Protein 8V8L (pdb70)

InterPro domains:
  IPR016087 Chalcone isomerase [PF02431] (9-212)
  IPR016088 Chalcone isomerase, 3-layer sandwich [G3DSA:3.50.70.10] (10-191)
  IPR016089 Chalcone isomerase, orthogonal bundle domain superfamily [G3DSA:1.10.890.20] (58-212)
  IPR036298 Chalcone isomerase superfamily [SSF54626] (4-214)
  IPR044164 Chalcone--flavonone isomerase [PTHR28039] (3-216)

Organism: Panicum virgatum (NCBI:txid38727)

Nearest PDB structures (foldseek):
  8v8l-assembly2_B  TM=1.005E+00  e=4.637E-44  Panicum virgatum
  5yx4-assembly1_A  TM=9.934E-01  e=3.683E-36  Deschampsia antarctica
  8v8p-assembly5_E  TM=9.957E-01  e=1.396E-35  Sorghum bicolor
  6cjo-assembly2_B  TM=9.518E-01  e=9.317E-28  Medicago sativa
  6cjn-assembly2_B  TM=9.524E-01  e=3.965E-27  Medicago sativa

Sequence (426 aa):
VSEVAVDGVVFPPVARPPGSGRSHFLAGAGVRGMEIGGNFIKFTAIGVYLEEGAAVSALAKKWAGKSADELAADAAFFRDVVTGDFEKFTRVTMILPLTGEQYSGKVTENCVAYWKAVGVYTDAEGAAVDKFKEAFKPETFPPGASILFTHSPAGVLTVAFSKDSSVPESGGVAIDNKPLCEAVLESIIGEHGVSPAAKLSVAARVSELLKEASVSEVAVDGVVFPPVARPPGSGRSHFLAGAGVRGMEIGGNFIKFTAIGVYLEEGAAVSALAKKWAGKSADELAADAAFFRDVVTGDFEKFTRVTMILPLTGEQYSGKVTENCVAYWKAVGVYTDAEGAAVDKFKEAFKPETFPPGASILFTHSPAGVLTVAFSKDSSVPESGGVAIDNKPLCEAVLESIIGEHGVSPAAKLSVAARVSELLKE

B-factor: mean 35.06, std 13.17, range [14.55, 91.42]

Radius of gyration: 23.1 Å; Cα contacts (8 Å, |Δi|>4): 951; chains: 2; bounding box: 48×58×73 Å

Secondary structure (DSSP, 8-state):
---EEETTEEEPSEE--TTT---EEEEEEEEEEEEETTEEEEEEEEEEEEETTHHHHHHHHHHTT--HHHHHH-HHHHHHHHH-SS-EEEEEEESS-EEHHHHHHHHHHHHHHHHHHTT---HHHHHHHHHHHHHHTT-EE-TT-EEEEEE-TTSEEEEEEESSS---SS--EEEE-HHHHHHHHHHHHSTT-S-HHHHHHHHHHHHHHHHTT-/---EEETTEEE-SEE--TTT---EEEEEEEEEEEEETTEEEEEEEEEEEEETTHHHHHHHHHHTT--HHHHHH-HHHHHHHHH-SS-EEEEEEESS-EEHHHHHHHHHHHHHHHHHHHT---HHHHHHHHHHHHHHTT-EE-TT-EEEEEE-TTSEEEEEEESSSPPPSS--EEEE-HHHHHHHHHHHHSTT-S-HHHHHHHHHHHHHHT--

Structure (mmCIF, N/CA/C/O backbone):
data_8V8L
#
_entry.id   8V8L
#
_cell.length_a   139.090
_cell.length_b   46.521
_cell.length_c   59.054
_cell.angle_alpha   90.00
_cell.angle_beta   106.37
_cell.angle_gamma   90.00
#
_symmetry.space_group_name_H-M   'C 1 2 1'
#
loop_
_entity.id
_entity.type
_entity.pdbx_description
1 polymer 'Chalcone-flavonone isomerase family protein'
2 non-polymer GLYCEROL
3 water water
#
loop_
_atom_site.group_PDB
_atom_site.id
_atom_site.type_symbol
_atom_site.label_atom_id
_atom_site.label_alt_id
_atom_site.label_comp_id
_atom_site.label_asym_id
_atom_site.label_entity_id
_atom_site.label_seq_id
_atom_site.pdbx_PDB_ins_code
_atom_site.Cartn_x
_atom_site.Cartn_y
_atom_site.Cartn_z
_atom_site.occupancy
_atom_site.B_iso_or_equiv
_atom_site.auth_seq_id
_atom_site.auth_comp_id
_atom_site.auth_asym_id
_atom_site.auth_atom_id
_atom_site.pdbx_PDB_model_num
ATOM 1 N N . VAL A 1 4 ? -36.828 20.315 5.913 1.00 36.95 4 VAL A N 1
ATOM 2 C CA . VAL A 1 4 ? -35.997 20.016 4.754 1.00 28.66 4 VAL A CA 1
ATOM 3 C C . VAL A 1 4 ? -36.503 18.784 4.028 1.00 30.59 4 VAL A C 1
ATOM 4 O O . VAL A 1 4 ? -37.347 18.049 4.544 1.00 34.21 4 VAL A O 1
ATOM 8 N N . SER A 1 5 ? -35.986 18.556 2.826 1.00 32.12 5 SER A N 1
ATOM 9 C CA . SER A 1 5 ? -36.379 17.397 2.034 1.00 36.94 5 SER A CA 1
ATOM 10 C C . SER A 1 5 ? -35.485 16.202 2.341 1.00 36.09 5 SER A C 1
ATOM 11 O O . SER A 1 5 ? -34.376 16.347 2.856 1.00 34.42 5 SER A O 1
ATOM 14 N N . GLU A 1 6 ? -35.981 15.011 2.005 1.00 33.66 6 GLU A N 1
ATOM 15 C CA . GLU A 1 6 ? -35.155 13.809 2.038 1.00 32.22 6 GLU A CA 1
ATOM 16 C C . GLU A 1 6 ? -34.082 13.867 0.951 1.00 37.97 6 GLU A C 1
ATOM 17 O O . GLU A 1 6 ? -34.174 14.630 -0.015 1.00 32.88 6 GLU A O 1
ATOM 23 N N . VAL A 1 7 ? -33.063 13.026 1.103 1.00 31.08 7 VAL A N 1
ATOM 24 C CA . VAL A 1 7 ? -32.005 12.889 0.110 1.00 31.93 7 VAL A CA 1
ATOM 25 C C . VAL A 1 7 ? -31.797 11.404 -0.143 1.00 32.54 7 VAL A C 1
ATOM 26 O O . VAL A 1 7 ? -31.659 10.620 0.804 1.00 29.87 7 VAL A O 1
ATOM 30 N N . ALA A 1 8 ? -31.793 11.021 -1.415 1.00 32.96 8 ALA A N 1
ATOM 31 C CA . ALA A 1 8 ? -31.514 9.651 -1.825 1.00 34.83 8 ALA A CA 1
ATOM 32 C C . ALA A 1 8 ? -30.098 9.579 -2.380 1.00 36.86 8 ALA A C 1
ATOM 33 O O . ALA A 1 8 ? -29.689 10.440 -3.165 1.00 35.21 8 ALA A O 1
ATOM 35 N N . VAL A 1 9 ? -29.354 8.556 -1.964 1.00 29.98 9 VAL A N 1
ATOM 36 C CA . VAL A 1 9 ? -27.960 8.357 -2.350 1.00 30.19 9 VAL A CA 1
ATOM 37 C C . VAL A 1 9 ? -27.832 6.887 -2.737 1.00 36.25 9 VAL A C 1
ATOM 38 O O . VAL A 1 9 ? -27.812 6.009 -1.869 1.00 38.75 9 VAL A O 1
ATOM 42 N N . ASP A 1 10 ? -27.794 6.614 -4.037 1.00 39.38 10 ASP A N 1
ATOM 43 C CA . ASP A 1 10 ? -27.537 5.280 -4.582 1.00 41.85 10 ASP A CA 1
ATOM 44 C C . ASP A 1 10 ? -28.288 4.192 -3.813 1.00 35.93 10 ASP A C 1
ATOM 45 O O . ASP A 1 10 ? -27.710 3.233 -3.303 1.00 46.99 10 ASP A O 1
ATOM 50 N N . GLY A 1 11 ? -29.609 4.358 -3.737 1.00 39.06 11 GLY A N 1
ATOM 51 C CA . GLY A 1 11 ? -30.479 3.366 -3.139 1.00 44.42 11 GLY A CA 1
ATOM 52 C C . GLY A 1 11 ? -30.709 3.523 -1.655 1.00 51.27 11 GLY A C 1
ATOM 53 O O . GLY A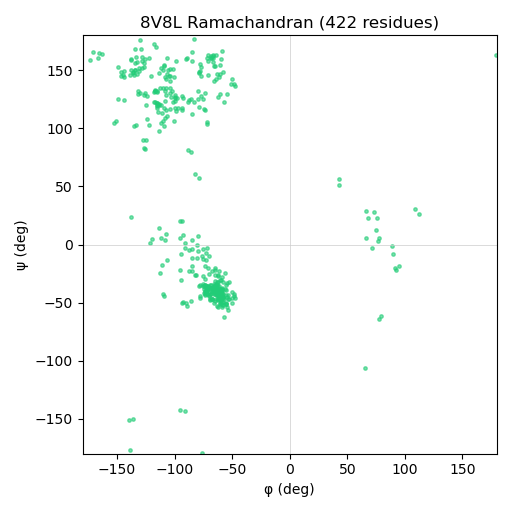 1 11 ? -31.546 2.805 -1.088 1.00 45.69 11 GLY A O 1
ATOM 54 N N . VAL A 1 12 ? -29.993 4.428 -1.006 1.00 41.79 12 VAL A N 1
ATOM 55 C CA . VAL A 1 12 ? -30.161 4.694 0.414 1.00 31.85 12 VAL A CA 1
ATOM 56 C C . VAL A 1 12 ? -30.977 5.967 0.543 1.00 26.71 12 VAL A C 1
ATOM 57 O O . VAL A 1 12 ? -30.593 7.014 0.003 1.00 29.47 12 VAL A O 1
ATOM 61 N N . VAL A 1 13 ? -32.104 5.876 1.239 1.00 30.66 13 VAL A N 1
ATOM 62 C CA . VAL A 1 13 ? -32.978 7.021 1.475 1.00 32.13 13 VAL A CA 1
ATOM 63 C C . VAL A 1 13 ? -32.706 7.554 2.876 1.00 26.54 13 VAL A C 1
ATOM 64 O O . VAL A 1 13 ? -32.827 6.816 3.862 1.00 31.17 13 VAL A O 1
ATOM 68 N N . PHE A 1 14 ? -32.350 8.837 2.962 1.00 28.84 14 PHE A N 1
ATOM 69 C CA . PHE A 1 14 ? -32.175 9.507 4.242 1.00 24.91 14 PHE A CA 1
ATOM 70 C C . PHE A 1 14 ? -33.367 10.401 4.511 1.00 26.64 14 PHE A C 1
ATOM 71 O O . PHE A 1 14 ? -33.598 11.357 3.751 1.00 30.53 14 PHE A O 1
ATOM 79 N N . PRO A 1 15 ? -34.136 10.136 5.566 1.00 28.31 15 PRO A N 1
ATOM 80 C CA . PRO A 1 15 ? -35.290 10.974 5.883 1.00 26.65 15 PRO A CA 1
ATOM 81 C C . PRO A 1 15 ? -34.849 12.354 6.330 1.00 31.30 15 PRO A C 1
ATOM 82 O O . PRO A 1 15 ? -33.691 12.556 6.732 1.00 30.06 15 PRO A O 1
ATOM 86 N N . PRO A 1 16 ? -35.750 13.331 6.270 1.00 32.49 16 PRO A N 1
ATOM 87 C CA . PRO A 1 16 ? -35.372 14.710 6.611 1.00 30.16 16 PRO A CA 1
ATOM 88 C C . PRO A 1 16 ? -35.161 14.955 8.101 1.00 24.07 16 PRO A C 1
ATOM 89 O O . PRO A 1 16 ? -34.591 16.000 8.447 1.00 30.29 16 PRO A O 1
ATOM 93 N N . VAL A 1 17 ? -35.583 14.043 8.982 1.00 24.84 17 VAL A N 1
ATOM 94 C CA . VAL A 1 17 ? -35.406 14.189 10.424 1.00 30.67 17 VAL A CA 1
ATOM 95 C C . VAL A 1 17 ? -34.820 12.907 11.003 1.00 32.30 17 VAL A C 1
ATOM 96 O O . VAL A 1 17 ? -35.067 11.805 10.507 1.00 27.22 17 VAL A O 1
ATOM 100 N N . ALA A 1 18 ? -34.034 13.059 12.069 1.00 25.74 18 ALA A N 1
ATOM 101 C CA . ALA A 1 18 ? -33.472 11.927 12.787 1.00 24.05 18 ALA A CA 1
ATOM 102 C C . ALA A 1 18 ? -33.444 12.253 14.272 1.00 26.74 18 ALA A C 1
ATOM 103 O O . ALA A 1 18 ? -33.289 13.411 14.672 1.00 25.75 18 ALA A O 1
ATOM 105 N N . ARG A 1 19 ? -33.586 11.216 15.083 1.00 25.06 19 ARG A N 1
ATOM 106 C CA . ARG A 1 19 ? -33.503 11.334 16.532 1.00 26.54 19 ARG A CA 1
ATOM 107 C C . ARG A 1 19 ? -32.423 10.377 16.989 1.00 22.86 19 ARG A C 1
ATOM 108 O O . ARG A 1 19 ? -32.610 9.147 16.909 1.00 23.98 19 ARG A O 1
ATOM 116 N N . PRO A 1 20 ? -31.267 10.871 17.413 1.00 21.31 20 PRO A N 1
ATOM 117 C CA . PRO A 1 20 ? -30.206 9.963 17.816 1.00 21.65 20 PRO A CA 1
ATOM 118 C C . PRO A 1 20 ? -30.638 9.149 19.016 1.00 31.41 20 PRO A C 1
ATOM 119 O O . PRO A 1 20 ? -31.403 9.629 19.874 1.00 28.56 20 PRO A O 1
ATOM 123 N N . PRO A 1 21 ? -30.181 7.904 19.114 1.00 27.00 21 PRO A N 1
ATOM 124 C CA . PRO A 1 21 ? -30.615 7.042 20.223 1.00 32.43 21 PRO A CA 1
ATOM 125 C C . PRO A 1 21 ? -30.304 7.681 21.565 1.00 30.72 21 PRO A C 1
ATOM 126 O O . PRO A 1 21 ? -29.157 8.008 21.873 1.00 48.64 21 PRO A O 1
ATOM 130 N N . GLY A 1 22 ? -31.348 7.864 22.364 1.00 47.23 22 GLY A N 1
ATOM 131 C CA . GLY A 1 22 ? -31.174 8.274 23.738 1.00 46.33 22 GLY A CA 1
ATOM 132 C C . GLY A 1 22 ? -30.618 9.663 23.956 1.00 35.98 22 GLY A C 1
ATOM 133 O O . GLY A 1 22 ? -30.363 10.020 25.107 1.00 36.71 22 GLY A O 1
ATOM 134 N N . SER A 1 23 ? -30.424 10.466 22.905 1.00 30.95 23 SER A N 1
ATOM 135 C CA . SER A 1 23 ? -29.982 11.843 23.131 1.00 30.09 23 SER A CA 1
ATOM 136 C C . SER A 1 23 ? -31.132 12.781 23.492 1.00 28.09 23 SER A C 1
ATOM 137 O O . SER A 1 23 ? -30.905 13.790 24.170 1.00 64.80 23 SER A O 1
ATOM 140 N N . GLY A 1 24 ? -32.356 12.477 23.072 1.00 40.92 24 GLY A N 1
ATOM 141 C CA . GLY A 1 24 ? -33.471 13.354 23.373 1.00 32.97 24 GLY A CA 1
ATOM 142 C C . GLY A 1 24 ? -33.550 14.588 22.503 1.00 24.38 24 GLY A C 1
ATOM 143 O O . GLY A 1 24 ? -34.390 15.460 22.753 1.00 30.71 24 GLY A O 1
ATOM 144 N N . ARG A 1 25 ? -32.695 14.696 21.493 1.00 24.48 25 ARG A N 1
ATOM 145 C CA . ARG A 1 25 ? -32.743 15.797 20.548 1.00 20.75 25 ARG A CA 1
ATOM 146 C C . ARG A 1 25 ? -33.228 15.318 19.187 1.00 27.58 25 ARG A C 1
ATOM 147 O O . ARG A 1 25 ? -33.093 14.137 18.841 1.00 23.59 25 ARG A O 1
ATOM 155 N N . SER A 1 26 ? -33.806 16.247 18.428 1.00 28.96 26 SER A N 1
ATOM 156 C CA . SER A 1 26 ? -34.174 16.025 17.037 1.00 26.34 26 SER A CA 1
ATOM 157 C C . SER A 1 26 ? -33.209 16.769 16.135 1.00 26.59 26 SER A C 1
ATOM 158 O O . SER A 1 26 ? -32.707 17.848 16.483 1.00 27.58 26 SER A O 1
ATOM 161 N N . HIS A 1 27 ? -32.956 16.176 14.972 1.00 21.63 27 HIS A N 1
ATOM 162 C CA . HIS A 1 27 ? -32.037 16.722 13.986 1.00 19.05 27 HIS A CA 1
ATOM 163 C C . HIS A 1 27 ? -32.750 16.847 12.650 1.00 23.65 27 HIS A C 1
ATOM 164 O O . HIS A 1 27 ? -33.753 16.180 12.402 1.00 26.99 27 HIS A O 1
ATOM 171 N N . PHE A 1 28 ? -32.204 17.703 11.790 1.00 21.33 28 PHE A N 1
ATOM 172 C CA . PHE A 1 28 ? -32.598 17.782 10.396 1.00 25.11 28 PHE A CA 1
ATOM 173 C C . PHE A 1 28 ? -31.446 17.286 9.537 1.00 28.98 28 PHE A C 1
ATOM 174 O O . PHE A 1 28 ? -30.274 17.373 9.926 1.00 23.53 28 PHE A O 1
ATOM 182 N N . LEU A 1 29 ? -31.798 16.758 8.370 1.00 26.88 29 LEU A N 1
ATOM 183 C CA . LEU A 1 29 ? -30.825 16.270 7.396 1.00 22.42 29 LEU A CA 1
ATOM 184 C C . LEU A 1 29 ? -30.097 17.447 6.755 1.00 23.98 29 LEU A C 1
ATOM 185 O O . LEU A 1 29 ? -30.658 18.146 5.903 1.00 25.64 29 LEU A O 1
ATOM 190 N N . ALA A 1 30 ? -28.834 17.659 7.147 1.00 23.47 30 ALA A N 1
ATOM 191 C CA . ALA A 1 30 ? -28.046 18.725 6.543 1.00 26.41 30 ALA A CA 1
ATOM 192 C C . ALA A 1 30 ? -27.608 18.352 5.134 1.00 26.20 30 ALA A C 1
ATOM 193 O O . ALA A 1 30 ? -27.589 19.199 4.243 1.00 25.47 30 ALA A O 1
ATOM 195 N N . GLY A 1 31 ? -27.253 17.093 4.913 1.00 21.80 31 GLY A N 1
ATOM 196 C CA . GLY A 1 31 ? -26.795 16.694 3.595 1.00 26.27 31 GLY A CA 1
ATOM 197 C C . GLY A 1 31 ? -26.431 15.229 3.612 1.00 30.71 31 GLY A C 1
ATOM 198 O O . GLY A 1 31 ? -26.241 14.622 4.675 1.00 25.46 31 GLY A O 1
ATOM 199 N N . ALA A 1 32 ? -26.338 14.668 2.411 1.00 26.02 32 ALA A N 1
ATOM 200 C CA . ALA A 1 32 ? -25.997 13.259 2.299 1.00 19.78 32 ALA A CA 1
ATOM 201 C C . ALA A 1 32 ? -25.236 13.068 1.001 1.00 25.86 32 ALA A C 1
ATOM 202 O O . ALA A 1 32 ? -25.387 13.852 0.061 1.00 29.45 32 ALA A O 1
ATOM 204 N N . GLY A 1 33 ? -24.379 12.051 0.971 1.00 22.20 33 GLY A N 1
ATOM 205 C CA . GLY A 1 33 ? -23.632 11.758 -0.238 1.00 24.64 33 GLY A CA 1
ATOM 206 C C . GLY A 1 33 ? -22.903 10.441 -0.122 1.00 31.70 33 GLY A C 1
ATOM 207 O O . GLY A 1 33 ? -22.747 9.873 0.967 1.00 25.18 33 GLY A O 1
ATOM 208 N N . VAL A 1 34 ? -22.456 9.960 -1.280 1.00 30.53 34 VAL A N 1
ATOM 209 C CA . VAL A 1 34 ? -21.761 8.686 -1.322 1.00 20.41 34 VAL A CA 1
ATOM 210 C C . VAL A 1 34 ? -20.329 8.890 -0.848 1.00 25.11 34 VAL A C 1
ATOM 211 O O . 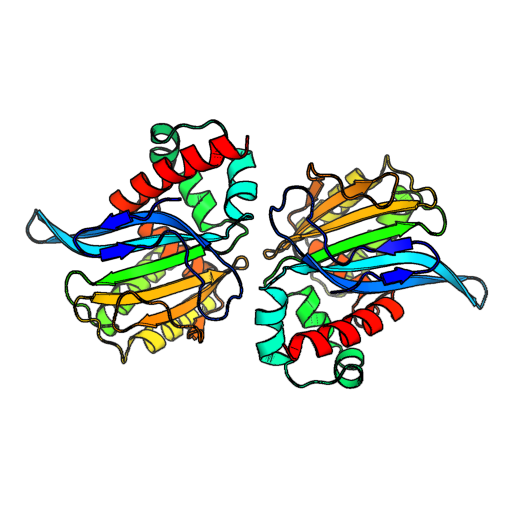VAL A 1 34 ? -19.779 9.989 -0.907 1.00 27.01 34 VAL A O 1
ATOM 215 N N . ARG A 1 35 ? -19.730 7.811 -0.357 1.00 25.03 35 ARG A N 1
ATOM 216 C CA . ARG A 1 35 ? -18.333 7.784 0.055 1.00 23.88 35 ARG A CA 1
ATOM 217 C C . ARG A 1 35 ? -17.665 6.581 -0.593 1.00 39.66 35 ARG A C 1
ATOM 218 O O . ARG A 1 35 ? -18.186 5.459 -0.517 1.00 32.38 35 ARG A O 1
ATOM 226 N N . GLY A 1 36 ? -16.513 6.810 -1.221 1.00 39.88 36 GLY A N 1
ATOM 227 C CA . GLY A 1 36 ? -15.790 5.743 -1.880 1.00 41.94 36 GLY A CA 1
ATOM 228 C C . GLY A 1 36 ? -14.296 5.848 -1.648 1.00 51.78 36 GLY A C 1
ATOM 229 O O . GLY A 1 36 ? -13.813 6.723 -0.923 1.00 40.55 36 GLY A O 1
ATOM 230 N N . MET A 1 37 ? -13.576 4.930 -2.290 1.00 48.56 37 MET A N 1
ATOM 231 C CA . MET A 1 37 ? -12.123 4.888 -2.280 1.00 50.44 37 MET A CA 1
ATOM 232 C C . MET A 1 37 ? -11.652 4.607 -3.695 1.00 50.44 37 MET A C 1
ATOM 233 O O . MET A 1 37 ? -12.325 3.905 -4.451 1.00 41.84 37 MET A O 1
ATOM 238 N N . GLU A 1 38 ? -10.491 5.144 -4.049 1.00 46.84 38 GLU A N 1
ATOM 239 C CA . GLU A 1 38 ? -9.917 4.839 -5.353 1.00 51.87 38 GLU A CA 1
ATOM 240 C C . GLU A 1 38 ? -9.383 3.411 -5.315 1.00 63.20 38 GLU A C 1
ATOM 241 O O . GLU A 1 38 ? -8.470 3.098 -4.542 1.00 69.85 38 GLU A O 1
ATOM 247 N N . ILE A 1 39 ? -9.976 2.532 -6.118 1.00 65.99 39 ILE A N 1
ATOM 248 C CA . ILE A 1 39 ? -9.515 1.156 -6.268 1.00 60.22 39 ILE A CA 1
ATOM 249 C C . ILE A 1 39 ? -9.272 0.920 -7.752 1.00 70.28 39 ILE A C 1
ATOM 250 O O . ILE A 1 39 ? -10.192 1.061 -8.567 1.00 53.17 39 ILE A O 1
ATOM 255 N N . GLY A 1 40 ? -8.035 0.586 -8.104 1.00 59.85 40 GLY A N 1
ATOM 256 C CA . GLY A 1 40 ? -7.728 0.297 -9.492 1.00 65.68 40 GLY A CA 1
ATOM 257 C C . GLY A 1 40 ? -7.794 1.477 -10.433 1.00 73.05 40 GLY A C 1
ATOM 258 O O . GLY A 1 40 ? -7.963 1.284 -11.640 1.00 76.54 40 GLY A O 1
ATOM 259 N N . GLY A 1 41 ? -7.660 2.697 -9.919 1.00 64.14 41 GLY A N 1
ATOM 260 C CA . GLY A 1 41 ? -7.748 3.885 -10.738 1.00 61.01 41 GLY A CA 1
ATOM 261 C C . GLY A 1 41 ? -9.141 4.453 -10.910 1.00 61.75 41 GLY A C 1
ATOM 262 O O . GLY A 1 41 ? -9.286 5.481 -11.582 1.00 60.28 41 GLY A O 1
ATOM 263 N N . ASN A 1 42 ? -10.167 3.823 -10.334 1.00 53.34 42 ASN A N 1
ATOM 264 C CA . ASN A 1 42 ? -11.539 4.299 -10.419 1.00 46.94 42 ASN A CA 1
ATOM 265 C C . ASN A 1 42 ? -12.114 4.525 -9.026 1.00 57.16 42 ASN A C 1
ATOM 266 O O . ASN A 1 42 ? -11.618 3.996 -8.027 1.00 57.42 42 ASN A O 1
ATOM 271 N N . PHE A 1 43 ? -13.183 5.319 -8.979 1.00 49.44 43 PHE A N 1
ATOM 272 C CA . PHE A 1 43 ? -13.915 5.572 -7.744 1.00 52.47 43 PHE A CA 1
ATOM 273 C C . PHE A 1 43 ? -14.909 4.440 -7.506 1.00 52.39 43 PHE A C 1
ATOM 274 O O . PHE A 1 43 ? -15.763 4.164 -8.358 1.00 56.13 43 PHE A O 1
ATOM 282 N N . ILE A 1 44 ? -14.793 3.779 -6.357 1.00 43.66 44 ILE A N 1
ATOM 283 C CA . ILE A 1 44 ? -15.666 2.674 -5.980 1.00 38.19 44 ILE A CA 1
ATOM 284 C C . ILE A 1 44 ? -16.500 3.122 -4.789 1.00 31.81 44 ILE A C 1
ATOM 285 O O . ILE A 1 44 ? -15.953 3.453 -3.731 1.00 40.70 44 ILE A O 1
ATOM 290 N N . LYS A 1 45 ? -17.820 3.105 -4.952 1.00 37.28 45 LYS A N 1
ATOM 291 C CA . LYS A 1 45 ? -18.727 3.522 -3.885 1.00 28.81 45 LYS A CA 1
ATOM 292 C C . LYS A 1 45 ? -18.825 2.437 -2.809 1.00 36.24 45 LYS A C 1
ATOM 293 O O . LYS A 1 45 ? -19.160 1.286 -3.107 1.00 32.26 45 LYS A O 1
ATOM 299 N N . PHE A 1 46 ? -18.562 2.804 -1.552 1.00 26.73 46 PHE A N 1
ATOM 300 C CA . PHE A 1 46 ? -18.656 1.860 -0.443 1.00 24.51 46 PHE A CA 1
ATOM 301 C C . PHE A 1 46 ? -19.824 2.141 0.491 1.00 32.41 46 PHE A C 1
ATOM 302 O O . PHE A 1 46 ? -20.496 1.205 0.944 1.00 25.06 46 PHE A O 1
ATOM 310 N N . THR A 1 47 ? -20.064 3.407 0.823 1.00 27.33 47 THR A N 1
ATOM 311 C CA . THR A 1 47 ? -21.129 3.745 1.755 1.00 26.79 47 THR A CA 1
ATOM 312 C C . THR A 1 47 ? -21.883 4.969 1.267 1.00 20.83 47 THR A C 1
ATOM 313 O O . THR A 1 47 ? -21.401 5.747 0.439 1.00 22.23 47 THR A O 1
ATOM 317 N N . ALA A 1 48 ? -23.100 5.103 1.781 1.00 24.04 48 ALA A N 1
ATOM 318 C CA . ALA A 1 48 ? -23.884 6.325 1.692 1.00 26.25 48 ALA A CA 1
ATOM 319 C C . ALA A 1 48 ? -23.902 6.946 3.078 1.00 22.37 48 ALA A C 1
ATOM 320 O O . ALA A 1 48 ? -24.093 6.235 4.066 1.00 23.66 48 ALA A O 1
ATOM 322 N N . ILE A 1 49 ? -23.685 8.253 3.155 1.00 21.33 49 ILE A N 1
ATOM 323 C CA . ILE A 1 49 ? -23.534 8.932 4.442 1.00 22.45 49 ILE A CA 1
ATOM 324 C C . ILE A 1 49 ? -24.505 10.099 4.515 1.00 25.39 49 ILE A C 1
ATOM 325 O O . ILE A 1 49 ? -24.543 10.946 3.612 1.00 24.79 49 ILE A O 1
ATOM 330 N N . GLY A 1 50 ? -25.270 10.151 5.600 1.00 20.97 50 GLY A N 1
ATOM 331 C CA . GLY A 1 50 ? -26.154 11.269 5.886 1.00 24.00 50 GLY A CA 1
ATOM 332 C C . GLY A 1 50 ? -25.669 12.022 7.116 1.00 21.93 50 GLY A C 1
ATOM 333 O O . GLY A 1 50 ? -25.337 11.418 8.134 1.00 20.30 50 GLY A O 1
ATOM 334 N N . VAL A 1 51 ? -25.652 13.344 7.002 1.00 20.35 51 VAL A N 1
ATOM 335 C CA . VAL A 1 51 ? -25.143 14.223 8.044 1.00 26.44 51 VAL A CA 1
ATOM 336 C C . VAL A 1 51 ? -26.319 15.032 8.566 1.00 20.50 51 VAL A C 1
ATOM 337 O O . VAL A 1 51 ? -26.901 15.851 7.840 1.00 21.19 51 VAL A O 1
ATOM 341 N N . TYR A 1 52 ? -26.667 14.785 9.822 1.00 20.03 52 TYR A N 1
ATOM 342 C CA . TYR A 1 52 ? -27.788 15.420 10.498 1.00 19.01 52 TYR A CA 1
ATOM 343 C C . TYR A 1 52 ? -27.255 16.403 11.531 1.00 21.51 52 TYR A C 1
ATOM 344 O O . TYR A 1 52 ? -26.218 16.154 12.151 1.00 20.66 52 TYR A O 1
ATOM 353 N N . LEU A 1 53 ? -27.950 17.527 11.700 1.00 17.80 53 LEU A N 1
ATOM 354 C CA . LEU A 1 53 ? -27.526 18.553 12.645 1.00 19.16 53 LEU A CA 1
ATOM 355 C C . LEU A 1 53 ? -28.695 18.908 13.557 1.00 23.55 53 LEU A C 1
ATOM 356 O O . LEU A 1 53 ? -29.870 18.799 13.175 1.00 22.10 53 LEU A O 1
ATOM 361 N N . GLU A 1 54 ? -28.357 19.346 14.763 1.00 19.21 54 GLU A N 1
ATOM 362 C CA . GLU A 1 54 ? -29.374 19.605 15.781 1.00 20.55 54 GLU A CA 1
ATOM 363 C C . GLU A 1 54 ? -30.363 20.682 15.318 1.00 22.05 54 GLU A C 1
ATOM 364 O O . GLU A 1 54 ? -29.972 21.777 14.907 1.00 24.74 54 GLU A O 1
ATOM 370 N N . GLU A 1 55 ? -31.653 20.379 15.423 1.00 24.47 55 GLU A N 1
ATOM 371 C CA . GLU A 1 55 ? -32.662 21.345 15.018 1.00 24.50 55 GLU A CA 1
ATOM 372 C C . GLU A 1 55 ? -32.599 22.585 15.899 1.00 24.99 55 GLU A C 1
ATOM 373 O O . GLU A 1 55 ? -32.350 22.506 17.110 1.00 24.65 55 GLU A O 1
ATOM 379 N N . GLY A 1 56 ? -32.825 23.739 15.280 1.00 29.01 56 GLY A N 1
ATOM 380 C CA . GLY A 1 56 ? -32.776 24.990 16.013 1.00 26.32 56 GLY A CA 1
ATOM 381 C C . GLY A 1 56 ? -31.365 25.469 16.282 1.00 22.22 56 GLY A C 1
ATOM 382 O O . GLY A 1 56 ? -30.944 26.512 15.763 1.00 23.35 56 GLY A O 1
ATOM 383 N N . ALA A 1 57 ? -30.616 24.693 17.068 1.00 27.55 57 ALA A N 1
ATOM 384 C CA . ALA A 1 57 ? -29.340 25.166 17.590 1.00 23.55 57 ALA A CA 1
ATOM 385 C C . ALA A 1 57 ? -28.272 25.264 16.504 1.00 23.72 57 ALA A C 1
ATOM 386 O O . ALA A 1 57 ? -27.424 26.153 16.559 1.00 25.64 57 ALA A O 1
ATOM 388 N N . ALA A 1 58 ? -28.258 24.338 15.537 1.00 18.29 58 ALA A N 1
ATOM 389 C CA . ALA A 1 58 ? -27.219 24.397 14.519 1.00 19.31 58 ALA A CA 1
ATOM 390 C C . ALA A 1 58 ? -27.397 25.628 13.636 1.00 22.09 58 ALA A C 1
ATOM 391 O O . ALA A 1 58 ? -26.435 26.347 13.351 1.00 20.57 58 ALA A O 1
ATOM 393 N N . VAL A 1 59 ? -28.625 25.867 13.184 1.00 22.10 59 VAL A N 1
ATOM 394 C CA . VAL A 1 59 ? -28.902 27.037 12.354 1.00 23.83 59 VAL A CA 1
ATOM 395 C C . VAL A 1 59 ? -28.572 28.318 13.110 1.00 26.92 59 VAL A C 1
ATOM 396 O O . VAL A 1 59 ? -27.882 29.203 12.590 1.00 28.25 59 VAL A O 1
ATOM 400 N N . SER A 1 60 ? -29.042 28.431 14.358 1.00 26.44 60 SER A N 1
ATOM 401 C CA . SER A 1 60 ? -28.757 29.646 15.122 1.00 23.89 60 SER A CA 1
ATOM 402 C C . SER A 1 60 ? -27.258 29.873 15.278 1.00 26.47 60 SER A C 1
ATOM 403 O O . SER A 1 60 ? -26.791 31.011 15.183 1.00 32.63 60 SER A O 1
ATOM 406 N N . ALA A 1 61 ? -26.483 28.810 15.539 1.00 21.79 61 ALA A N 1
ATOM 407 C CA . ALA A 1 61 ? -25.040 28.991 15.684 1.00 21.93 61 ALA A CA 1
ATOM 408 C C . ALA A 1 61 ? -24.382 29.336 14.352 1.00 30.26 61 ALA A C 1
ATOM 409 O O . ALA A 1 61 ? -23.534 30.234 14.281 1.00 32.57 61 ALA A O 1
ATOM 411 N N . LEU A 1 62 ? -24.760 28.629 13.283 1.00 24.71 62 LEU A N 1
ATOM 412 C CA . LEU A 1 62 ? -24.095 28.809 12.000 1.00 27.24 62 LEU A CA 1
ATOM 413 C C . LEU A 1 62 ? -24.489 30.129 11.347 1.00 29.17 62 LEU A C 1
ATOM 414 O O . LEU A 1 62 ? -23.703 30.701 10.589 1.00 32.98 62 LEU A O 1
ATOM 419 N N . ALA A 1 63 ? -25.698 30.613 11.615 1.00 31.34 63 ALA A N 1
ATOM 420 C CA . ALA A 1 63 ? -26.168 31.827 10.952 1.00 35.42 63 ALA A CA 1
ATOM 421 C C . ALA A 1 63 ? -25.297 33.026 11.297 1.00 37.40 63 ALA A C 1
ATOM 422 O O . ALA A 1 63 ? -25.195 33.972 10.507 1.00 40.31 63 ALA A O 1
ATOM 424 N N . LYS A 1 64 ? -24.648 32.994 12.458 1.00 40.16 64 LYS A N 1
ATOM 425 C CA . LYS A 1 64 ? -23.934 34.165 12.950 1.00 47.30 64 LYS A CA 1
ATOM 426 C C . LYS A 1 64 ? -22.744 34.506 12.058 1.00 46.40 64 LYS A C 1
ATOM 427 O O . LYS A 1 64 ? -22.435 35.687 11.847 1.00 41.48 64 LYS A O 1
ATOM 433 N N . LYS A 1 65 ? -22.072 33.494 11.507 1.00 34.93 65 LYS A N 1
ATOM 434 C CA . LYS A 1 65 ? -20.901 33.723 10.677 1.00 30.43 65 LYS A CA 1
ATOM 435 C C . LYS A 1 65 ? -21.105 33.399 9.204 1.00 40.08 65 LYS A C 1
ATOM 436 O O . LYS A 1 65 ? -20.302 33.850 8.374 1.00 31.57 65 LYS A O 1
ATOM 442 N N . TRP A 1 66 ? -22.143 32.634 8.859 1.00 30.89 66 TRP A N 1
ATOM 443 C CA . TRP A 1 66 ? -22.313 32.135 7.501 1.00 39.26 66 TRP A CA 1
ATOM 444 C C . TRP A 1 66 ? -23.622 32.553 6.853 1.00 32.30 66 TRP A C 1
ATOM 445 O O . TRP A 1 66 ? -23.868 32.180 5.700 1.00 29.81 66 TRP A O 1
ATOM 456 N N . ALA A 1 67 ? -24.463 33.324 7.542 1.00 31.08 67 ALA A N 1
ATOM 457 C CA . ALA A 1 67 ? -25.674 33.824 6.911 1.00 34.40 67 ALA A CA 1
ATOM 458 C C . ALA A 1 67 ? -25.320 34.690 5.704 1.00 42.32 67 ALA A C 1
ATOM 459 O O . ALA A 1 67 ? -24.288 35.371 5.675 1.00 38.33 67 ALA A O 1
ATOM 461 N N . GLY A 1 68 ? -26.178 34.649 4.692 1.00 35.60 68 GLY A N 1
ATOM 462 C CA . GLY A 1 68 ? -25.941 35.441 3.501 1.00 34.51 68 GLY A CA 1
ATOM 463 C C . GLY A 1 68 ? -24.826 34.925 2.624 1.00 51.74 68 GLY A C 1
ATOM 464 O O . GLY A 1 68 ? -24.194 35.709 1.911 1.00 60.22 68 GLY A O 1
ATOM 465 N N . LYS A 1 69 ? -24.569 33.623 2.648 1.00 37.69 69 LYS A N 1
ATOM 466 C CA . LYS A 1 69 ? -23.542 33.017 1.815 1.00 39.37 69 LYS A CA 1
ATOM 467 C C . LYS A 1 69 ? -24.170 31.976 0.899 1.00 45.36 69 LYS A C 1
ATOM 468 O O . LYS A 1 69 ? -25.131 31.301 1.271 1.00 37.55 69 LYS A O 1
ATOM 474 N N . SER A 1 70 ? -23.633 31.861 -0.312 1.00 37.48 70 SER A N 1
ATOM 475 C CA . SER A 1 70 ? -24.215 30.953 -1.287 1.00 32.88 70 SER A CA 1
ATOM 476 C C . SER A 1 70 ? -23.679 29.536 -1.101 1.00 35.90 70 SER A C 1
ATOM 477 O O . SER A 1 70 ? -22.665 29.304 -0.431 1.00 37.64 70 SER A O 1
ATOM 480 N N . ALA A 1 71 ? -24.370 28.586 -1.743 1.00 29.33 71 ALA A N 1
ATOM 481 C CA . ALA A 1 71 ? -23.938 27.194 -1.715 1.00 37.64 71 ALA A CA 1
ATOM 482 C C . ALA A 1 71 ? -22.492 27.074 -2.174 1.00 40.59 71 ALA A C 1
ATOM 483 O O . ALA A 1 71 ? -21.672 26.427 -1.517 1.00 39.02 71 ALA A O 1
ATOM 485 N N . ASP A 1 72 ? -22.152 27.728 -3.287 1.00 31.23 72 ASP A N 1
ATOM 486 C CA . ASP A 1 72 ? -20.795 27.631 -3.809 1.00 39.27 72 ASP A CA 1
ATOM 487 C C . ASP A 1 72 ? -19.776 28.219 -2.849 1.00 31.44 72 ASP A C 1
ATOM 488 O O . ASP A 1 72 ? -18.657 27.703 -2.737 1.00 37.82 72 ASP A O 1
ATOM 493 N N . GLU A 1 73 ? -20.123 29.301 -2.151 1.00 30.79 73 GLU A N 1
ATOM 494 C CA . GLU A 1 73 ? -19.130 29.881 -1.256 1.00 33.98 73 GLU A CA 1
ATOM 495 C C . GLU A 1 73 ? -18.920 28.982 -0.036 1.00 34.77 73 GLU A C 1
ATOM 496 O O . GLU A 1 73 ? -17.779 28.760 0.399 1.00 32.46 73 GLU A O 1
ATOM 502 N N . LEU A 1 74 ? -20.007 28.450 0.525 1.00 33.47 74 LEU A N 1
ATOM 503 C CA . LEU A 1 74 ? -19.861 27.541 1.660 1.00 32.86 74 LEU A CA 1
ATOM 504 C C . LEU A 1 74 ? -19.123 26.269 1.259 1.00 27.12 74 LEU A C 1
ATOM 505 O O . LEU A 1 74 ? -18.281 25.768 2.014 1.00 33.04 74 LEU A O 1
ATOM 510 N N . ALA A 1 75 ? -19.406 25.741 0.063 1.00 31.12 75 ALA A N 1
ATOM 511 C CA . ALA A 1 75 ? -18.750 24.506 -0.365 1.00 34.12 75 ALA A CA 1
ATOM 512 C C . ALA A 1 75 ? -17.244 24.683 -0.490 1.00 35.77 75 ALA A C 1
ATOM 513 O O . ALA A 1 75 ? -16.486 23.746 -0.221 1.00 37.09 75 ALA A O 1
ATOM 515 N N . ALA A 1 76 ? -16.793 25.874 -0.868 1.00 32.97 76 ALA A N 1
ATOM 516 C CA . ALA A 1 76 ? -15.385 26.134 -1.129 1.00 27.54 76 ALA A CA 1
ATOM 517 C C . ALA A 1 76 ? -14.622 26.613 0.100 1.00 41.25 76 ALA A C 1
ATOM 518 O O . ALA A 1 76 ? -13.406 26.808 0.012 1.00 42.21 76 ALA A O 1
ATOM 520 N N . ASP A 1 77 ? -15.291 26.811 1.239 1.00 32.41 77 ASP A N 1
ATOM 521 C CA . ASP A 1 77 ? -14.652 27.373 2.426 1.00 31.44 77 ASP A CA 1
ATOM 522 C C . ASP A 1 77 ? -14.492 26.290 3.486 1.00 27.11 77 ASP A C 1
ATOM 523 O O . ASP A 1 77 ? -15.474 25.874 4.113 1.00 29.05 77 ASP A O 1
ATOM 528 N N . ALA A 1 78 ? -13.249 25.861 3.705 1.00 29.49 78 ALA A N 1
ATOM 529 C CA . ALA A 1 78 ? -12.994 24.814 4.681 1.00 33.55 78 ALA A CA 1
ATOM 530 C C . ALA A 1 78 ? -13.326 25.263 6.094 1.00 35.46 78 ALA A C 1
ATOM 531 O O . ALA A 1 78 ? -13.566 24.413 6.963 1.00 30.71 78 ALA A O 1
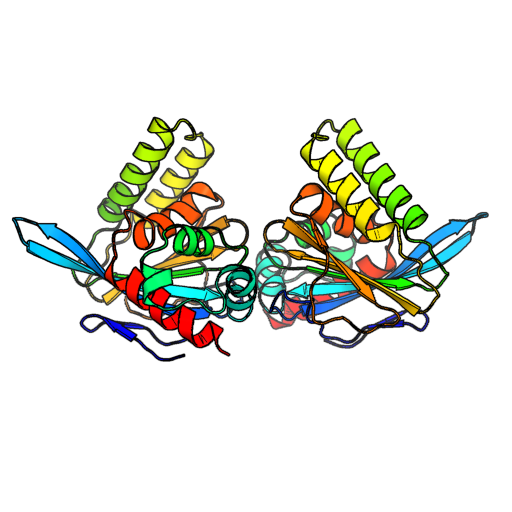ATOM 533 N N . ALA A 1 79 ? -13.347 26.576 6.343 1.00 32.76 79 ALA A N 1
ATOM 534 C CA . ALA A 1 79 ? -13.668 27.061 7.678 1.00 35.87 79 ALA A CA 1
ATOM 535 C C . ALA A 1 79 ? -15.138 26.844 8.012 1.00 30.91 79 ALA A C 1
ATOM 536 O O . ALA A 1 79 ? -15.494 26.741 9.194 1.00 31.05 79 ALA A O 1
ATOM 538 N N . PHE A 1 80 ? -16.006 26.776 6.997 1.00 26.63 80 PHE A N 1
ATOM 539 C CA . PHE A 1 80 ? -17.410 26.475 7.253 1.00 20.88 80 PHE A CA 1
ATOM 540 C C . PHE A 1 80 ? -17.557 25.057 7.784 1.00 20.67 80 PHE A C 1
ATOM 541 O O . PHE A 1 80 ? -18.170 24.836 8.833 1.00 22.57 80 PHE A O 1
ATOM 549 N N . PHE A 1 81 ? -16.954 24.095 7.098 1.00 24.10 81 PHE A N 1
ATOM 550 C CA . PHE A 1 81 ? -17.070 22.715 7.544 1.00 26.55 81 PHE A CA 1
ATOM 551 C C . PHE A 1 81 ? -16.399 22.520 8.900 1.00 23.17 81 PHE A C 1
ATOM 552 O O . PHE A 1 81 ? -16.903 21.768 9.737 1.00 25.06 81 PHE A O 1
ATOM 560 N N . ARG A 1 82 ? -15.282 23.213 9.148 1.00 28.81 82 ARG A N 1
ATOM 561 C CA . ARG A 1 82 ? -14.679 23.164 10.477 1.00 28.86 82 ARG A CA 1
ATOM 562 C C . ARG A 1 82 ? -15.652 23.653 11.543 1.00 28.87 82 ARG A C 1
ATOM 563 O O . ARG A 1 82 ? -15.695 23.095 12.645 1.00 24.97 82 ARG A O 1
ATOM 571 N N . ASP A 1 83 ? -16.439 24.695 11.234 1.00 27.33 83 ASP A N 1
ATOM 572 C CA . ASP A 1 83 ? -17.425 25.191 12.190 1.00 23.87 83 ASP A CA 1
ATOM 573 C C . ASP A 1 83 ? -18.530 24.169 12.422 1.00 28.91 83 ASP A C 1
ATOM 574 O O . ASP A 1 83 ? -19.037 24.033 13.542 1.00 27.69 83 ASP A O 1
ATOM 579 N N . VAL A 1 84 ? -18.939 23.462 11.369 1.00 24.48 84 VAL A N 1
ATOM 580 C CA . VAL A 1 84 ? -19.915 22.395 11.544 1.00 22.70 84 VAL A CA 1
ATOM 581 C C . VAL A 1 84 ? -19.356 21.315 12.460 1.00 24.88 84 VAL A C 1
ATOM 582 O O . VAL A 1 84 ? -20.040 20.860 13.380 1.00 26.42 84 VAL A O 1
ATOM 586 N N . VAL A 1 85 ? -18.093 20.921 12.256 1.00 19.75 85 VAL A N 1
ATOM 587 C CA . VAL A 1 85 ? -17.520 19.815 13.036 1.00 20.29 85 VAL A CA 1
ATOM 588 C C . VAL A 1 85 ? -17.437 20.177 14.509 1.00 21.77 85 VAL A C 1
ATOM 589 O O . VAL A 1 85 ? -17.752 19.357 15.375 1.00 22.83 85 VAL A O 1
ATOM 593 N N . THR A 1 86 ? -16.934 21.385 14.810 1.00 20.96 86 THR A N 1
ATOM 594 C CA . THR A 1 86 ? -16.642 21.813 16.176 1.00 22.66 86 THR A CA 1
ATOM 595 C C . THR A 1 86 ? -17.799 22.551 16.822 1.00 24.59 86 THR A C 1
ATOM 596 O O . THR A 1 86 ? -17.633 23.095 17.922 1.00 26.60 86 THR A O 1
ATOM 600 N N . GLY A 1 87 ? -18.958 22.571 16.178 1.00 22.76 87 GLY A N 1
ATOM 601 C CA . GLY A 1 87 ? -20.029 23.446 16.619 1.00 19.68 87 GLY A CA 1
ATOM 602 C C . GLY A 1 87 ? -20.572 23.070 17.987 1.00 26.30 87 GLY A C 1
ATOM 603 O O . GLY A 1 87 ? -20.521 21.921 18.413 1.00 24.62 87 GLY A O 1
ATOM 604 N N . ASP A 1 88 ? -21.121 24.074 18.675 1.00 20.18 88 ASP A N 1
ATOM 605 C CA . ASP A 1 88 ? -21.727 23.913 20.000 1.00 20.80 88 ASP A CA 1
ATOM 606 C C . ASP A 1 88 ? -23.163 23.404 19.856 1.00 22.04 88 ASP A C 1
ATOM 607 O O . ASP A 1 88 ? -24.130 24.050 20.248 1.00 25.91 88 ASP A O 1
ATOM 612 N N . PHE A 1 89 ? -23.291 22.221 19.245 1.00 17.29 89 PHE A N 1
ATOM 613 C CA . PHE A 1 89 ? -24.590 21.619 19.013 1.00 15.96 89 PHE A CA 1
ATOM 614 C C . PHE A 1 89 ? -24.337 20.164 18.649 1.00 21.30 89 PHE A C 1
ATOM 615 O O . PHE A 1 89 ? -23.207 19.782 18.340 1.00 17.84 89 PHE A O 1
ATOM 623 N N . GLU A 1 90 ? -25.392 19.368 18.712 1.00 19.85 90 GLU A N 1
ATOM 624 C CA . GLU A 1 90 ? -25.268 17.953 18.422 1.00 21.78 90 GLU A CA 1
ATOM 625 C C . GLU A 1 90 ? -25.220 17.738 16.916 1.00 18.64 90 GLU A C 1
ATOM 626 O O . GLU A 1 90 ? -25.817 18.488 16.128 1.00 17.13 90 GLU A O 1
ATOM 632 N N . LYS A 1 91 ? -24.493 16.699 16.513 1.00 20.13 91 LYS A N 1
ATOM 633 C CA . LYS A 1 91 ? -24.499 16.249 15.126 1.00 18.76 91 LYS A CA 1
ATOM 634 C C . LYS A 1 91 ? -24.786 14.761 15.148 1.00 17.34 91 LYS A C 1
ATOM 635 O O . LYS A 1 91 ? -24.622 14.091 16.174 1.00 17.48 91 LYS A O 1
ATOM 641 N N . PHE A 1 92 ? -25.211 14.230 14.006 1.00 18.92 92 PHE A N 1
ATOM 642 C CA . PHE A 1 92 ? -25.553 12.818 13.955 1.00 17.82 92 PHE A CA 1
ATOM 643 C C . PHE A 1 92 ? -25.252 12.328 12.548 1.00 17.42 92 PHE A C 1
ATOM 644 O O . PHE A 1 92 ? -25.753 12.901 11.578 1.00 19.93 92 PHE A O 1
ATOM 652 N N . THR A 1 93 ? -24.439 11.285 12.443 1.00 17.79 93 THR A N 1
ATOM 653 C CA . THR A 1 93 ? -24.015 10.755 11.155 1.00 16.91 93 THR A CA 1
ATOM 654 C C . THR A 1 93 ? -24.520 9.330 11.002 1.00 20.93 93 THR A C 1
ATOM 655 O O . THR A 1 93 ? -24.341 8.509 11.906 1.00 18.06 93 THR A O 1
ATOM 659 N N . ARG A 1 94 ? -25.124 9.027 9.851 1.00 19.92 94 ARG A N 1
ATOM 660 C CA . ARG A 1 94 ? -25.529 7.658 9.543 1.00 20.11 94 ARG A CA 1
ATOM 661 C C . ARG A 1 94 ? -24.721 7.189 8.345 1.00 18.50 94 ARG A C 1
ATOM 662 O O . ARG A 1 94 ? -24.771 7.815 7.282 1.00 18.41 94 ARG A O 1
ATOM 670 N N . VAL A 1 95 ? -23.954 6.119 8.523 1.00 22.52 95 VAL A N 1
ATOM 671 C CA . VAL A 1 95 ? -23.152 5.530 7.454 1.00 23.55 95 VAL A CA 1
ATOM 672 C C . VAL A 1 95 ? -23.849 4.233 7.085 1.00 19.96 95 VAL A C 1
ATOM 673 O O . VAL A 1 95 ? -23.983 3.349 7.935 1.00 19.36 95 VAL A O 1
ATOM 677 N N . THR A 1 96 ? -24.356 4.145 5.852 1.00 18.90 96 THR A N 1
ATOM 678 C CA . THR A 1 96 ? -25.143 2.985 5.434 1.00 21.47 96 THR A CA 1
ATOM 679 C C . THR A 1 96 ? -24.412 2.278 4.306 1.00 20.81 96 THR A C 1
ATOM 680 O O . THR A 1 96 ? -23.929 2.922 3.368 1.00 22.29 96 THR A O 1
ATOM 684 N N . MET A 1 97 ? -24.293 0.957 4.419 1.00 22.67 97 MET A N 1
ATOM 685 C CA . MET A 1 97 ? -23.322 0.257 3.597 1.00 28.04 97 MET A CA 1
ATOM 686 C C . MET A 1 97 ? -23.920 0.069 2.201 1.00 23.96 97 MET A C 1
ATOM 687 O O . MET A 1 97 ? -25.091 -0.299 2.067 1.00 25.01 97 MET A O 1
ATOM 692 N N . ILE A 1 98 ? -23.137 0.396 1.175 1.00 27.89 98 ILE A N 1
ATOM 693 C CA . ILE A 1 98 ? -23.449 0.025 -0.207 1.00 29.06 98 ILE A CA 1
ATOM 694 C C . ILE A 1 98 ? -22.772 -1.281 -0.578 1.00 28.05 98 ILE A C 1
ATOM 695 O O . ILE A 1 98 ? -23.415 -2.197 -1.096 1.00 30.35 98 ILE A O 1
ATOM 700 N N . LEU A 1 99 ? -21.465 -1.374 -0.325 1.00 23.46 99 LEU A N 1
ATOM 701 C CA . LEU A 1 99 ? -20.691 -2.608 -0.322 1.00 26.12 99 LEU A CA 1
ATOM 702 C C . LEU A 1 99 ? -20.511 -3.098 1.113 1.00 30.88 99 LEU A C 1
ATOM 703 O O . LEU A 1 99 ? -20.593 -2.309 2.061 1.00 27.62 99 LEU A O 1
ATOM 708 N N . PRO A 1 100 ? -20.243 -4.385 1.324 1.00 28.03 100 PRO A N 1
ATOM 709 C CA . PRO A 1 100 ? -20.146 -4.893 2.698 1.00 29.02 100 PRO A CA 1
ATOM 710 C C . PRO A 1 100 ? -18.831 -4.525 3.376 1.00 36.15 100 PRO A C 1
ATOM 711 O O . PRO A 1 100 ? -17.767 -4.467 2.755 1.00 32.75 100 PRO A O 1
ATOM 715 N N . LEU A 1 101 ? -18.921 -4.278 4.685 1.00 35.16 101 LEU A N 1
ATOM 716 C CA . LEU A 1 101 ? -17.763 -3.977 5.519 1.00 33.04 101 LEU A CA 1
ATOM 717 C C . LEU A 1 101 ? -17.846 -4.785 6.810 1.00 21.67 101 LEU A C 1
ATOM 718 O O . LEU A 1 101 ? -18.935 -5.110 7.288 1.00 31.97 101 LEU A O 1
ATOM 723 N N . THR A 1 102 ? -16.684 -5.128 7.370 1.00 27.83 102 THR A N 1
ATOM 724 C CA . THR A 1 102 ? -16.633 -5.762 8.678 1.00 33.64 102 THR A CA 1
ATOM 725 C C . THR A 1 102 ? -16.164 -4.735 9.697 1.00 26.60 102 THR A C 1
ATOM 726 O O . THR A 1 102 ? -15.320 -3.891 9.395 1.00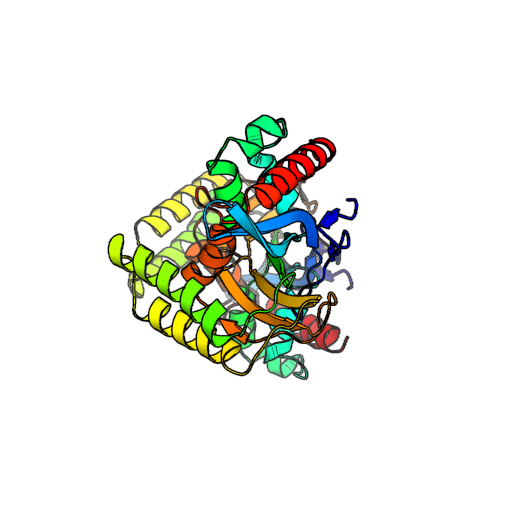 24.68 102 THR A O 1
ATOM 730 N N . GLY A 1 103 ? -16.702 -4.836 10.912 1.00 33.47 103 GLY A N 1
ATOM 731 C CA . GLY A 1 103 ? -16.371 -3.857 11.939 1.00 22.23 103 GLY A CA 1
ATOM 732 C C . GLY A 1 103 ? -14.882 -3.749 12.206 1.00 26.48 103 GLY A C 1
ATOM 733 O O . GLY A 1 103 ? -14.360 -2.656 12.446 1.00 25.25 103 GLY A O 1
ATOM 734 N N . GLU A 1 104 ? -14.172 -4.880 12.187 1.00 27.09 104 GLU A N 1
ATOM 735 C CA . GLU A 1 104 ? -12.752 -4.838 12.526 1.00 30.78 104 GLU A CA 1
ATOM 736 C C . GLU A 1 104 ? -11.973 -3.998 11.527 1.00 38.14 104 GLU A C 1
ATOM 737 O O . GLU A 1 104 ? -11.113 -3.201 11.916 1.00 37.07 104 GLU A O 1
ATOM 743 N N . GLN A 1 105 ? -12.265 -4.164 10.235 1.00 36.05 105 GLN A N 1
ATOM 744 C CA . GLN A 1 105 ? -11.548 -3.440 9.189 1.00 38.77 105 GLN A CA 1
ATOM 745 C C . GLN A 1 105 ? -11.956 -1.975 9.126 1.00 32.03 105 GLN A C 1
ATOM 746 O O . GLN A 1 105 ? -11.101 -1.098 8.942 1.00 34.13 105 GLN A O 1
ATOM 752 N N . TYR A 1 106 ? -13.255 -1.691 9.242 1.00 29.81 106 TYR A N 1
ATOM 753 C CA . TYR A 1 106 ? -13.698 -0.301 9.258 1.00 27.16 106 TYR A CA 1
ATOM 754 C C . TYR A 1 106 ? -13.066 0.459 10.417 1.00 28.45 106 TYR A C 1
ATOM 755 O O . TYR A 1 106 ? -12.501 1.544 10.232 1.00 28.90 106 TYR A O 1
ATOM 764 N N . SER A 1 107 ? -13.149 -0.102 11.628 1.00 25.58 107 SER A N 1
ATOM 765 C CA . SER A 1 107 ? -12.648 0.612 12.792 1.00 24.08 107 SER A CA 1
ATOM 766 C C . SER A 1 107 ? -11.130 0.669 12.791 1.00 26.50 107 SER A C 1
ATOM 767 O O . SER A 1 107 ? -10.547 1.679 13.189 1.00 31.02 107 SER A O 1
ATOM 770 N N . GLY A 1 108 ? -10.468 -0.400 12.340 1.00 30.22 108 GLY A N 1
ATOM 771 C CA . GLY A 1 108 ? -9.016 -0.364 12.258 1.00 38.60 108 GLY A CA 1
ATOM 772 C C . GLY A 1 108 ? -8.525 0.762 11.370 1.00 32.63 108 GLY A C 1
ATOM 773 O O . GLY A 1 108 ? -7.604 1.502 11.732 1.00 39.56 108 GLY A O 1
ATOM 774 N N . LYS A 1 109 ? -9.170 0.940 10.219 1.00 32.35 109 LYS A N 1
ATOM 775 C CA . LYS A 1 109 ? -8.740 1.957 9.266 1.00 41.35 109 LYS A CA 1
ATOM 776 C C . LYS A 1 109 ? -9.001 3.362 9.796 1.00 39.35 109 LYS A C 1
ATOM 777 O O . LYS A 1 109 ? -8.134 4.239 9.711 1.00 36.60 109 LYS A O 1
ATOM 783 N N . VAL A 1 110 ? -10.211 3.603 10.305 1.00 31.94 110 VAL A N 1
ATOM 784 C CA . VAL A 1 110 ? -10.554 4.908 10.869 1.00 35.28 110 VAL A CA 1
ATOM 785 C C . VAL A 1 110 ? -9.563 5.296 11.961 1.00 33.09 110 VAL A C 1
ATOM 786 O O . VAL A 1 110 ? -9.026 6.412 11.969 1.00 31.35 110 VAL A O 1
ATOM 790 N N . THR A 1 111 ? -9.323 4.389 12.913 1.00 28.32 111 THR A N 1
ATOM 791 C CA . THR A 1 111 ? -8.520 4.761 14.076 1.00 30.81 111 THR A CA 1
ATOM 792 C C . THR A 1 111 ? -7.046 4.882 13.710 1.00 35.70 111 THR A C 1
ATOM 793 O O . THR A 1 111 ? -6.376 5.832 14.137 1.00 35.68 111 THR A O 1
ATOM 797 N N . GLU A 1 112 ? -6.527 3.929 12.922 1.00 32.31 112 GLU A N 1
ATOM 798 C CA . GLU A 1 112 ? -5.167 4.039 12.395 1.00 41.94 112 GLU A CA 1
ATOM 799 C C . GLU A 1 112 ? -4.906 5.406 11.775 1.00 33.74 112 GLU A C 1
ATOM 800 O O . GLU A 1 112 ? -3.841 5.995 11.991 1.00 43.17 112 GLU A O 1
ATOM 806 N N . ASN A 1 113 ? -5.864 5.929 11.006 1.00 35.64 113 ASN A N 1
ATOM 807 C CA . ASN A 1 113 ? -5.671 7.242 10.386 1.00 34.05 113 ASN A CA 1
ATOM 808 C C . ASN A 1 113 ? -5.757 8.366 11.409 1.00 40.18 113 ASN A C 1
ATOM 809 O O . ASN A 1 113 ? -5.070 9.390 11.272 1.00 34.50 113 ASN A O 1
ATOM 814 N N . CYS A 1 114 ? -6.630 8.218 12.409 1.00 35.44 114 CYS A N 1
ATOM 815 C CA . CYS A 1 114 ? -6.721 9.214 13.475 1.00 36.74 114 CYS A CA 1
ATOM 816 C C . CYS A 1 114 ? -5.430 9.251 14.283 1.00 30.46 114 CYS A C 1
ATOM 817 O O . CYS A 1 114 ? -4.874 10.323 14.547 1.00 36.38 114 CYS A O 1
ATOM 820 N N . VAL A 1 115 ? -4.944 8.080 14.689 1.00 30.89 115 VAL A N 1
ATOM 821 C CA . VAL A 1 115 ? -3.741 8.021 15.512 1.00 29.85 115 VAL A CA 1
ATOM 822 C C . VAL A 1 115 ? -2.534 8.516 14.719 1.00 39.81 115 VAL A C 1
ATOM 823 O O . VAL A 1 115 ? -1.665 9.210 15.256 1.00 38.00 115 VAL A O 1
ATOM 827 N N . ALA A 1 116 ? -2.471 8.183 13.426 1.00 38.04 116 ALA A N 1
ATOM 828 C CA . ALA A 1 116 ? -1.387 8.684 12.582 1.00 55.80 116 ALA A CA 1
ATOM 829 C C . ALA A 1 116 ? -1.303 10.206 12.639 1.00 31.61 116 ALA A C 1
ATOM 830 O O . ALA A 1 116 ? -0.237 10.771 12.910 1.00 43.15 116 ALA A O 1
ATOM 832 N N . TYR A 1 117 ? -2.418 10.885 12.367 1.00 41.21 117 TYR A N 1
ATOM 833 C CA . TYR A 1 117 ? -2.460 12.341 12.454 1.00 36.74 117 TYR A CA 1
ATOM 834 C C . TYR A 1 117 ? -2.062 12.814 13.847 1.00 57.49 117 TYR A C 1
ATOM 835 O O . TYR A 1 117 ? -1.069 13.533 14.015 1.00 49.75 117 TYR A O 1
ATOM 844 N N . TRP A 1 118 ? -2.846 12.430 14.862 1.00 40.65 118 TRP A N 1
ATOM 845 C CA . TRP A 1 118 ? -2.640 12.961 16.207 1.00 47.59 118 TRP A CA 1
ATOM 846 C C . TRP A 1 118 ? -1.175 12.871 16.613 1.00 37.84 118 TRP A C 1
ATOM 847 O O . TRP A 1 118 ? -0.613 13.834 17.149 1.00 49.51 118 TRP A O 1
ATOM 858 N N . LYS A 1 119 ? -0.530 11.727 16.338 1.00 46.80 119 LYS A N 1
ATOM 859 C CA . LYS A 1 119 ? 0.855 11.537 16.761 1.00 53.46 119 LYS A CA 1
ATOM 860 C C . LYS A 1 119 ? 1.805 12.391 15.938 1.00 65.31 119 LYS A C 1
ATOM 861 O O . LYS A 1 119 ? 2.805 12.898 16.461 1.00 73.24 119 LYS A O 1
ATOM 867 N N . ALA A 1 120 ? 1.519 12.554 14.648 1.00 61.48 120 ALA A N 1
ATOM 868 C CA . ALA A 1 120 ? 2.305 13.479 13.845 1.00 68.41 120 ALA A CA 1
ATOM 869 C C . ALA A 1 120 ? 2.307 14.864 14.475 1.00 69.47 120 ALA A C 1
ATOM 870 O O . ALA A 1 120 ? 3.370 15.459 14.691 1.00 72.78 120 ALA A O 1
ATOM 872 N N . VAL A 1 121 ? 1.116 15.388 14.788 1.00 66.57 121 VAL A N 1
ATOM 873 C CA . VAL A 1 121 ? 0.951 16.759 15.266 1.00 48.36 121 VAL A CA 1
ATOM 874 C C . VAL A 1 121 ? 1.167 16.802 16.771 1.00 50.83 121 VAL A C 1
ATOM 875 O O . VAL A 1 121 ? 1.002 17.852 17.408 1.00 54.04 121 VAL A O 1
ATOM 879 N N . GLY A 1 122 ? 1.528 15.655 17.339 1.00 43.58 122 GLY A N 1
ATOM 880 C CA . GLY A 1 122 ? 1.933 15.578 18.727 1.00 39.83 122 GLY A CA 1
ATOM 881 C C . GLY A 1 122 ? 0.841 15.879 19.734 1.00 54.16 122 GLY A C 1
ATOM 882 O O . GLY A 1 122 ? 1.136 16.378 20.828 1.00 49.93 122 GLY A O 1
ATOM 883 N N . VAL A 1 123 ? -0.418 15.603 19.396 1.00 39.72 123 VAL A N 1
ATOM 884 C CA . VAL A 1 123 ? -1.527 15.742 20.337 1.00 38.84 123 VAL A CA 1
ATOM 885 C C . VAL A 1 123 ? -2.052 14.387 20.789 1.00 37.41 123 VAL A C 1
ATOM 886 O O . VAL A 1 123 ? -3.096 14.316 21.438 1.00 37.35 123 VAL A O 1
ATOM 890 N N . TYR A 1 124 ? -1.364 13.308 20.450 1.00 27.63 124 TYR A N 1
ATOM 891 C CA . TYR A 1 124 ? -1.806 11.980 20.858 1.00 28.48 124 TYR A CA 1
ATOM 892 C C . TYR A 1 124 ? -1.525 11.788 22.344 1.00 44.92 124 TYR A C 1
ATOM 893 O O . TYR A 1 124 ? -0.361 11.813 22.760 1.00 41.76 124 TYR A O 1
ATOM 902 N N . THR A 1 125 ? -2.575 11.603 23.148 1.00 30.65 125 THR A N 1
ATOM 903 C CA . THR A 1 125 ? -2.413 11.303 24.566 1.00 31.85 125 THR A CA 1
ATOM 904 C C . THR A 1 125 ? -3.011 9.936 24.879 1.00 30.76 125 THR A C 1
ATOM 905 O O . THR A 1 125 ? -3.649 9.297 24.032 1.00 24.98 125 THR A O 1
ATOM 909 N N . ASP A 1 126 ? -2.779 9.478 26.114 1.00 27.19 126 ASP A N 1
ATOM 910 C CA . ASP A 1 126 ? -3.359 8.210 26.548 1.00 27.58 126 ASP A CA 1
ATOM 911 C C . ASP A 1 126 ? -4.870 8.223 26.340 1.00 21.02 126 ASP A C 1
ATOM 912 O O . ASP A 1 126 ? -5.471 7.179 26.046 1.00 22.45 126 ASP A O 1
ATOM 917 N N . ALA A 1 127 ? -5.488 9.401 26.499 1.00 22.63 127 ALA A N 1
ATOM 918 C CA . ALA A 1 127 ? -6.938 9.523 26.369 1.00 25.42 127 ALA A CA 1
ATOM 919 C C . ALA A 1 127 ? -7.401 9.074 24.991 1.00 20.32 127 ALA A C 1
ATOM 920 O O . ALA A 1 127 ? -8.404 8.366 24.870 1.00 23.65 127 ALA A O 1
ATOM 922 N N . GLU A 1 128 ? -6.696 9.504 23.944 1.00 24.12 128 GLU A N 1
ATOM 923 C CA . GLU A 1 128 ? -7.060 9.119 22.587 1.00 26.82 128 GLU A CA 1
ATOM 924 C C . GLU A 1 128 ? -6.790 7.643 22.345 1.00 31.30 128 GLU A C 1
ATOM 925 O O . GLU A 1 128 ? -7.580 6.966 21.679 1.00 24.17 128 GLU A O 1
ATOM 931 N N . GLY A 1 129 ? -5.684 7.118 22.885 1.00 23.67 129 GLY A N 1
ATOM 932 C CA . GLY A 1 129 ? -5.453 5.685 22.794 1.00 26.59 129 GLY A CA 1
ATOM 933 C C . GLY A 1 129 ? -6.573 4.886 23.425 1.00 25.56 129 GLY A C 1
ATOM 934 O O . GLY A 1 129 ? -7.014 3.867 22.883 1.00 32.54 129 GLY A O 1
ATOM 935 N N . ALA A 1 130 ? -7.044 5.327 24.592 1.00 26.92 130 ALA A N 1
ATOM 936 C CA . ALA A 1 130 ? -8.140 4.624 25.243 1.00 22.04 130 ALA A CA 1
ATOM 937 C C . ALA A 1 130 ? -9.421 4.744 24.424 1.00 23.81 130 ALA A C 1
ATOM 938 O O . ALA A 1 130 ? -10.189 3.783 24.304 1.00 25.48 130 ALA A O 1
ATOM 940 N N . ALA A 1 131 ? -9.654 5.916 23.839 1.00 19.69 131 ALA A N 1
ATOM 941 C CA . ALA A 1 131 ? -10.869 6.119 23.059 1.00 22.20 131 ALA A CA 1
ATOM 942 C C . ALA A 1 131 ? -10.860 5.248 21.806 1.00 20.49 131 ALA A C 1
ATOM 943 O O . ALA A 1 131 ? -11.890 4.675 21.427 1.00 22.20 131 ALA A O 1
ATOM 945 N N . VAL A 1 132 ? -9.695 5.112 21.177 1.00 19.64 132 VAL A N 1
ATOM 946 C CA . VAL A 1 132 ? -9.549 4.253 20.004 1.00 22.23 132 VAL A CA 1
ATOM 947 C C . VAL A 1 132 ? -9.775 2.788 20.377 1.00 22.91 132 VAL A C 1
ATOM 948 O O . VAL A 1 132 ? -10.430 2.042 19.641 1.00 24.84 132 VAL A O 1
ATOM 952 N N . ASP A 1 133 ? -9.230 2.351 21.516 1.00 24.08 133 ASP A N 1
ATOM 953 C CA . ASP A 1 133 ? -9.482 0.989 21.992 1.00 26.22 133 ASP A CA 1
ATOM 954 C C . ASP A 1 133 ? -10.967 0.743 22.181 1.00 26.55 133 ASP A C 1
ATOM 955 O O . ASP A 1 133 ? -11.497 -0.289 21.765 1.00 23.93 133 ASP A O 1
ATOM 960 N N . LYS A 1 134 ? -11.658 1.696 22.801 1.00 19.98 134 LYS A N 1
ATOM 961 C CA . LYS A 1 134 ? -13.081 1.538 23.062 1.00 23.73 134 LYS A CA 1
ATOM 962 C C . LYS A 1 134 ? -13.866 1.536 21.764 1.00 20.85 134 LYS A C 1
ATOM 963 O O . LYS A 1 134 ? -14.855 0.810 21.625 1.00 19.60 134 LYS A O 1
ATOM 969 N N . PHE A 1 135 ? -13.444 2.367 20.818 1.00 22.94 135 PHE A N 1
ATOM 970 C CA . PHE A 1 135 ? -14.060 2.392 19.497 1.00 20.03 135 PHE A CA 1
ATOM 971 C C . PHE A 1 135 ? -13.922 1.036 18.802 1.00 20.75 135 PHE A C 1
ATOM 972 O O . PHE A 1 135 ? -14.909 0.458 18.337 1.00 20.93 135 PHE A O 1
ATOM 980 N N . LYS A 1 136 ? -12.697 0.502 18.742 1.00 21.69 136 LYS A N 1
ATOM 981 C CA . LYS A 1 136 ? -12.491 -0.811 18.118 1.00 26.14 136 LYS A CA 1
ATOM 982 C C . LYS A 1 136 ? -13.253 -1.916 18.839 1.00 24.00 136 LYS A C 1
ATOM 983 O O . LYS A 1 136 ? -13.780 -2.835 18.198 1.00 24.64 136 LYS A O 1
ATOM 989 N N . GLU A 1 137 ? -13.320 -1.857 20.171 1.00 24.26 137 GLU A N 1
ATOM 990 C CA . GLU A 1 137 ? -14.045 -2.877 20.910 1.00 24.86 137 GLU A CA 1
ATOM 991 C C . GLU A 1 137 ? -15.526 -2.871 20.546 1.00 26.79 137 GLU A C 1
ATOM 992 O O . GLU A 1 137 ? -16.145 -3.934 20.409 1.00 25.00 137 GLU A O 1
ATOM 998 N N . ALA A 1 138 ? -16.098 -1.684 20.317 1.00 22.03 138 ALA A N 1
ATOM 999 C CA . ALA A 1 138 ? -17.495 -1.611 19.903 1.00 24.10 138 ALA A CA 1
ATOM 1000 C C . ALA A 1 138 ? -17.720 -2.238 18.523 1.00 19.20 138 ALA A C 1
ATOM 1001 O O . ALA A 1 138 ? -18.783 -2.825 18.282 1.00 27.02 138 ALA A O 1
ATOM 1003 N N . PHE A 1 139 ? -16.754 -2.115 17.609 1.00 20.20 139 PHE A N 1
ATOM 1004 C CA . PHE A 1 139 ? -16.930 -2.609 16.243 1.00 22.58 139 PHE A CA 1
ATOM 1005 C C . PHE A 1 139 ? -16.539 -4.069 16.080 1.00 28.04 139 PHE A C 1
ATOM 1006 O O . PHE A 1 139 ? -17.001 -4.710 15.134 1.00 26.01 139 PHE A O 1
ATOM 1014 N N . LYS A 1 140 ? -15.686 -4.597 16.958 1.00 24.86 140 LYS A N 1
ATOM 1015 C CA . LYS A 1 140 ? -15.115 -5.931 16.765 1.00 25.99 140 LYS A CA 1
ATOM 1016 C C . LYS A 1 140 ? -16.141 -7.010 16.463 1.00 24.73 140 LYS A C 1
ATOM 1017 O O . LYS A 1 140 ? -15.891 -7.829 15.566 1.00 32.00 140 LYS A O 1
ATOM 1023 N N . PRO A 1 141 ? -17.266 -7.112 17.170 1.00 24.45 141 PRO A N 1
ATOM 1024 C CA . PRO A 1 141 ? -18.190 -8.215 16.890 1.00 37.53 141 PRO A CA 1
ATOM 1025 C C . PRO A 1 141 ? -19.090 -7.971 15.694 1.00 36.10 141 PRO A C 1
ATOM 1026 O O . PRO A 1 141 ? -19.883 -8.850 15.355 1.00 30.75 141 PRO A O 1
ATOM 1030 N N . GLU A 1 142 ? -18.986 -6.827 15.033 1.00 26.84 142 GLU A N 1
ATOM 1031 C CA . GLU A 1 142 ? -20.019 -6.415 14.098 1.00 27.87 142 GLU A CA 1
ATOM 1032 C C . GLU A 1 142 ? -19.571 -6.627 12.659 1.00 25.72 142 GLU A C 1
ATOM 1033 O O . GLU A 1 142 ? -18.396 -6.474 12.323 1.00 26.05 142 GLU A O 1
ATOM 1039 N N . THR A 1 143 ? -20.532 -6.984 11.812 1.00 25.80 143 THR A N 1
ATOM 1040 C CA . THR A 1 143 ? -20.3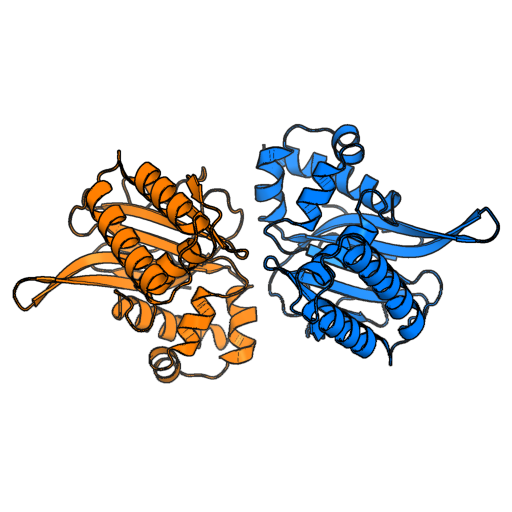43 -7.051 10.374 1.00 30.59 143 THR A CA 1
ATOM 1041 C C . THR A 1 143 ? -21.518 -6.334 9.730 1.00 25.32 143 THR A C 1
ATOM 1042 O O . THR A 1 143 ? -22.637 -6.353 10.255 1.00 28.49 143 THR A O 1
ATOM 1046 N N . PHE A 1 144 ? -21.258 -5.692 8.590 1.00 28.05 144 PHE A N 1
ATOM 1047 C CA . PHE A 1 144 ? -22.203 -4.760 7.980 1.00 28.45 144 PHE A CA 1
ATOM 1048 C C . PHE A 1 144 ? -22.490 -5.194 6.549 1.00 25.66 144 PHE A C 1
ATOM 1049 O O . PHE A 1 144 ? -21.783 -4.794 5.607 1.00 28.76 144 PHE A O 1
ATOM 1057 N N . PRO A 1 145 ? -23.497 -6.028 6.343 1.00 29.09 145 PRO A N 1
ATOM 1058 C CA . PRO A 1 145 ? -23.926 -6.339 4.985 1.00 31.75 145 PRO A CA 1
ATOM 1059 C C . PRO A 1 145 ? -24.512 -5.098 4.339 1.00 31.53 145 PRO A C 1
ATOM 1060 O O . PRO A 1 145 ? -24.845 -4.129 5.042 1.00 31.29 145 PRO A O 1
ATOM 1064 N N . PRO A 1 146 ? -24.620 -5.072 3.012 1.00 31.33 146 PRO A N 1
ATOM 1065 C CA . PRO A 1 146 ? -25.290 -3.949 2.351 1.00 26.24 146 PRO A CA 1
ATOM 1066 C C . PRO A 1 146 ? -26.620 -3.633 3.012 1.00 26.84 146 PRO A C 1
ATOM 1067 O O . PRO A 1 146 ? -27.378 -4.527 3.401 1.00 30.99 146 PRO A O 1
ATOM 1071 N N . GLY A 1 147 ? -26.871 -2.335 3.199 1.00 22.89 147 GLY A N 1
ATOM 1072 C CA . GLY A 1 147 ? -28.058 -1.867 3.872 1.00 31.94 147 GLY A CA 1
ATOM 1073 C C . GLY A 1 147 ? -27.916 -1.665 5.371 1.00 32.66 147 GLY A C 1
ATOM 1074 O O . GLY A 1 147 ? -28.735 -0.949 5.964 1.00 27.72 147 GLY A O 1
ATOM 1075 N N . ALA A 1 148 ? -26.922 -2.289 6.000 1.00 26.36 148 ALA A N 1
ATOM 1076 C CA . ALA A 1 148 ? -26.677 -2.087 7.423 1.00 26.70 148 ALA A CA 1
ATOM 1077 C C . ALA A 1 148 ? -26.120 -0.681 7.662 1.00 19.97 148 ALA A C 1
ATOM 1078 O O . ALA A 1 148 ? -25.655 -0.011 6.740 1.00 24.03 148 ALA A O 1
ATOM 1080 N N . SER A 1 149 ? -26.183 -0.228 8.917 1.00 24.57 149 SER A N 1
ATOM 1081 C CA . SER A 1 149 ? -25.811 1.149 9.223 1.00 22.27 149 SER A CA 1
ATOM 1082 C C . SER A 1 149 ? -24.939 1.242 10.471 1.00 18.43 149 SER A C 1
ATOM 1083 O O . SER A 1 149 ? -25.077 0.458 11.410 1.00 22.73 149 SER A O 1
ATOM 1086 N N . ILE A 1 150 ? -24.047 2.229 10.465 1.00 21.21 150 ILE A N 1
ATOM 1087 C CA . ILE A 1 150 ? -23.344 2.691 11.657 1.00 20.17 150 ILE A CA 1
ATOM 1088 C C . ILE A 1 150 ? -23.914 4.061 11.997 1.00 19.78 150 ILE A C 1
ATOM 1089 O O . ILE A 1 150 ? -24.029 4.924 11.116 1.00 20.49 150 ILE A O 1
ATOM 1094 N N . LEU A 1 151 ? -24.259 4.265 13.264 1.00 22.21 151 LEU A N 1
ATOM 1095 C CA . LEU A 1 151 ? -24.857 5.514 13.719 1.00 23.58 151 LEU A CA 1
ATOM 1096 C C . LEU A 1 151 ? -23.936 6.190 14.723 1.00 22.54 151 LEU A C 1
ATOM 1097 O O . LEU A 1 151 ? -23.628 5.617 15.771 1.00 17.02 151 LEU A O 1
ATOM 1102 N N . PHE A 1 152 ? -23.546 7.423 14.422 1.00 17.27 152 PHE A N 1
ATOM 1103 C CA . PHE A 1 152 ? -22.651 8.201 15.279 1.00 17.38 152 PHE A CA 1
ATOM 1104 C C . PHE A 1 152 ? -23.414 9.408 15.796 1.00 20.31 152 PHE A C 1
ATOM 1105 O O . PHE A 1 152 ? -23.909 10.208 14.999 1.00 18.75 152 PHE A O 1
ATOM 1113 N N . THR A 1 153 ? -23.516 9.535 17.115 1.00 17.68 153 THR A N 1
ATOM 1114 C CA . THR A 1 153 ? -23.990 10.760 17.744 1.00 16.87 153 THR A CA 1
ATOM 1115 C C . THR A 1 153 ? -22.774 11.550 18.221 1.00 20.10 153 THR A C 1
ATOM 1116 O O . THR A 1 153 ? -21.899 11.000 18.900 1.00 16.11 153 THR A O 1
ATOM 1120 N N . HIS A 1 154 ? -22.712 12.823 17.854 1.00 20.18 154 HIS A N 1
ATOM 1121 C CA . HIS A 1 154 ? -21.620 13.708 18.240 1.00 17.02 154 HIS A CA 1
ATOM 1122 C C . HIS A 1 154 ? -22.235 14.754 19.166 1.00 19.29 154 HIS A C 1
ATOM 1123 O O . HIS A 1 154 ? -22.822 15.734 18.694 1.00 18.06 154 HIS A O 1
ATOM 1130 N N . SER A 1 155 ? -22.109 14.540 20.474 1.00 19.07 155 SER A N 1
ATOM 1131 C CA . SER A 1 155 ? -22.738 15.440 21.427 1.00 20.90 155 SER A CA 1
ATOM 1132 C C . SER A 1 155 ? -22.105 16.826 21.373 1.00 21.97 155 SER A C 1
ATOM 1133 O O . SER A 1 155 ? -20.989 17.010 20.876 1.00 20.17 155 SER A O 1
ATOM 1136 N N . PRO A 1 156 ? -22.823 17.827 21.870 1.00 20.01 156 PRO A N 1
ATOM 1137 C CA . PRO A 1 156 ? -22.289 19.196 21.820 1.00 25.60 156 PRO A CA 1
ATOM 1138 C C . PRO A 1 156 ? -21.012 19.354 22.617 1.00 26.98 156 PRO A C 1
ATOM 1139 O O . PRO A 1 156 ? -20.137 20.127 22.208 1.00 27.42 156 PRO A O 1
ATOM 1143 N N . ALA A 1 157 ? -20.846 18.613 23.720 1.00 21.57 157 ALA A N 1
ATOM 1144 C CA . ALA A 1 157 ? -19.603 18.719 24.469 1.00 22.87 157 ALA A CA 1
ATOM 1145 C C . ALA A 1 157 ? -18.499 17.823 23.930 1.00 29.23 157 ALA A C 1
ATOM 1146 O O . ALA A 1 157 ? -17.354 17.951 24.367 1.00 32.71 157 ALA A O 1
ATOM 1148 N N . GLY A 1 158 ? -18.803 16.896 23.030 1.00 24.05 158 GLY A N 1
ATOM 1149 C CA . GLY A 1 158 ? -17.749 16.109 22.431 1.00 22.91 158 GLY A CA 1
ATOM 1150 C C . GLY A 1 158 ? -17.747 14.635 22.803 1.00 23.66 158 GLY A C 1
ATOM 1151 O O . GLY A 1 158 ? -16.689 14.003 22.773 1.00 23.83 158 GLY A O 1
ATOM 1152 N N . VAL A 1 159 ? -18.909 14.078 23.162 1.00 19.58 159 VAL A N 1
ATOM 1153 C CA . VAL A 1 159 ? -19.054 12.646 23.386 1.00 20.83 159 VAL A CA 1
ATOM 1154 C C . VAL A 1 159 ? -19.528 11.989 22.091 1.00 22.49 159 VAL A C 1
ATOM 1155 O O . VAL A 1 159 ? -20.554 12.391 21.519 1.00 17.62 159 VAL A O 1
ATOM 1159 N N . LEU A 1 160 ? -18.814 10.951 21.650 1.00 21.92 160 LEU A N 1
ATOM 1160 C CA . LEU A 1 160 ? -19.197 10.166 20.480 1.00 18.85 160 LEU A CA 1
ATOM 1161 C C . LEU A 1 160 ? -19.938 8.913 20.935 1.00 20.19 160 LEU A C 1
ATOM 1162 O O . LEU A 1 160 ? -19.362 8.060 21.621 1.00 21.88 160 LEU A O 1
ATOM 1167 N N . THR A 1 161 ? -21.208 8.779 20.547 1.00 16.55 161 THR A N 1
ATOM 1168 C CA . THR A 1 161 ? -21.940 7.549 20.836 1.00 15.35 161 THR A CA 1
ATOM 1169 C C . THR A 1 161 ? -22.056 6.712 19.570 1.00 16.32 161 THR A C 1
ATOM 1170 O O . THR A 1 161 ? -22.442 7.226 18.518 1.00 17.81 161 THR A O 1
ATOM 1174 N N . VAL A 1 162 ? -21.703 5.429 19.671 1.00 17.89 162 VAL A N 1
ATOM 1175 C CA . VAL A 1 162 ? -21.604 4.541 18.513 1.00 19.44 162 VAL A CA 1
ATOM 1176 C C . VAL A 1 162 ? -22.697 3.488 18.648 1.00 21.57 162 VAL A C 1
ATOM 1177 O O . VAL A 1 162 ? -22.734 2.746 19.637 1.00 21.21 162 VAL A O 1
ATOM 1181 N N . ALA A 1 163 ? -23.602 3.432 17.675 1.00 21.85 163 ALA A N 1
ATOM 1182 C CA . ALA A 1 163 ? -24.638 2.405 17.674 1.00 21.34 163 ALA A CA 1
ATOM 1183 C C . ALA A 1 163 ? -24.735 1.805 16.277 1.00 18.39 163 ALA A C 1
ATOM 1184 O O . ALA A 1 163 ? -24.179 2.329 15.314 1.00 2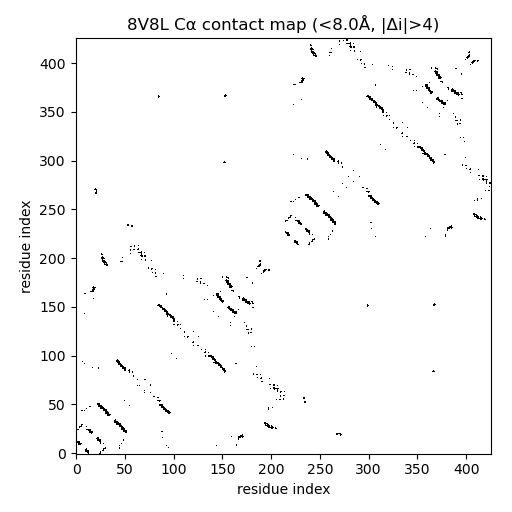0.20 163 ALA A O 1
ATOM 1186 N N . PHE A 1 164 ? -25.468 0.697 16.176 1.00 21.86 164 PHE A N 1
ATOM 1187 C CA . PHE A 1 164 ? -25.528 -0.058 14.929 1.00 23.04 164 PHE A CA 1
ATOM 1188 C C . PHE A 1 164 ? -26.966 -0.428 14.597 1.00 25.24 164 PHE A C 1
ATOM 1189 O O . PHE A 1 164 ? -27.827 -0.521 15.477 1.00 23.87 164 PHE A O 1
ATOM 1197 N N . SER A 1 165 ? -27.210 -0.662 13.309 1.00 23.56 165 SER A N 1
ATOM 1198 C CA . SER A 1 165 ? -28.534 -1.054 12.843 1.00 29.85 165 SER A CA 1
ATOM 1199 C C . SER A 1 165 ? -28.400 -2.044 11.693 1.00 28.31 165 SER A C 1
ATOM 1200 O O . SER A 1 165 ? -27.478 -1.936 10.875 1.00 25.95 165 SER A O 1
ATOM 1203 N N . LYS A 1 166 ? -29.319 -3.015 11.635 1.00 35.27 166 LYS A N 1
ATOM 1204 C CA . LYS A 1 166 ? -29.324 -3.949 10.512 1.00 36.70 166 LYS A CA 1
ATOM 1205 C C . LYS A 1 166 ? -29.832 -3.311 9.218 1.00 36.03 166 LYS A C 1
ATOM 1206 O O . LYS A 1 166 ? -29.587 -3.862 8.139 1.00 35.75 166 LYS A O 1
ATOM 1212 N N . ASP A 1 167 ? -30.540 -2.181 9.296 1.00 35.38 167 ASP A N 1
ATOM 1213 C CA . ASP A 1 167 ? -31.052 -1.515 8.103 1.00 42.89 167 ASP A CA 1
ATOM 1214 C C . ASP A 1 167 ? -30.837 -0.005 8.178 1.00 41.97 167 ASP A C 1
ATOM 1215 O O . ASP A 1 167 ? -29.877 0.462 8.801 1.00 30.02 167 ASP A O 1
ATOM 1220 N N . SER A 1 168 ? -31.722 0.768 7.551 1.00 30.76 168 SER A N 1
ATOM 1221 C CA . SER A 1 168 ? -31.590 2.226 7.550 1.00 30.57 168 SER A CA 1
ATOM 1222 C C . SER A 1 168 ? -32.204 2.881 8.775 1.00 34.19 168 SER A C 1
ATOM 1223 O O . SER A 1 168 ? -32.100 4.108 8.919 1.00 40.07 168 SER A O 1
ATOM 1226 N N . SER A 1 169 ? -32.849 2.113 9.645 1.00 36.23 169 SER A N 1
ATOM 1227 C CA . SER A 1 169 ? -33.553 2.692 10.775 1.00 40.17 169 SER A CA 1
ATOM 1228 C C . SER A 1 169 ? -32.599 2.923 11.943 1.00 38.67 169 SER A C 1
ATOM 1229 O O . SER A 1 169 ? -31.538 2.300 12.058 1.00 39.32 169 SER A O 1
ATOM 1232 N N . VAL A 1 170 ? -33.006 3.827 12.819 1.00 43.81 170 VAL A N 1
ATOM 1233 C CA . VAL A 1 170 ? -32.192 4.332 13.920 1.00 38.07 170 VAL A CA 1
ATOM 1234 C C . VAL A 1 170 ? -32.748 3.755 15.219 1.00 45.58 170 VAL A C 1
ATOM 1235 O O . VAL A 1 170 ? -33.940 3.930 15.503 1.00 40.98 170 VAL A O 1
ATOM 1239 N N . PRO A 1 171 ? -31.943 3.059 16.025 1.00 39.50 171 PRO A N 1
ATOM 1240 C CA . PRO A 1 171 ? -32.454 2.522 17.290 1.00 47.69 171 PRO A CA 1
ATOM 1241 C C . PRO A 1 171 ? -32.758 3.638 18.274 1.00 47.15 171 PRO A C 1
ATOM 1242 O O . PRO A 1 171 ? -32.267 4.765 18.159 1.00 48.56 171 PRO A O 1
ATOM 1246 N N . GLU A 1 172 ? -33.584 3.302 19.263 1.00 48.54 172 GLU A N 1
ATOM 1247 C CA . GLU A 1 172 ? -33.937 4.255 20.305 1.00 59.67 172 GLU A CA 1
ATOM 1248 C C . GLU A 1 172 ? -33.067 4.123 21.548 1.00 43.47 172 GLU A C 1
ATOM 1249 O O . GLU A 1 172 ? -32.954 5.092 22.308 1.00 57.33 172 GLU A O 1
ATOM 1255 N N . SER A 1 173 ? -32.447 2.963 21.765 1.00 54.91 173 SER A N 1
ATOM 1256 C CA . SER A 1 173 ? -31.546 2.746 22.893 1.00 58.73 173 SER A CA 1
ATOM 1257 C C . SER A 1 173 ? -30.111 3.045 22.473 1.00 37.74 173 SER A C 1
ATOM 1258 O O . SER A 1 173 ? -29.617 2.480 21.491 1.00 46.40 173 SER A O 1
ATOM 1261 N N . GLY A 1 174 ? -29.449 3.926 23.223 1.00 48.20 174 GLY A N 1
ATOM 1262 C CA . GLY A 1 174 ? -28.143 4.417 22.818 1.00 36.25 174 GLY A CA 1
ATOM 1263 C C . GLY A 1 174 ? -27.092 3.323 22.768 1.00 51.35 174 GLY A C 1
ATOM 1264 O O . GLY A 1 174 ? -27.243 2.232 23.322 1.00 41.89 174 GLY A O 1
ATOM 1265 N N . GLY A 1 175 ? -25.999 3.631 22.092 1.00 40.68 175 GLY A N 1
ATOM 1266 C CA . GLY A 1 175 ? -24.909 2.695 21.946 1.00 26.97 175 GLY A CA 1
ATOM 1267 C C . GLY A 1 175 ? -23.825 2.917 22.982 1.00 21.47 175 GLY A C 1
ATOM 1268 O O . GLY A 1 175 ? -24.102 3.256 24.140 1.00 29.01 175 GLY A O 1
ATOM 1269 N N . VAL A 1 176 ? -22.590 2.737 22.555 1.00 23.25 176 VAL A N 1
ATOM 1270 C CA . VAL A 1 176 ? -21.417 2.889 23.407 1.00 20.66 176 VAL A CA 1
ATOM 1271 C C . VAL A 1 176 ? -21.003 4.353 23.416 1.00 19.95 176 VAL A C 1
ATOM 1272 O O . VAL A 1 176 ? -20.740 4.927 22.353 1.00 19.89 176 VAL A O 1
ATOM 1276 N N . ALA A 1 177 ? -20.902 4.939 24.603 1.00 20.45 177 ALA A N 1
ATOM 1277 C CA . ALA A 1 177 ? -20.564 6.358 24.743 1.00 18.80 177 ALA A CA 1
ATOM 1278 C C . ALA A 1 177 ? -19.057 6.500 24.919 1.00 22.08 177 ALA A C 1
ATOM 1279 O O . ALA A 1 177 ? -18.488 5.992 25.891 1.00 21.61 177 ALA A O 1
ATOM 1281 N N . ILE A 1 178 ? -18.415 7.166 23.982 1.00 20.04 178 ILE A N 1
ATOM 1282 C CA . ILE A 1 178 ? -16.968 7.366 24.023 1.00 17.89 178 ILE A CA 1
ATOM 1283 C C . ILE A 1 178 ? -16.731 8.851 24.263 1.00 19.49 178 ILE A C 1
ATOM 1284 O O . ILE A 1 178 ? -16.901 9.693 23.372 1.00 19.46 178 ILE A O 1
ATOM 1289 N N . ASP A 1 179 ? -16.350 9.168 25.496 1.00 19.37 179 ASP A N 1
ATOM 1290 C CA . ASP A 1 179 ? -16.150 10.543 25.955 1.00 19.06 179 ASP A CA 1
ATOM 1291 C C . ASP A 1 179 ? -14.724 10.963 25.606 1.00 22.95 179 ASP A C 1
ATOM 1292 O O . ASP A 1 179 ? -13.812 10.933 26.434 1.00 22.05 179 ASP A O 1
ATOM 1297 N N . ASN A 1 180 ? -14.528 11.336 24.337 1.00 18.75 180 ASN A N 1
ATOM 1298 C CA . ASN A 1 180 ? -13.238 11.848 23.879 1.00 25.84 180 ASN A CA 1
ATOM 1299 C C . ASN A 1 180 ? -13.514 12.812 22.732 1.00 25.31 180 ASN A C 1
ATOM 1300 O O . ASN A 1 180 ? -13.851 12.383 21.623 1.00 19.78 180 ASN A O 1
ATOM 1305 N N . LYS A 1 181 ? -13.381 14.116 22.997 1.00 19.60 181 LYS A N 1
ATOM 1306 C CA . LYS A 1 181 ? -13.706 15.102 21.973 1.00 19.84 181 LYS A CA 1
ATOM 1307 C C . LYS A 1 181 ? -12.860 14.957 20.713 1.00 16.37 181 LYS A C 1
ATOM 1308 O O . LYS A 1 181 ? -13.410 15.106 19.610 1.00 22.24 181 LYS A O 1
ATOM 1314 N N . PRO A 1 182 ? -11.556 14.676 20.786 1.00 18.69 182 PRO A N 1
ATOM 1315 C CA . PRO A 1 182 ? -10.800 14.499 19.538 1.00 21.81 182 PRO A CA 1
ATOM 1316 C C . PRO A 1 182 ? -11.358 13.390 18.652 1.00 24.05 182 PRO A C 1
ATOM 1317 O O . PRO A 1 182 ? -11.519 13.592 17.442 1.00 19.60 182 PRO A O 1
ATOM 1321 N N . LEU A 1 183 ? -11.674 12.221 19.218 1.00 18.42 183 LEU A N 1
ATOM 1322 C CA . LEU A 1 183 ? -12.233 11.162 18.382 1.00 20.52 183 LEU A CA 1
ATOM 1323 C C . LEU A 1 183 ? -13.608 11.561 17.856 1.00 20.75 183 LEU A C 1
ATOM 1324 O O . LEU A 1 183 ? -13.926 11.333 16.683 1.00 16.96 183 LEU A O 1
ATOM 1329 N N . CYS A 1 184 ? -14.418 12.181 18.712 1.00 19.27 184 CYS A N 1
ATOM 1330 C CA . CYS A 1 184 ? -15.751 12.614 18.313 1.00 19.52 184 CYS A CA 1
ATOM 1331 C C . CYS A 1 184 ? -15.692 13.550 17.102 1.00 25.92 184 CYS A C 1
ATOM 1332 O O . CYS A 1 184 ? -16.434 13.374 16.128 1.00 19.41 184 CYS A O 1
ATOM 1335 N N . GLU A 1 185 ? -14.802 14.547 17.137 1.00 20.93 185 GLU A N 1
ATOM 1336 C CA . GLU A 1 185 ? -14.693 15.467 16.005 1.00 21.09 185 GLU A CA 1
ATOM 1337 C C . GLU A 1 185 ? -14.000 14.826 14.811 1.00 19.75 185 GLU A C 1
ATOM 1338 O O . GLU A 1 185 ? -14.335 15.139 13.664 1.00 24.11 185 GLU A O 1
ATOM 1344 N N . ALA A 1 186 ? -13.008 13.962 15.058 1.00 20.18 186 ALA A N 1
ATOM 1345 C CA . ALA A 1 186 ? -12.258 13.343 13.969 1.00 23.12 186 ALA A CA 1
ATOM 1346 C C . ALA A 1 186 ? -13.160 12.492 13.082 1.00 23.39 186 ALA A C 1
ATOM 1347 O O . ALA A 1 186 ? -13.005 12.476 11.858 1.00 21.78 186 ALA A O 1
ATOM 1349 N N . VAL A 1 187 ? -14.100 11.766 13.683 1.00 21.94 187 VAL A N 1
ATOM 1350 C CA . VAL A 1 187 ? -15.004 10.940 12.888 1.00 19.65 187 VAL A CA 1
ATOM 1351 C C . VAL A 1 187 ? -15.789 11.816 11.921 1.00 25.74 187 VAL A C 1
ATOM 1352 O O . VAL A 1 187 ? -15.843 11.542 10.716 1.00 23.48 187 VAL A O 1
ATOM 1356 N N . LEU A 1 188 ? -16.324 12.944 12.411 1.00 23.01 188 LEU A N 1
ATOM 1357 C CA . LEU A 1 188 ? -17.068 13.841 11.516 1.00 21.00 188 LEU A CA 1
ATOM 1358 C C . LEU A 1 188 ? -16.135 14.539 10.537 1.00 21.49 188 LEU A C 1
ATOM 1359 O O . LEU A 1 188 ? -16.471 14.712 9.353 1.00 21.65 188 LEU A O 1
ATOM 1364 N N . GLU A 1 189 ? -14.966 14.962 11.022 1.00 22.72 189 GLU A N 1
ATOM 1365 C CA . GLU A 1 189 ? -13.972 15.609 10.175 1.00 19.85 189 GLU A CA 1
ATOM 1366 C C . GLU A 1 189 ? -13.536 14.709 9.029 1.00 30.33 189 GLU A C 1
ATOM 1367 O O . GLU A 1 189 ? -13.337 15.183 7.902 1.00 29.49 189 GLU A O 1
ATOM 1373 N N . SER A 1 190 ? -13.387 13.410 9.285 1.00 23.88 190 SER A N 1
ATOM 1374 C CA . SER A 1 190 ? -12.968 12.522 8.202 1.00 24.68 190 SER A CA 1
ATOM 1375 C C . SER A 1 190 ? -13.978 12.503 7.062 1.00 27.02 190 SER A C 1
ATOM 1376 O O . SER A 1 190 ? -13.612 12.167 5.925 1.00 36.36 190 SER A O 1
ATOM 1379 N N . ILE A 1 191 ? -15.234 12.857 7.329 1.00 24.49 191 ILE A N 1
ATOM 1380 C CA . ILE A 1 191 ? -16.267 12.878 6.295 1.00 29.19 191 ILE A CA 1
ATOM 1381 C C . ILE A 1 191 ? -16.336 14.234 5.599 1.00 27.69 191 ILE A C 1
ATOM 1382 O O . ILE A 1 191 ? -16.270 14.322 4.368 1.00 31.23 191 ILE A O 1
ATOM 1387 N N . ILE A 1 192 ? -16.473 15.320 6.353 1.00 21.93 192 ILE A N 1
ATOM 1388 C CA . ILE A 1 192 ? -16.751 16.622 5.751 1.00 24.81 192 ILE A CA 1
ATOM 1389 C C . ILE A 1 192 ? -15.570 17.571 5.797 1.00 28.52 192 ILE A C 1
ATOM 1390 O O . ILE A 1 192 ? -15.699 18.716 5.327 1.00 30.12 192 ILE A O 1
ATOM 1395 N N . GLY A 1 193 ? -14.407 17.130 6.290 1.00 29.58 193 GLY A N 1
ATOM 1396 C CA . GLY A 1 193 ? -13.248 17.995 6.387 1.00 33.36 193 GLY A CA 1
ATOM 1397 C C . GLY A 1 193 ? -12.552 18.227 5.050 1.00 36.74 193 GLY A C 1
ATOM 1398 O O . GLY A 1 193 ? -12.945 17.718 4.001 1.00 37.58 193 GLY A O 1
ATOM 1399 N N . GLU A 1 194 ? -11.475 19.016 5.106 1.00 42.74 194 GLU A N 1
ATOM 1400 C CA . GLU A 1 194 ? -10.743 19.363 3.888 1.00 39.92 194 GLU A CA 1
ATOM 1401 C C . GLU A 1 194 ? -10.366 18.119 3.102 1.00 45.67 194 GLU A C 1
ATOM 1402 O O . GLU A 1 194 ? -10.549 18.059 1.881 1.00 56.71 194 GLU A O 1
ATOM 1408 N N . HIS A 1 195 ? -9.820 17.118 3.787 1.00 43.02 195 HIS A N 1
ATOM 1409 C CA . HIS A 1 195 ? -9.571 15.817 3.190 1.00 48.29 195 HIS A CA 1
ATOM 1410 C C . HIS A 1 195 ? -10.729 14.855 3.429 1.00 47.34 195 HIS A C 1
ATOM 1411 O O . HIS A 1 195 ? -10.539 13.637 3.359 1.00 51.83 195 HIS A O 1
ATOM 1418 N N . GLY A 1 196 ? -11.915 15.383 3.732 1.00 40.76 196 GLY A N 1
ATOM 1419 C CA . GLY A 1 196 ? -13.082 14.569 4.009 1.00 35.93 196 GLY A CA 1
ATOM 1420 C C . GLY A 1 196 ? -13.303 13.540 2.924 1.00 38.28 196 GLY A C 1
ATOM 1421 O O . GLY A 1 196 ? -13.159 13.838 1.735 1.00 43.12 196 GLY A O 1
ATOM 1422 N N . VAL A 1 197 ? -13.657 12.314 3.319 1.00 34.39 197 VAL A N 1
ATOM 1423 C CA . VAL A 1 197 ? -13.790 11.238 2.343 1.00 27.09 197 VAL A CA 1
ATOM 1424 C C . VAL A 1 197 ? -15.062 11.335 1.517 1.00 45.66 197 VAL A C 1
ATOM 1425 O O . VAL A 1 197 ? -15.243 10.530 0.594 1.00 41.84 197 VAL A O 1
ATOM 1429 N N . SER A 1 198 ? -15.947 12.293 1.800 1.00 34.44 198 SER A N 1
ATOM 1430 C CA . SER A 1 198 ? -17.173 12.467 1.016 1.00 30.74 198 SER A CA 1
ATOM 1431 C C . SER A 1 198 ? -17.308 13.896 0.499 1.00 29.66 198 SER A C 1
ATOM 1432 O O . SER A 1 198 ? -18.043 14.717 1.074 1.00 28.51 198 SER A O 1
ATOM 1435 N N . PRO A 1 199 ? -16.652 14.217 -0.616 1.00 35.95 199 PRO A N 1
ATOM 1436 C CA . PRO A 1 199 ? -16.979 15.476 -1.306 1.00 34.04 199 PRO A CA 1
ATOM 1437 C C . PRO A 1 199 ? -18.453 15.595 -1.652 1.00 31.38 199 PRO A C 1
ATOM 1438 O O . PRO A 1 199 ? -18.988 16.702 -1.621 1.00 28.34 199 PRO A O 1
ATOM 1442 N N . ALA A 1 200 ? -19.125 14.494 -1.994 1.00 26.82 200 ALA A N 1
ATOM 1443 C CA . ALA A 1 200 ? -20.559 14.564 -2.285 1.00 27.52 200 ALA A CA 1
ATOM 1444 C C . ALA A 1 200 ? -21.358 15.049 -1.070 1.00 32.90 200 ALA A C 1
ATOM 1445 O O . ALA A 1 200 ? -22.234 15.919 -1.191 1.00 29.00 200 ALA A O 1
ATOM 1447 N N . ALA A 1 201 ? -21.081 14.491 0.113 1.00 28.00 201 ALA A N 1
ATOM 1448 C CA . ALA A 1 201 ? -21.788 14.949 1.305 1.00 27.27 201 ALA A CA 1
ATOM 1449 C C . ALA A 1 201 ? -21.519 16.425 1.571 1.00 23.15 201 ALA A C 1
ATOM 1450 O O . ALA A 1 201 ? -22.438 17.174 1.914 1.00 28.53 201 ALA A O 1
ATOM 1452 N N . LYS A 1 202 ? -20.260 16.856 1.423 1.00 26.81 202 LYS A N 1
ATOM 1453 C CA . LYS A 1 202 ? -19.904 18.252 1.676 1.00 26.71 202 LYS A CA 1
ATOM 1454 C C . LYS A 1 202 ? -20.683 19.206 0.771 1.00 30.87 202 LYS A C 1
ATOM 1455 O O . LYS A 1 202 ? -21.145 20.263 1.217 1.00 29.59 202 LYS A O 1
ATOM 1461 N N . LEU A 1 203 ? -20.825 18.860 -0.508 1.00 29.89 203 LEU A N 1
ATOM 1462 C CA . LEU A 1 203 ? -21.571 19.732 -1.413 1.00 28.96 203 LEU A CA 1
ATOM 1463 C C . LEU A 1 203 ? -23.047 19.770 -1.035 1.00 30.24 203 LEU A C 1
ATOM 1464 O O . LEU A 1 203 ? -23.687 20.822 -1.119 1.00 30.59 203 LEU A O 1
ATOM 1469 N N . SER A 1 204 ? -23.597 18.623 -0.622 1.00 26.81 204 SER A N 1
ATOM 1470 C CA . SER A 1 204 ? -24.990 18.564 -0.192 1.00 28.21 204 SER A CA 1
ATOM 1471 C C . SER A 1 204 ? -25.222 19.439 1.037 1.00 34.72 204 SER A C 1
ATOM 1472 O O . SER A 1 204 ? -26.178 20.219 1.089 1.00 28.76 204 SER A O 1
ATOM 1475 N N . VAL A 1 205 ? -24.351 19.322 2.044 1.00 27.13 205 VAL A N 1
ATOM 1476 C CA . VAL A 1 205 ? -24.521 20.111 3.263 1.00 28.95 205 VAL A CA 1
ATOM 1477 C C . VAL A 1 205 ? -24.483 21.604 2.958 1.00 29.27 205 VAL A C 1
ATOM 1478 O O . VAL A 1 205 ? -25.276 22.385 3.497 1.00 31.29 205 VAL A O 1
ATOM 1482 N N . ALA A 1 206 ? -23.556 22.029 2.103 1.00 28.11 206 ALA A N 1
ATOM 1483 C CA . ALA A 1 206 ? -23.409 23.464 1.861 1.00 22.86 206 ALA A CA 1
ATOM 1484 C C . ALA A 1 206 ? -24.598 24.030 1.092 1.00 31.60 206 ALA A C 1
ATOM 1485 O O . ALA A 1 206 ? -25.017 25.167 1.350 1.00 37.22 206 ALA A O 1
ATOM 1487 N N . ALA A 1 207 ? -25.180 23.253 0.180 1.00 34.70 207 ALA A N 1
ATOM 1488 C CA . ALA A 1 207 ? -26.325 23.757 -0.569 1.00 38.38 207 ALA A CA 1
ATOM 1489 C C . ALA A 1 207 ? -27.564 23.809 0.309 1.00 42.94 207 ALA A C 1
ATOM 1490 O O . ALA A 1 207 ? -28.339 24.769 0.253 1.00 30.51 207 ALA A O 1
ATOM 1492 N N . ARG A 1 208 ? -27.764 22.792 1.139 1.00 30.56 208 ARG A N 1
ATOM 1493 C CA . ARG A 1 208 ? -28.977 22.738 1.933 1.00 34.95 208 ARG A CA 1
ATOM 1494 C C . ARG A 1 208 ? -28.889 23.690 3.125 1.00 33.50 208 ARG A C 1
ATOM 1495 O O . ARG A 1 208 ? -29.893 24.299 3.518 1.00 34.54 208 ARG A O 1
ATOM 1503 N N . VAL A 1 209 ? -27.697 23.850 3.714 1.00 26.72 209 VAL A N 1
ATOM 1504 C CA . VAL A 1 209 ? -27.597 24.752 4.851 1.00 28.58 209 VAL A CA 1
ATOM 1505 C C . VAL A 1 209 ? -27.691 26.195 4.379 1.00 28.92 209 VAL A C 1
ATOM 1506 O O . VAL A 1 209 ? -28.304 27.040 5.042 1.00 29.60 209 VAL A O 1
ATOM 1510 N N . SER A 1 210 ? -27.077 26.499 3.230 1.00 32.37 210 SER A N 1
ATOM 1511 C CA . SER A 1 210 ? -27.176 27.849 2.689 1.00 36.88 210 SER A CA 1
ATOM 1512 C C . SER A 1 210 ? -28.630 28.286 2.554 1.00 33.74 210 SER A C 1
ATOM 1513 O O . SER A 1 210 ? -28.982 29.413 2.918 1.00 37.22 210 SER A O 1
ATOM 1516 N N . GLU A 1 211 ? -29.501 27.403 2.058 1.00 38.88 211 GLU A N 1
ATOM 1517 C CA . GLU A 1 211 ? -30.893 27.808 1.894 1.00 38.40 211 GLU A CA 1
ATOM 1518 C C . GLU A 1 211 ? -31.645 27.859 3.224 1.00 44.31 211 GLU A C 1
ATOM 1519 O O . GLU A 1 211 ? -32.505 28.729 3.404 1.00 41.29 211 GLU A O 1
ATOM 1525 N N . LEU A 1 212 ? -31.328 26.978 4.178 1.00 37.89 212 LEU A N 1
ATOM 1526 C CA . LEU A 1 212 ? -31.925 27.119 5.506 1.00 37.09 212 LEU A CA 1
ATOM 1527 C C . LEU A 1 212 ? -31.479 28.404 6.199 1.00 35.19 212 LEU A C 1
ATOM 1528 O O . LEU A 1 212 ? -32.236 28.974 6.992 1.00 36.85 212 LEU A O 1
ATOM 1533 N N . LEU A 1 213 ? -30.262 28.873 5.922 1.00 32.77 213 LEU A N 1
ATOM 1534 C CA . LEU A 1 213 ? -29.784 30.079 6.582 1.00 36.20 213 LEU A CA 1
ATOM 1535 C C . LEU A 1 213 ? -30.519 31.315 6.074 1.00 44.22 213 LEU A C 1
ATOM 1536 O O . LEU A 1 213 ? -30.547 32.340 6.763 1.00 55.85 213 LEU A O 1
ATOM 1541 N N . LYS A 1 214 ? -31.124 31.221 4.889 1.00 47.03 214 LYS A N 1
ATOM 1542 C CA . LYS A 1 214 ? -31.893 32.318 4.313 1.00 52.52 214 LYS A CA 1
ATOM 1543 C C . LYS A 1 214 ? -33.229 32.515 5.017 1.00 50.43 214 LYS A C 1
ATOM 1544 O O . LYS A 1 214 ? -33.702 33.653 5.141 1.00 51.93 214 LYS A O 1
ATOM 1550 N N . GLU A 1 215 ? -33.852 31.429 5.473 1.00 40.71 215 GLU A N 1
ATOM 1551 C CA . GLU A 1 215 ? -35.110 31.520 6.197 1.00 54.53 215 GLU A CA 1
ATOM 1552 C C . GLU A 1 215 ? -34.936 31.981 7.636 1.00 56.80 215 GLU A C 1
ATOM 1553 O O . GLU A 1 215 ? -35.936 32.273 8.299 1.00 54.28 215 GLU A O 1
ATOM 1559 N N . ALA A 1 216 ? -33.700 32.046 8.132 1.00 62.52 216 ALA A N 1
ATOM 1560 C CA . ALA A 1 216 ? -33.441 32.576 9.462 1.00 65.63 216 ALA A CA 1
ATOM 1561 C C . ALA A 1 216 ? -33.085 34.055 9.433 1.00 60.87 216 ALA A C 1
ATOM 1562 O O . ALA A 1 216 ? -33.393 34.780 10.387 1.00 62.02 216 ALA A O 1
ATOM 1564 N N . SER A 1 217 ? -32.455 34.518 8.357 1.00 62.02 217 SER A N 1
ATOM 1565 C CA . SER A 1 217 ? -32.060 35.915 8.229 1.00 62.94 217 SER A CA 1
ATOM 1566 C C . SER A 1 217 ? -33.269 36.828 8.016 1.00 69.17 217 SER A C 1
ATOM 1567 O O . SER A 1 217 ? -34.255 36.443 7.383 1.00 64.15 217 SER A O 1
ATOM 1570 N N . VAL B 1 4 ? -44.255 21.166 34.185 1.00 69.40 4 VAL B N 1
ATOM 1571 C CA . VAL B 1 4 ? -44.430 22.002 33.007 1.00 51.81 4 VAL B CA 1
ATOM 1572 C C . VAL B 1 4 ? -45.216 23.260 33.393 1.00 44.89 4 VAL B C 1
ATOM 1573 O O . VAL B 1 4 ? -45.799 23.919 32.538 1.00 46.86 4 VAL B O 1
ATOM 1577 N N . SER B 1 5 ? -45.217 23.609 34.681 1.00 50.11 5 SER B N 1
ATOM 1578 C CA . SER B 1 5 ? -46.027 24.711 35.185 1.00 48.09 5 SER B CA 1
ATOM 1579 C C . SER B 1 5 ? -45.168 25.910 35.586 1.00 48.74 5 SER B C 1
ATOM 1580 O O . SER B 1 5 ? -43.993 25.765 35.939 1.00 44.15 5 SER B O 1
ATOM 1583 N N . GLU B 1 6 ? -45.774 27.100 35.521 1.00 43.24 6 GLU B N 1
ATOM 1584 C CA . GLU B 1 6 ? -45.118 28.333 35.945 1.00 43.96 6 GLU B CA 1
ATOM 1585 C C . GLU B 1 6 ? -44.876 28.316 37.451 1.00 45.30 6 GLU B C 1
ATOM 1586 O O . GLU B 1 6 ? -45.535 27.597 38.207 1.00 48.44 6 GLU B O 1
ATOM 1592 N N . VAL B 1 7 ? -43.905 29.118 37.888 1.00 41.76 7 VAL B N 1
ATOM 1593 C CA . VAL B 1 7 ? -43.560 29.224 39.302 1.00 42.20 7 VAL B CA 1
ATOM 1594 C C . VAL B 1 7 ? -43.483 30.699 39.659 1.00 51.51 7 VAL B C 1
ATOM 1595 O O . VAL B 1 7 ? -42.859 31.487 38.938 1.00 37.30 7 VAL B O 1
ATOM 1599 N N . ALA B 1 8 ? -44.127 31.070 40.762 1.00 40.00 8 ALA B N 1
ATOM 1600 C CA . ALA B 1 8 ? -44.051 32.420 41.295 1.00 44.25 8 ALA B CA 1
ATOM 1601 C C . ALA B 1 8 ? -43.129 32.414 42.505 1.00 46.46 8 ALA B C 1
ATOM 1602 O O . ALA B 1 8 ? -43.126 31.460 43.294 1.00 44.66 8 ALA B O 1
ATOM 1604 N N . VAL B 1 9 ? -42.318 33.465 42.618 1.00 41.91 9 VAL B N 1
ATOM 1605 C CA . VAL B 1 9 ? -41.364 33.638 43.708 1.00 43.45 9 VAL B CA 1
ATOM 1606 C C . VAL B 1 9 ? -41.502 35.091 44.143 1.00 41.08 9 VAL B C 1
ATOM 1607 O O . VAL B 1 9 ? -40.982 35.994 43.483 1.00 42.76 9 VAL B O 1
ATOM 1611 N N . ASP B 1 10 ? -42.205 35.324 45.249 1.00 41.61 10 ASP B N 1
ATOM 1612 C CA . ASP B 1 10 ? -42.380 36.664 45.818 1.00 37.51 10 ASP B CA 1
ATOM 1613 C C . ASP B 1 10 ? -42.673 37.701 44.733 1.00 40.52 10 ASP B C 1
ATOM 1614 O O . ASP B 1 10 ? -42.017 38.738 44.628 1.00 46.43 10 ASP B O 1
ATOM 1619 N N . GLY B 1 11 ? -43.667 37.398 43.898 1.00 41.73 11 GLY B N 1
ATOM 1620 C CA . GLY B 1 11 ? -44.153 38.332 42.910 1.00 53.82 11 GLY B CA 1
ATOM 1621 C C . GLY B 1 11 ? -43.540 38.192 41.534 1.00 43.50 11 GLY B C 1
ATOM 1622 O O . GLY B 1 11 ? -44.111 38.701 40.568 1.00 39.60 11 GLY B O 1
ATOM 1623 N N . VAL B 1 12 ? -42.393 37.531 41.420 1.00 44.10 12 VAL B N 1
ATOM 1624 C CA . VAL B 1 12 ? -41.742 37.301 40.135 1.00 37.16 12 VAL B CA 1
ATOM 1625 C C . VAL B 1 12 ? -42.290 36.012 39.541 1.00 29.33 12 VAL B C 1
ATOM 1626 O O . VAL B 1 12 ? -42.212 34.948 40.160 1.00 38.75 12 VAL B O 1
ATOM 1630 N N . VAL B 1 13 ? -42.847 36.106 38.340 1.00 36.80 13 VAL B N 1
ATOM 1631 C CA . VAL B 1 13 ? -43.453 34.958 37.672 1.00 33.64 13 VAL B CA 1
ATOM 1632 C C . VAL B 1 13 ? -42.457 34.413 36.657 1.00 27.12 13 VAL B C 1
ATOM 1633 O O . VAL B 1 13 ? -41.974 35.160 35.796 1.00 31.72 13 VAL B O 1
ATOM 1637 N N . PHE B 1 14 ? -42.162 33.120 36.752 1.00 31.78 14 PHE B N 1
ATOM 1638 C CA . PHE B 1 14 ? -41.333 32.425 35.773 1.00 31.95 14 PHE B CA 1
ATOM 1639 C C . PHE B 1 14 ? -42.200 31.525 34.904 1.00 34.87 14 PHE B C 1
ATOM 1640 O O . PHE B 1 14 ? -42.703 30.503 35.396 1.00 35.79 14 PHE B O 1
ATOM 1648 N N . PRO B 1 15 ? -42.378 31.831 33.623 1.00 37.53 15 PRO B N 1
ATOM 1649 C CA . PRO B 1 15 ? -43.162 30.951 32.743 1.00 35.03 15 PRO B CA 1
ATOM 1650 C C . PRO B 1 15 ? -42.539 29.568 32.657 1.00 33.61 15 PRO B C 1
ATOM 1651 O O . PRO B 1 15 ? -41.324 29.410 32.848 1.00 38.68 15 PRO B O 1
ATOM 1655 N N . PRO B 1 16 ? -43.331 28.532 32.361 1.00 37.23 16 PRO B N 1
ATOM 1656 C CA . PRO B 1 16 ? -42.780 27.166 32.315 1.00 36.82 16 PRO B CA 1
ATOM 1657 C C . PRO B 1 16 ? -41.873 26.887 31.117 1.00 28.14 16 PRO B C 1
ATOM 1658 O O . PRO B 1 16 ? -41.309 25.788 31.041 1.00 35.51 16 PRO B O 1
ATOM 1662 N N . VAL B 1 17 ? -41.696 27.838 30.204 1.00 32.04 17 VAL B N 1
ATOM 1663 C CA . VAL B 1 17 ? -40.857 27.643 29.032 1.00 42.41 17 VAL B CA 1
ATOM 1664 C C . VAL B 1 17 ? -40.048 28.907 28.782 1.00 36.52 17 VAL B C 1
ATOM 1665 O O . VAL B 1 17 ? -40.509 30.026 29.024 1.00 35.78 17 VAL B O 1
ATOM 1669 N N . ALA B 1 18 ? -38.824 28.725 28.292 1.00 31.55 18 ALA B N 1
ATOM 1670 C CA . ALA B 1 18 ? -37.959 29.841 27.955 1.00 31.73 18 ALA B CA 1
ATOM 1671 C C . ALA B 1 18 ? -37.131 29.467 26.736 1.00 28.67 18 ALA B C 1
ATOM 1672 O O . ALA B 1 18 ? -36.766 28.305 26.551 1.00 29.17 18 ALA B O 1
ATOM 1674 N N . ARG B 1 19 ? -36.856 30.470 25.910 1.00 28.61 19 ARG B N 1
ATOM 1675 C CA . ARG B 1 19 ? -36.008 30.338 24.725 1.00 35.09 19 ARG B CA 1
ATOM 1676 C C . ARG B 1 19 ? -34.864 31.324 24.868 1.00 34.50 19 ARG B C 1
ATOM 1677 O O . ARG B 1 19 ? -35.054 32.539 24.668 1.00 34.46 19 ARG B O 1
ATOM 1685 N N . PRO B 1 20 ? -33.669 30.871 25.231 1.00 26.41 20 PRO B N 1
ATOM 1686 C CA . PRO B 1 20 ? -32.573 31.814 25.441 1.00 26.63 20 PRO B CA 1
ATOM 1687 C C . PRO B 1 20 ? -32.316 32.619 24.182 1.00 33.98 20 PRO B C 1
ATOM 1688 O O . PRO B 1 20 ? -32.498 32.120 23.055 1.00 31.86 20 PRO B O 1
ATOM 1692 N N . PRO B 1 21 ? -31.879 33.865 24.326 1.00 35.59 21 PRO B N 1
ATOM 1693 C CA . PRO B 1 21 ? -31.663 34.694 23.138 1.00 32.21 21 PRO B CA 1
ATOM 1694 C C . PRO B 1 21 ? -30.590 34.080 22.251 1.00 31.15 21 PRO B C 1
ATOM 1695 O O . PRO B 1 21 ? -29.487 33.767 22.703 1.00 45.67 21 PRO B O 1
ATOM 1699 N N . GLY B 1 22 ? -30.929 33.888 20.984 1.00 38.55 22 GLY B N 1
ATOM 1700 C CA . GLY B 1 22 ? -29.934 33.493 20.009 1.00 41.31 22 GLY B CA 1
ATOM 1701 C C . GLY B 1 22 ? -29.407 32.076 20.098 1.00 31.41 22 GLY B C 1
ATOM 1702 O O . GLY B 1 22 ? -28.613 31.693 19.238 1.00 36.47 22 GLY B O 1
ATOM 1703 N N . SER B 1 23 ? -29.824 31.268 21.082 1.00 26.05 23 SER B N 1
ATOM 1704 C CA . SER B 1 23 ? -29.331 29.889 21.135 1.00 30.14 23 SER B CA 1
ATOM 1705 C C . SER B 1 23 ? -30.130 28.932 20.265 1.00 33.32 23 SER B C 1
ATOM 1706 O O . SER B 1 23 ? -29.606 27.876 19.884 1.00 27.14 23 SER B O 1
ATOM 1709 N N . GLY B 1 24 ? -31.380 29.260 19.950 1.00 27.79 24 GLY B N 1
ATOM 1710 C CA . GLY B 1 24 ? -32.196 28.401 19.117 1.00 35.44 24 GLY B CA 1
ATOM 1711 C C . GLY B 1 24 ? -32.774 27.178 19.791 1.00 27.07 24 GLY B C 1
ATOM 1712 O O . GLY B 1 24 ? -33.420 26.371 19.112 1.00 33.78 24 GLY B O 1
ATOM 1713 N N . ARG B 1 25 ? -32.555 26.994 21.091 1.00 22.83 25 ARG B N 1
ATOM 1714 C CA . ARG B 1 25 ? -33.110 25.875 21.830 1.00 28.35 25 ARG B CA 1
ATOM 1715 C C . ARG B 1 25 ? -34.249 26.354 22.724 1.00 26.37 25 ARG B C 1
ATOM 1716 O O . ARG B 1 25 ? -34.369 27.542 23.029 1.00 28.96 25 ARG B O 1
ATOM 1724 N N . SER B 1 26 ? -35.093 25.411 23.127 1.00 24.83 26 SER B N 1
ATOM 1725 C CA . SER B 1 26 ? -36.155 25.674 24.088 1.00 27.06 26 SER B CA 1
ATOM 1726 C C . SER B 1 26 ? -35.889 24.914 25.378 1.00 26.52 26 SER B C 1
ATOM 1727 O O . SER B 1 26 ? -35.337 23.805 25.372 1.00 29.57 26 SER B O 1
ATOM 1730 N N . HIS B 1 27 ? -36.306 25.519 26.495 1.00 26.95 27 HIS B N 1
ATOM 1731 C CA . HIS B 1 27 ? -36.065 24.969 27.820 1.00 26.19 27 HIS B CA 1
ATOM 1732 C C . HIS B 1 27 ? -37.372 24.846 28.591 1.00 24.70 27 HIS B C 1
ATOM 1733 O O . HIS B 1 27 ? -38.342 25.556 28.331 1.00 32.26 27 HIS B O 1
ATOM 1740 N N . PHE B 1 28 ? -37.367 23.949 29.556 1.00 23.15 28 PHE B N 1
ATOM 1741 C CA . PHE B 1 28 ? -38.425 23.860 30.550 1.00 30.56 28 PHE B CA 1
ATOM 1742 C C . PHE B 1 28 ? -37.918 24.420 31.878 1.00 35.85 28 PHE B C 1
ATOM 1743 O O . PHE B 1 28 ? -36.718 24.381 32.177 1.00 33.36 28 PHE B O 1
ATOM 1751 N N . LEU B 1 29 ? -38.850 24.964 32.657 1.00 34.46 29 LEU B N 1
ATOM 1752 C CA . LEU B 1 29 ? -38.576 25.494 33.993 1.00 33.29 29 LEU B CA 1
ATOM 1753 C C . LEU B 1 29 ? -38.317 24.348 34.960 1.00 31.35 29 LEU B C 1
ATOM 1754 O O . LEU B 1 29 ? -39.250 23.685 35.420 1.00 35.20 29 LEU B O 1
ATOM 1759 N N . ALA B 1 30 ? -37.048 24.115 35.301 1.00 29.96 30 ALA B N 1
ATOM 1760 C CA . ALA B 1 30 ? -36.720 23.036 36.225 1.00 25.60 30 ALA B CA 1
ATOM 1761 C C . ALA B 1 30 ? -36.977 23.425 37.676 1.00 41.05 30 ALA B C 1
ATOM 1762 O O . ALA B 1 30 ? -37.368 22.578 38.486 1.00 32.80 30 ALA B O 1
ATOM 1764 N N . GLY B 1 31 ? -36.736 24.683 38.032 1.00 31.22 31 GLY B N 1
ATOM 1765 C CA . GLY B 1 31 ? -36.974 25.115 39.397 1.00 33.45 31 GLY B CA 1
ATOM 1766 C C . GLY B 1 31 ? -36.776 26.606 39.514 1.00 30.07 31 GLY B C 1
ATOM 1767 O O . GLY B 1 31 ? -36.118 27.229 38.677 1.00 28.96 31 GLY B O 1
ATOM 1768 N N . ALA B 1 32 ? -37.379 27.178 40.556 1.00 26.38 32 ALA B N 1
ATOM 1769 C CA . ALA B 1 32 ? -37.245 28.603 40.818 1.00 21.12 32 ALA B CA 1
ATOM 1770 C C . ALA B 1 32 ? -37.277 28.808 42.324 1.00 35.24 32 ALA B C 1
ATOM 1771 O O . ALA B 1 32 ? -37.926 28.047 43.052 1.00 34.70 32 ALA B O 1
ATOM 1773 N N . GLY B 1 33 ? -36.555 29.826 42.785 1.00 28.72 33 GLY B N 1
ATOM 1774 C CA . GLY B 1 33 ? -36.463 30.072 44.213 1.00 38.08 33 GLY B CA 1
ATOM 1775 C C . GLY B 1 33 ? -35.885 31.437 44.498 1.00 31.01 33 GLY B C 1
ATOM 1776 O O . GLY B 1 33 ? -35.244 32.058 43.638 1.00 25.17 33 GLY B O 1
ATOM 1777 N N . VAL B 1 34 ? -36.137 31.907 45.722 1.00 29.25 34 VAL B N 1
ATOM 1778 C CA . VAL B 1 34 ? -35.579 33.175 46.174 1.00 22.40 34 VAL B CA 1
ATOM 1779 C C . VAL B 1 34 ? -34.118 32.955 46.525 1.00 28.19 34 VAL B C 1
ATOM 1780 O O . VAL B 1 34 ? -33.697 31.847 46.873 1.00 27.30 34 VAL B O 1
ATOM 1784 N N . ARG B 1 35 ? -33.329 34.022 46.406 1.00 26.94 35 ARG B N 1
ATOM 1785 C CA . ARG B 1 35 ? -31.936 34.037 46.824 1.00 26.85 35 ARG B CA 1
ATOM 1786 C C . ARG B 1 35 ? -31.770 35.183 47.812 1.00 30.14 35 ARG B C 1
ATOM 1787 O O . ARG B 1 35 ? -32.148 36.323 47.511 1.00 27.68 35 ARG B O 1
ATOM 1795 N N . GLY B 1 36 ? -31.201 34.889 48.978 1.00 41.10 36 GLY B N 1
ATOM 1796 C CA . GLY B 1 36 ? -31.028 35.887 50.012 1.00 49.62 36 GLY B CA 1
ATOM 1797 C C . GLY B 1 36 ? -29.607 35.923 50.547 1.00 42.32 36 GLY B C 1
ATOM 1798 O O . GLY B 1 36 ? -28.753 35.118 50.171 1.00 42.16 36 GLY B O 1
ATOM 1799 N N . MET B 1 37 ? -29.384 36.889 51.433 1.00 41.80 37 MET B N 1
ATOM 1800 C CA . MET B 1 37 ? -28.168 37.020 52.220 1.00 53.28 37 MET B CA 1
ATOM 1801 C C . MET B 1 37 ? -28.563 37.222 53.671 1.00 52.89 37 MET B C 1
ATOM 1802 O O . MET B 1 37 ? -29.636 37.754 53.962 1.00 56.17 37 MET B O 1
ATOM 1807 N N . GLU B 1 38 ? -27.693 36.804 54.585 1.00 48.21 38 GLU B N 1
ATOM 1808 C CA . GLU B 1 38 ? -27.939 37.070 55.995 1.00 56.67 38 GLU B CA 1
ATOM 1809 C C . GLU B 1 38 ? -27.407 38.465 56.299 1.00 62.94 38 GLU B C 1
ATOM 1810 O O . GLU B 1 38 ? -26.199 38.710 56.216 1.00 83.89 38 GLU B O 1
ATOM 1816 N N . ILE B 1 39 ? -28.313 39.390 56.602 1.00 58.69 39 ILE B N 1
ATOM 1817 C CA . ILE B 1 39 ? -27.970 40.748 57.008 1.00 65.05 39 ILE B CA 1
ATOM 1818 C C . ILE B 1 39 ? -28.482 40.943 58.425 1.00 65.00 39 ILE B C 1
ATOM 1819 O O . ILE B 1 39 ? -29.632 40.603 58.723 1.00 53.59 39 ILE B O 1
ATOM 1824 N N . GLY B 1 40 ? -27.633 41.486 59.294 1.00 63.42 40 GLY B N 1
ATOM 1825 C CA . GLY B 1 40 ? -27.964 41.508 60.705 1.00 72.64 40 GLY B CA 1
ATOM 1826 C C . GLY B 1 40 ? -28.019 40.096 61.251 1.00 62.66 40 GLY B C 1
ATOM 1827 O O . GLY B 1 40 ? -26.979 39.449 61.408 1.00 69.63 40 GLY B O 1
ATOM 1828 N N . GLY B 1 41 ? -29.222 39.595 61.518 1.00 62.22 41 GLY B N 1
ATOM 1829 C CA . GLY B 1 41 ? -29.381 38.208 61.914 1.00 54.30 41 GLY B CA 1
ATOM 1830 C C . GLY B 1 41 ? -30.560 37.520 61.254 1.00 57.53 41 GLY B C 1
ATOM 1831 O O . GLY B 1 41 ? -31.079 36.533 61.786 1.00 58.60 41 GLY B O 1
ATOM 1832 N N . ASN B 1 42 ? -30.999 38.021 60.096 1.00 51.17 42 ASN B N 1
ATOM 1833 C CA . ASN B 1 42 ? -32.136 37.442 59.394 1.00 43.04 42 ASN B CA 1
ATOM 1834 C C . ASN B 1 42 ? -31.823 37.267 57.915 1.00 61.01 42 ASN B C 1
ATOM 1835 O O . ASN B 1 42 ? -30.904 37.881 57.365 1.00 52.50 42 ASN B O 1
ATOM 1840 N N . PHE B 1 43 ? -32.622 36.415 57.281 1.00 47.07 43 PHE B N 1
ATOM 1841 C CA . PHE B 1 43 ? -32.563 36.217 55.843 1.00 55.79 43 PHE B CA 1
ATOM 1842 C C . PHE B 1 43 ? -33.249 37.387 55.144 1.00 47.24 43 PHE B C 1
ATOM 1843 O O . PHE B 1 43 ? -34.388 37.735 55.474 1.00 41.74 43 PHE B O 1
ATOM 1851 N N . ILE B 1 44 ? -32.550 38.011 54.199 1.00 36.41 44 ILE B N 1
ATOM 1852 C CA . ILE B 1 44 ? -33.094 39.104 53.402 1.00 32.76 44 ILE B CA 1
ATOM 1853 C C . ILE B 1 44 ? -33.105 38.663 51.945 1.00 33.27 44 ILE B C 1
ATOM 1854 O O . ILE B 1 44 ? -32.051 38.334 51.385 1.00 35.47 44 ILE B O 1
ATOM 1859 N N . LYS B 1 45 ? -34.287 38.681 51.329 1.00 39.25 45 LYS B N 1
ATOM 1860 C CA . LYS B 1 45 ? -34.437 38.245 49.947 1.00 33.32 45 LYS B CA 1
ATOM 1861 C C . LYS B 1 45 ? -33.983 39.341 48.987 1.00 43.37 45 LYS B C 1
ATOM 1862 O O . LYS B 1 45 ? -34.491 40.470 49.028 1.00 31.19 45 LYS B O 1
ATOM 1868 N N . PHE B 1 46 ? -33.059 38.993 48.092 1.00 29.39 46 PHE B N 1
ATOM 1869 C CA . PHE B 1 46 ? -32.503 39.928 47.128 1.00 28.63 46 PHE B CA 1
ATOM 1870 C C . PHE B 1 46 ? -32.954 39.677 45.700 1.00 32.51 46 PHE B C 1
ATOM 1871 O O . PHE B 1 46 ? -33.288 40.623 44.980 1.00 25.62 46 PHE B O 1
ATOM 1879 N N . THR B 1 47 ? -32.953 38.426 45.262 1.00 25.61 47 THR B N 1
ATOM 1880 C CA . THR B 1 47 ? -33.330 38.111 43.896 1.00 25.41 47 THR B CA 1
ATOM 1881 C C . THR B 1 47 ? -34.211 36.878 43.901 1.00 21.23 47 THR B C 1
ATOM 1882 O O . THR B 1 47 ? -34.235 36.107 44.862 1.00 25.94 47 THR B O 1
ATOM 1886 N N . ALA B 1 48 ? -34.968 36.732 42.821 1.00 23.25 48 ALA B N 1
ATOM 1887 C CA . ALA B 1 48 ? -35.673 35.502 42.490 1.00 25.71 48 ALA B CA 1
ATOM 1888 C C . ALA B 1 48 ? -34.983 34.893 41.278 1.00 24.29 48 ALA B C 1
ATOM 1889 O O . ALA B 1 48 ? -34.687 35.604 40.307 1.00 25.47 48 ALA B O 1
ATOM 1891 N N . ILE B 1 49 ? -34.744 33.589 41.329 1.00 25.68 49 ILE B N 1
ATOM 1892 C CA . ILE B 1 49 ? -33.929 32.899 40.336 1.00 27.22 49 ILE B CA 1
ATOM 1893 C C . ILE B 1 49 ? -34.724 31.744 39.753 1.00 30.17 49 ILE B C 1
ATOM 1894 O O . ILE B 1 49 ? -35.288 30.935 40.499 1.00 29.29 49 ILE B O 1
ATOM 1899 N N . GLY B 1 50 ? -34.750 31.663 38.425 1.00 24.10 50 GLY B N 1
ATOM 1900 C CA . GLY B 1 50 ? -35.354 30.542 37.733 1.00 24.87 50 GLY B CA 1
ATOM 1901 C C . GLY B 1 50 ? -34.316 29.760 36.946 1.00 28.48 50 GLY B C 1
ATOM 1902 O O . GLY B 1 50 ? -33.522 30.339 36.197 1.00 23.80 50 GLY B O 1
ATOM 1903 N N . VAL B 1 51 ? -34.311 28.444 37.108 1.00 24.26 51 VAL B N 1
ATOM 1904 C CA . VAL B 1 51 ? -33.346 27.572 36.456 1.00 25.69 51 VAL B CA 1
ATOM 1905 C C . VAL B 1 51 ? -34.086 26.777 35.394 1.00 25.73 51 VAL B C 1
ATOM 1906 O O . VAL B 1 51 ? -35.004 26.010 35.705 1.00 26.44 51 VAL B O 1
ATOM 1910 N N . TYR B 1 52 ? -33.696 26.983 34.144 1.00 22.64 52 TYR B N 1
ATOM 1911 C CA . TYR B 1 52 ? -34.265 26.295 33.000 1.00 26.06 52 TYR B CA 1
ATOM 1912 C C . TYR B 1 52 ? -33.244 25.320 32.424 1.00 25.02 52 TYR B C 1
ATOM 1913 O O . TYR B 1 52 ? -32.030 25.538 32.511 1.00 22.04 52 TYR B O 1
ATOM 1922 N N . LEU B 1 53 ? -33.740 24.233 31.843 1.00 24.47 53 LEU B N 1
ATOM 1923 C CA . LEU B 1 53 ? -32.875 23.212 31.268 1.00 24.67 53 LEU B CA 1
ATOM 1924 C C . LEU B 1 53 ? -33.398 22.820 29.894 1.00 24.47 53 LEU B C 1
ATOM 1925 O O . LEU B 1 53 ? -34.600 22.868 29.623 1.00 25.25 53 LEU B O 1
ATOM 1930 N N . GLU B 1 54 ? -32.471 22.429 29.028 1.00 26.12 54 GLU B N 1
ATOM 1931 C CA . GLU B 1 54 ? -32.811 22.103 27.650 1.00 21.37 54 GLU B CA 1
ATOM 1932 C C . GLU B 1 54 ? -33.915 21.048 27.566 1.00 24.30 54 GLU B C 1
ATOM 1933 O O . GLU B 1 54 ? -33.819 19.970 28.159 1.00 25.24 54 GLU B O 1
ATOM 1939 N N . GLU B 1 55 ? -34.932 21.340 26.773 1.00 27.75 55 GLU B N 1
ATOM 1940 C CA . GLU B 1 55 ? -36.014 20.388 26.597 1.00 32.15 55 GLU B CA 1
ATOM 1941 C C . GLU B 1 55 ? -35.503 19.137 25.898 1.00 57.78 55 GLU B C 1
ATOM 1942 O O . GLU B 1 55 ? -34.682 19.209 24.979 1.00 60.45 55 GLU B O 1
ATOM 1948 N N . GLY B 1 56 ? -35.991 17.984 26.348 1.00 45.50 56 GLY B N 1
ATOM 1949 C CA . GLY B 1 56 ? -35.576 16.731 25.763 1.00 55.76 56 GLY B CA 1
ATOM 1950 C C . GLY B 1 56 ? -34.230 16.262 26.261 1.00 34.98 56 GLY B C 1
ATOM 1951 O O . GLY B 1 56 ? -34.142 15.208 26.887 1.00 29.50 56 GLY B O 1
ATOM 1952 N N . ALA B 1 57 ? -33.173 17.045 26.017 1.00 31.81 57 ALA B N 1
ATOM 1953 C CA . ALA B 1 57 ? -31.818 16.544 26.241 1.00 23.48 57 ALA B CA 1
ATOM 1954 C C . ALA B 1 57 ? -31.490 16.424 27.726 1.00 20.53 57 ALA B C 1
ATOM 1955 O O . ALA B 1 57 ? -30.862 15.446 28.145 1.00 30.68 57 ALA B O 1
ATOM 1957 N N . ALA B 1 58 ? -31.896 17.406 28.541 1.00 23.16 58 ALA B N 1
ATOM 1958 C CA . ALA B 1 58 ? -31.602 17.335 29.976 1.00 20.38 58 ALA B CA 1
ATOM 1959 C C . ALA B 1 58 ? -32.225 16.100 30.618 1.00 25.24 58 ALA B C 1
ATOM 1960 O O . ALA B 1 58 ? -31.556 15.354 31.339 1.00 26.88 58 ALA B O 1
ATOM 1962 N N . VAL B 1 59 ? -33.515 15.876 30.377 1.00 27.76 59 VAL B N 1
ATOM 1963 C CA . VAL B 1 59 ? -34.167 14.700 30.951 1.00 31.91 59 VAL B CA 1
ATOM 1964 C C . VAL B 1 59 ? -33.488 13.425 30.467 1.00 36.31 59 VAL B C 1
ATOM 1965 O O . VAL B 1 59 ? -33.265 12.483 31.244 1.00 35.38 59 VAL B O 1
ATOM 1969 N N . SER B 1 60 ? -33.132 13.381 29.180 1.00 36.49 60 SER B N 1
ATOM 1970 C CA . SER B 1 60 ? -32.528 12.177 28.620 1.00 32.00 60 SER B CA 1
ATOM 1971 C C . SER B 1 60 ? -31.171 11.904 29.238 1.00 34.12 60 SER B C 1
ATOM 1972 O O . SER B 1 60 ? -30.810 10.748 29.475 1.00 36.89 60 SER B O 1
ATOM 1975 N N . ALA B 1 61 ? -30.389 12.955 29.479 1.00 27.15 61 ALA B N 1
ATOM 1976 C CA . ALA B 1 61 ? -29.086 12.766 30.098 1.00 27.35 61 ALA B CA 1
ATOM 1977 C C . ALA B 1 61 ? -29.228 12.464 31.587 1.00 36.09 61 ALA B C 1
ATOM 1978 O O . ALA B 1 61 ? -28.532 11.593 32.116 1.00 31.44 61 ALA B O 1
ATOM 1980 N N . LEU B 1 62 ? -30.132 13.164 32.275 1.00 29.41 62 LEU B N 1
ATOM 1981 C CA . LEU B 1 62 ? -30.251 12.975 33.719 1.00 36.96 62 LEU B CA 1
ATOM 1982 C C . LEU B 1 62 ? -30.833 11.606 34.064 1.00 38.52 62 LEU B C 1
ATOM 1983 O O . LEU B 1 62 ? -30.414 10.984 35.046 1.00 34.39 62 LEU B O 1
ATOM 1988 N N . ALA B 1 63 ? -31.790 11.119 33.265 1.00 33.07 63 ALA B N 1
ATOM 1989 C CA . ALA B 1 63 ? -32.482 9.879 33.615 1.00 35.66 63 ALA B CA 1
ATOM 1990 C C . ALA B 1 63 ? -31.530 8.694 33.672 1.00 45.80 63 ALA B C 1
ATOM 1991 O O . ALA B 1 63 ? -31.785 7.727 34.402 1.00 39.24 63 ALA B O 1
ATOM 1993 N N . LYS B 1 64 ? -30.430 8.748 32.922 1.00 42.21 64 LYS B N 1
ATOM 1994 C CA . LYS B 1 64 ? -29.486 7.636 32.929 1.00 46.39 64 LYS B CA 1
ATOM 1995 C C . LYS B 1 64 ? -28.934 7.369 34.324 1.00 52.34 64 LYS B C 1
ATOM 1996 O O . LYS B 1 64 ? -28.621 6.220 34.656 1.00 46.84 64 LYS B O 1
ATOM 2002 N N . LYS B 1 65 ? -28.819 8.402 35.159 1.00 40.21 65 LYS B N 1
ATOM 2003 C CA . LYS B 1 65 ? -28.281 8.228 36.497 1.00 34.56 65 LYS B CA 1
ATOM 2004 C C . LYS B 1 65 ? -29.301 8.457 37.604 1.00 33.87 65 LYS B C 1
ATOM 2005 O O . LYS B 1 65 ? -29.129 7.908 38.702 1.00 35.65 65 LYS B O 1
ATOM 2011 N N . TRP B 1 66 ? -30.357 9.234 37.352 1.00 32.33 66 TRP B N 1
ATOM 2012 C CA . TRP B 1 66 ? -31.223 9.707 38.421 1.00 41.21 66 TRP B CA 1
ATOM 2013 C C . TRP B 1 66 ? -32.672 9.263 38.281 1.00 35.11 66 TRP B C 1
ATOM 2014 O O . TRP B 1 66 ? -33.500 9.637 39.119 1.00 36.74 66 TRP B O 1
ATOM 2025 N N . ALA B 1 67 ? -32.996 8.437 37.288 1.00 39.84 67 ALA B N 1
ATOM 2026 C CA . ALA B 1 67 ? -34.356 7.931 37.166 1.00 45.15 67 ALA B CA 1
ATOM 2027 C C . ALA B 1 67 ? -34.745 7.117 38.401 1.00 44.88 67 ALA B C 1
ATOM 2028 O O . ALA B 1 67 ? -33.920 6.419 38.997 1.00 39.54 67 ALA B O 1
ATOM 2030 N N . GLY B 1 68 ? -36.012 7.222 38.789 1.00 41.60 68 GLY B N 1
ATOM 2031 C CA . GLY B 1 68 ? -36.514 6.475 39.919 1.00 47.66 68 GLY B CA 1
ATOM 2032 C C . GLY B 1 68 ? -36.101 6.989 41.277 1.00 51.06 68 GLY B C 1
ATOM 2033 O O . GLY B 1 68 ? -36.287 6.277 42.268 1.00 53.45 68 GLY B O 1
ATOM 2034 N N . LYS B 1 69 ? -35.549 8.195 41.365 1.00 49.50 69 LYS B N 1
ATOM 2035 C CA . LYS B 1 69 ? -35.186 8.771 42.651 1.00 54.49 69 LYS B CA 1
ATOM 2036 C C . LYS B 1 69 ? -36.199 9.830 43.070 1.00 56.86 69 LYS B C 1
ATOM 2037 O O . LYS B 1 69 ? -36.835 10.474 42.234 1.00 44.55 69 LYS B O 1
ATOM 2043 N N . SER B 1 70 ? -36.355 9.995 44.383 1.00 52.68 70 SER B N 1
ATOM 2044 C CA . SER B 1 70 ? -37.379 10.878 44.920 1.00 42.30 70 SER B CA 1
ATOM 2045 C C . SER B 1 70 ? -36.859 12.299 45.102 1.00 48.03 70 SER B C 1
ATOM 2046 O O . SER B 1 70 ? -35.654 12.544 45.197 1.00 46.64 70 SER B O 1
ATOM 2049 N N . ALA B 1 71 ? -37.809 13.235 45.179 1.00 47.28 71 ALA B N 1
ATOM 2050 C CA . ALA B 1 71 ? -37.482 14.636 45.411 1.00 40.54 71 ALA B CA 1
ATOM 2051 C C . ALA B 1 71 ? -36.553 14.805 46.604 1.00 56.77 71 ALA B C 1
ATOM 2052 O O . ALA B 1 71 ? -35.614 15.606 46.556 1.00 49.61 71 ALA B O 1
ATOM 2054 N N . ASP B 1 72 ? -36.794 14.052 47.685 1.00 43.81 72 ASP B N 1
ATOM 2055 C CA . ASP B 1 72 ? -35.962 14.188 48.878 1.00 46.34 72 ASP B CA 1
ATOM 2056 C C . ASP B 1 72 ? -34.571 13.614 48.661 1.00 38.90 72 ASP B C 1
ATOM 2057 O O . ASP B 1 72 ? -33.581 14.169 49.151 1.00 47.63 72 ASP B O 1
ATOM 2062 N N . GLU B 1 73 ? -34.475 12.483 47.969 1.00 42.17 73 GLU B N 1
ATOM 2063 C CA . GLU B 1 73 ? -33.163 11.924 47.661 1.00 43.99 73 GLU B CA 1
ATOM 2064 C C . GLU B 1 73 ? -32.352 12.874 46.777 1.00 45.36 73 GLU B C 1
ATOM 2065 O O . GLU B 1 73 ? -31.169 13.131 47.036 1.00 39.76 73 GLU B O 1
ATOM 2071 N N . LEU B 1 74 ? -32.976 13.407 45.726 1.00 46.98 74 LEU B N 1
ATOM 2072 C CA . LEU B 1 74 ? -32.255 14.295 44.819 1.00 41.82 74 LEU B CA 1
ATOM 2073 C C . LEU B 1 74 ? -31.863 15.596 45.507 1.00 38.27 74 LEU B C 1
ATOM 2074 O O . LEU B 1 74 ? -30.754 16.102 45.302 1.00 42.96 74 LEU B O 1
ATOM 2079 N N . ALA B 1 75 ? -32.751 16.142 46.342 1.00 40.00 75 ALA B N 1
ATOM 2080 C CA . ALA B 1 75 ? -32.423 17.376 47.053 1.00 43.71 75 ALA B CA 1
ATOM 2081 C C . ALA B 1 75 ? -31.207 17.204 47.957 1.00 46.59 75 ALA B C 1
ATOM 2082 O O . ALA B 1 75 ? -30.447 18.158 48.164 1.00 40.94 75 ALA B O 1
ATOM 2084 N N . ALA B 1 76 ? -30.992 15.999 48.487 1.00 34.99 76 ALA B N 1
ATOM 2085 C CA . ALA B 1 76 ? -29.921 15.765 49.447 1.00 32.71 76 ALA B CA 1
ATOM 2086 C C . ALA B 1 76 ? -28.634 15.253 48.815 1.00 45.82 76 ALA B C 1
ATOM 2087 O O . ALA B 1 76 ? -27.614 15.164 49.509 1.00 46.44 76 ALA B O 1
ATOM 2089 N N . ASP B 1 77 ? -28.647 14.923 47.528 1.00 52.63 77 ASP B N 1
ATOM 2090 C CA . ASP B 1 77 ? -27.481 14.383 46.843 1.00 37.46 77 ASP B CA 1
ATOM 2091 C C . ASP B 1 77 ? -26.811 15.493 46.033 1.00 36.36 77 ASP B C 1
ATOM 2092 O O . ASP B 1 77 ? -27.320 15.903 44.982 1.00 34.56 77 ASP B O 1
ATOM 2097 N N . ALA B 1 78 ? -25.661 15.967 46.520 1.00 38.10 78 ALA B N 1
ATOM 2098 C CA . ALA B 1 78 ? -24.958 17.054 45.845 1.00 38.71 78 ALA B CA 1
ATOM 2099 C C . ALA B 1 78 ? -24.478 16.635 44.463 1.00 44.28 78 ALA B C 1
ATOM 2100 O O . ALA B 1 78 ? -24.322 17.484 43.574 1.00 34.19 78 ALA B O 1
ATOM 2102 N N . ALA B 1 79 ? -24.247 15.337 44.260 1.00 39.11 79 ALA B N 1
ATOM 2103 C CA . ALA B 1 79 ? -23.804 14.859 42.958 1.00 36.32 79 ALA B CA 1
ATOM 2104 C C . ALA B 1 79 ? -24.875 15.005 41.891 1.00 33.97 79 ALA B C 1
ATOM 2105 O O . ALA B 1 79 ? -24.543 15.037 40.701 1.00 40.86 79 ALA B O 1
ATOM 2107 N N . PHE B 1 80 ? -26.151 15.086 42.279 1.00 29.05 80 PHE B N 1
ATOM 2108 C CA . PHE B 1 80 ? -27.197 15.354 41.301 1.00 27.56 80 PHE B CA 1
ATOM 2109 C C . PHE B 1 80 ? -27.096 16.778 40.777 1.00 29.53 80 PHE B C 1
ATOM 2110 O O . PHE B 1 80 ? -27.166 17.017 39.563 1.00 29.46 80 PHE B O 1
ATOM 2118 N N . PHE B 1 81 ? -26.932 17.740 41.680 1.00 31.16 81 PHE B N 1
ATOM 2119 C CA . PHE B 1 81 ? -26.778 19.115 41.227 1.00 34.94 81 PHE B CA 1
ATOM 2120 C C . PHE B 1 81 ? -25.485 19.302 40.435 1.00 26.48 81 PHE B C 1
ATOM 2121 O O . PHE B 1 81 ? -25.446 20.111 39.494 1.00 28.68 81 PHE B O 1
ATOM 2129 N N . ARG B 1 82 ? -24.422 18.587 40.797 1.00 28.13 82 ARG B N 1
ATOM 2130 C CA . ARG B 1 82 ? -23.199 18.674 40.011 1.00 27.93 82 ARG B CA 1
ATOM 2131 C C . ARG B 1 82 ? -23.435 18.160 38.603 1.00 33.03 82 ARG B C 1
ATOM 2132 O O . ARG B 1 82 ? -22.843 18.673 37.647 1.00 26.39 82 ARG B O 1
ATOM 2140 N N . ASP B 1 83 ? -24.288 17.145 38.465 1.00 32.95 83 ASP B N 1
ATOM 2141 C CA . ASP B 1 83 ? -24.626 16.605 37.154 1.00 34.53 83 ASP B CA 1
ATOM 2142 C C . ASP B 1 83 ? -25.431 17.598 36.339 1.00 32.83 83 ASP B C 1
ATOM 2143 O O . ASP B 1 83 ? -25.295 17.648 35.115 1.00 27.73 83 ASP B O 1
ATOM 2148 N N . VAL B 1 84 ? -26.285 18.379 36.998 1.00 28.24 84 VAL B N 1
ATOM 2149 C CA . VAL B 1 84 ? -27.045 19.405 36.300 1.00 27.75 84 VAL B CA 1
ATOM 2150 C C . VAL B 1 84 ? -26.117 20.512 35.824 1.00 31.79 84 VAL B C 1
ATOM 2151 O O . VAL B 1 84 ? -26.243 21.003 34.698 1.00 26.83 84 VAL B O 1
ATOM 2155 N N . VAL B 1 85 ? -25.177 20.923 36.676 1.00 21.28 85 VAL B N 1
ATOM 2156 C CA . VAL B 1 85 ? -24.258 22.008 36.332 1.00 23.12 85 VAL B CA 1
ATOM 2157 C C . VAL B 1 85 ? -23.393 21.632 35.130 1.00 26.15 85 VAL B C 1
ATOM 2158 O O . VAL B 1 85 ? -23.202 22.438 34.214 1.00 25.53 85 VAL B O 1
ATOM 2162 N N . THR B 1 86 ? -22.834 20.415 35.131 1.00 25.98 86 THR B N 1
ATOM 2163 C CA . THR B 1 86 ? -21.851 19.997 34.134 1.00 22.00 86 THR B CA 1
ATOM 2164 C C . THR B 1 86 ? -22.469 19.240 32.964 1.00 26.05 86 THR B C 1
ATOM 2165 O O . THR B 1 86 ? -21.732 18.778 32.081 1.00 26.76 86 THR B O 1
ATOM 2169 N N . GLY B 1 87 ? -23.794 19.140 32.913 1.00 28.07 87 GLY B N 1
ATOM 2170 C CA . GLY B 1 87 ? -24.424 18.250 31.951 1.00 24.93 87 GLY B CA 1
ATOM 2171 C C . GLY B 1 87 ? -24.180 18.668 30.511 1.00 28.00 87 GLY B C 1
ATOM 2172 O O . GLY B 1 87 ? -23.992 19.844 30.194 1.00 22.99 87 GLY B O 1
ATOM 2173 N N . ASP B 1 88 ? -24.230 17.671 29.624 1.00 23.93 88 ASP B N 1
ATOM 2174 C CA . ASP B 1 88 ? -24.028 17.835 28.183 1.00 22.40 88 ASP B CA 1
ATOM 2175 C C . ASP B 1 88 ? -25.301 18.379 27.521 1.00 24.46 88 ASP B C 1
ATOM 2176 O O . ASP B 1 88 ? -25.880 17.782 26.615 1.00 27.04 88 ASP B O 1
ATOM 2181 N N . PHE B 1 89 ? -25.755 19.536 28.009 1.00 22.81 89 PHE B N 1
ATOM 2182 C CA . PHE B 1 89 ? -26.982 20.125 27.519 1.00 17.55 89 PHE B CA 1
ATOM 2183 C C . PHE B 1 89 ? -27.010 21.589 27.950 1.00 20.07 89 PHE B C 1
ATOM 2184 O O . PHE B 1 89 ? -26.253 21.998 28.827 1.00 20.31 89 PHE B O 1
ATOM 2192 N N . GLU B 1 90 ? -27.883 22.365 27.322 1.00 20.44 90 GLU B N 1
ATOM 2193 C CA . GLU B 1 90 ? -27.939 23.792 27.630 1.00 17.75 90 GLU B CA 1
ATOM 2194 C C . GLU B 1 90 ? -28.695 24.017 28.927 1.00 25.20 90 GLU B C 1
ATOM 2195 O O . GLU B 1 90 ? -29.630 23.288 29.262 1.00 19.80 90 GLU B O 1
ATOM 2201 N N . LYS B 1 91 ? -28.290 25.052 29.659 1.00 22.99 91 LYS B N 1
ATOM 2202 C CA . LYS B 1 91 ? -29.049 25.506 30.819 1.00 24.22 91 LYS B CA 1
ATOM 2203 C C . LYS B 1 91 ? -29.273 26.992 30.640 1.00 18.33 91 LYS B C 1
ATOM 2204 O O . LYS B 1 91 ? -28.573 27.650 29.864 1.00 18.51 91 LYS B O 1
ATOM 2210 N N . PHE B 1 92 ? -30.302 27.520 31.305 1.00 20.84 92 PHE B N 1
ATOM 2211 C CA . PHE B 1 92 ? -30.622 28.936 31.166 1.00 19.84 92 PHE B CA 1
ATOM 2212 C C . PHE B 1 92 ? -31.112 29.443 32.517 1.00 23.44 92 PHE B C 1
ATOM 2213 O O . PHE B 1 92 ? -32.052 28.875 33.080 1.00 22.42 92 PHE B O 1
ATOM 2221 N N . THR B 1 93 ? -30.466 30.491 33.034 1.00 22.27 93 THR B N 1
ATOM 2222 C CA . THR B 1 93 ? -30.770 31.033 34.357 1.00 21.06 93 THR B CA 1
ATOM 2223 C C . THR B 1 93 ? -31.259 32.465 34.230 1.00 24.21 93 THR B C 1
ATOM 2224 O O . THR B 1 93 ? -30.637 33.281 33.542 1.00 19.73 93 THR B O 1
ATOM 2228 N N . ARG B 1 94 ? -32.382 32.773 34.890 1.00 23.25 94 ARG B N 1
ATOM 2229 C CA . ARG B 1 94 ? -32.892 34.134 34.938 1.00 23.82 94 ARG B CA 1
ATOM 2230 C C . ARG B 1 94 ? -32.836 34.608 36.384 1.00 22.56 94 ARG B C 1
ATOM 2231 O O . ARG B 1 94 ? -33.418 33.976 37.278 1.00 21.18 94 ARG B O 1
ATOM 2239 N N . VAL B 1 95 ? -32.119 35.702 36.615 1.00 20.11 95 VAL B N 1
ATOM 2240 C CA . VAL B 1 95 ? -31.991 36.289 37.943 1.00 23.84 95 VAL B CA 1
ATOM 2241 C C . VAL B 1 95 ? -32.754 37.598 37.898 1.00 21.40 95 VAL B C 1
ATOM 2242 O O . VAL B 1 95 ? -32.384 38.497 37.140 1.00 21.48 95 VAL B O 1
ATOM 2246 N N . THR B 1 96 ? -33.855 37.691 38.645 1.00 21.29 96 THR B N 1
ATOM 2247 C CA . THR B 1 96 ? -34.690 38.893 38.607 1.00 23.06 96 THR B CA 1
ATOM 2248 C C . THR B 1 96 ? -34.667 39.585 39.968 1.00 21.92 96 THR B C 1
ATOM 2249 O O . THR B 1 96 ? -34.844 38.939 41.012 1.00 25.10 96 THR B O 1
ATOM 2253 N N . MET B 1 97 ? -34.451 40.896 39.948 1.00 23.49 97 MET B N 1
ATOM 2254 C CA . MET B 1 97 ? -34.199 41.629 41.186 1.00 26.19 97 MET B CA 1
ATOM 2255 C C . MET B 1 97 ? -35.486 41.774 41.994 1.00 25.04 97 MET B C 1
ATOM 2256 O O . MET B 1 97 ? -36.534 42.150 41.458 1.00 28.42 97 MET B O 1
ATOM 2261 N N . ILE B 1 98 ? -35.403 41.438 43.275 1.00 28.20 98 ILE B N 1
ATOM 2262 C CA . ILE B 1 98 ? -36.403 41.852 44.257 1.00 32.07 98 ILE B CA 1
ATOM 2263 C C . ILE B 1 98 ? -36.022 43.187 44.884 1.00 27.89 98 ILE B C 1
ATOM 2264 O O . ILE B 1 98 ? -36.837 44.109 44.965 1.00 31.74 98 ILE B O 1
ATOM 2269 N N . LEU B 1 99 ? -34.829 43.291 45.342 1.00 25.31 99 LEU B N 1
ATOM 2270 C CA . LEU B 1 99 ? -34.148 44.488 45.792 1.00 33.26 99 LEU B CA 1
ATOM 2271 C C . LEU B 1 99 ? -33.192 44.970 44.708 1.00 43.38 99 LEU B C 1
ATOM 2272 O O . LEU B 1 99 ? -32.673 44.158 43.930 1.00 29.19 99 LEU B O 1
ATOM 2277 N N . PRO B 1 100 ? -32.929 46.279 44.645 1.00 30.32 100 PRO B N 1
ATOM 2278 C CA . PRO B 1 100 ? -32.074 46.809 43.576 1.00 27.21 100 PRO B CA 1
ATOM 2279 C C . PRO B 1 100 ? -30.614 46.417 43.751 1.00 30.87 100 PRO B C 1
ATOM 2280 O O . PRO B 1 100 ? -30.096 46.342 44.869 1.00 32.11 100 PRO B O 1
ATOM 2284 N N . LEU B 1 101 ? -29.943 46.199 42.617 1.00 36.41 101 LEU B N 1
ATOM 2285 C CA . LEU B 1 101 ? -28.527 45.866 42.594 1.00 33.31 101 LEU B CA 1
ATOM 2286 C C . LEU B 1 101 ? -27.849 46.643 41.478 1.00 25.49 101 LEU B C 1
ATOM 2287 O O . LEU B 1 101 ? -28.471 46.970 40.464 1.00 30.23 101 LEU B O 1
ATOM 2292 N N . THR B 1 102 ? -26.571 46.960 41.673 1.00 28.23 102 THR B N 1
ATOM 2293 C CA . THR B 1 102 ? -25.797 47.593 40.617 1.00 29.80 102 THR B CA 1
ATOM 2294 C C . THR B 1 102 ? -24.945 46.527 39.943 1.00 27.20 102 THR B C 1
ATOM 2295 O O . THR B 1 102 ? -24.455 45.604 40.603 1.00 25.38 102 THR B O 1
ATOM 2299 N N . GLY B 1 103 ? -24.769 46.668 38.628 1.00 28.17 103 GLY B N 1
ATOM 2300 C CA . GLY B 1 103 ? -24.003 45.678 37.893 1.00 27.55 103 GLY B CA 1
ATOM 2301 C C . GLY B 1 103 ? -22.580 45.550 38.404 1.00 27.67 103 GLY B C 1
ATOM 2302 O O . GLY B 1 103 ? -22.035 44.448 38.477 1.00 25.44 103 GLY B O 1
ATOM 2303 N N . GLU B 1 104 ? -21.966 46.676 38.785 1.00 28.19 104 GLU B N 1
ATOM 2304 C CA . GLU B 1 104 ? -20.602 46.639 39.307 1.00 29.30 104 GLU B CA 1
ATOM 2305 C C . GLU B 1 104 ? -20.494 45.758 40.543 1.00 37.76 104 GLU B C 1
ATOM 2306 O O . GLU B 1 104 ? -19.597 44.912 40.637 1.00 37.25 104 GLU B O 1
ATOM 2312 N N . GLN B 1 105 ? -21.380 45.962 41.521 1.00 34.10 105 GLN B N 1
ATOM 2313 C CA . GLN B 1 105 ? -21.246 45.222 42.772 1.00 37.74 105 GLN B CA 1
ATOM 2314 C C . GLN B 1 105 ? -21.645 43.760 42.603 1.00 28.78 105 GLN B C 1
ATOM 2315 O O . GLN B 1 105 ? -21.020 42.874 43.197 1.00 37.46 105 GLN B O 1
ATOM 2321 N N . TYR B 1 106 ? -22.704 43.491 41.836 1.00 27.57 106 TYR B N 1
ATOM 2322 C CA . TYR B 1 106 ? -23.092 42.109 41.570 1.00 28.08 106 TYR B CA 1
ATOM 2323 C C . TYR B 1 106 ? -21.950 41.339 40.922 1.00 31.04 106 TYR B C 1
ATOM 2324 O O . TYR B 1 106 ? -21.603 40.233 41.361 1.00 27.60 106 TYR B O 1
ATOM 2333 N N . SER B 1 107 ? -21.355 41.911 39.869 1.00 26.05 107 SER B N 1
ATOM 2334 C CA . SER B 1 107 ? -20.299 41.204 39.146 1.00 23.45 107 SER B CA 1
ATOM 2335 C C . SER B 1 107 ? -19.019 41.133 39.964 1.00 28.76 107 SER B C 1
ATOM 2336 O O . SER B 1 107 ? -18.291 40.135 39.906 1.00 30.72 107 SER B O 1
ATOM 2339 N N . GLY B 1 108 ? -18.718 42.177 40.734 1.00 36.16 108 GLY B N 1
ATOM 2340 C CA . GLY B 1 108 ? -17.566 42.101 41.617 1.00 34.82 108 GLY B CA 1
ATOM 2341 C C . GLY B 1 108 ? -17.675 40.942 42.589 1.00 32.69 108 GLY B C 1
ATOM 2342 O O . GLY B 1 108 ? -16.726 40.174 42.773 1.00 35.90 108 GLY B O 1
ATOM 2343 N N . LYS B 1 109 ? -18.853 40.783 43.198 1.00 31.34 109 LYS B N 1
ATOM 2344 C CA . LYS B 1 109 ? -19.056 39.745 44.208 1.00 33.11 109 LYS B CA 1
ATOM 2345 C C . LYS B 1 109 ? -18.987 38.348 43.601 1.00 40.95 109 LYS B C 1
ATOM 2346 O O . LYS B 1 109 ? -18.339 37.452 44.153 1.00 37.07 109 LYS B O 1
ATOM 2352 N N . VAL B 1 110 ? -19.677 38.132 42.479 1.00 34.45 110 VAL B N 1
ATOM 2353 C CA . VAL B 1 110 ? -19.619 36.835 41.804 1.00 32.90 110 VAL B CA 1
ATOM 2354 C C . VAL B 1 110 ? -18.182 36.484 41.438 1.00 29.79 110 VAL B C 1
ATOM 2355 O O . VAL B 1 110 ? -17.687 35.400 41.765 1.00 35.78 110 VAL B O 1
ATOM 2359 N N . THR B 1 111 ? -17.487 37.399 40.754 1.00 28.82 111 THR B N 1
ATOM 2360 C CA . THR B 1 111 ? -16.164 37.073 40.224 1.00 31.21 111 THR B CA 1
ATOM 2361 C C . THR B 1 111 ? -15.107 37.014 41.323 1.00 37.13 111 THR B C 1
ATOM 2362 O O . THR B 1 111 ? -14.175 36.202 41.247 1.00 34.74 111 THR B O 1
ATOM 2366 N N . GLU B 1 112 ? -15.225 37.862 42.343 1.00 36.97 112 GLU B N 1
ATOM 2367 C CA . GLU B 1 112 ? -14.325 37.760 43.486 1.00 48.34 112 GLU B CA 1
ATOM 2368 C C . GLU B 1 112 ? -14.420 36.380 44.130 1.00 33.85 112 GLU B C 1
ATOM 2369 O O . GLU B 1 112 ? -13.395 35.766 44.454 1.00 43.09 112 GLU B O 1
ATOM 2375 N N . ASN B 1 113 ? -15.638 35.858 44.285 1.00 35.74 113 ASN B N 1
ATOM 2376 C CA . ASN B 1 113 ? -15.811 34.532 44.877 1.00 33.86 113 ASN B CA 1
ATOM 2377 C C . ASN B 1 113 ? -15.269 33.438 43.967 1.00 37.96 113 ASN B C 1
ATOM 2378 O O . ASN B 1 113 ? -14.685 32.456 44.444 1.00 37.81 113 ASN B O 1
ATOM 2383 N N . CYS B 1 114 ? -15.503 33.557 42.660 1.00 34.94 114 CYS B N 1
ATOM 2384 C CA . CYS B 1 114 ? -14.959 32.574 41.727 1.00 36.81 114 CYS B CA 1
ATOM 2385 C C . CYS B 1 114 ? -13.435 32.578 41.773 1.00 31.59 114 CYS B C 1
ATOM 2386 O O . CYS B 1 114 ? -12.802 31.534 41.980 1.00 43.22 114 CYS B O 1
ATOM 2389 N N . VAL B 1 115 ? -12.828 33.748 41.595 1.00 34.17 115 VAL B N 1
ATOM 2390 C CA . VAL B 1 115 ? -11.370 33.828 41.533 1.00 30.86 115 VAL B CA 1
ATOM 2391 C C . VAL B 1 115 ? -10.750 33.341 42.838 1.00 44.90 115 VAL B C 1
ATOM 2392 O O . VAL B 1 115 ? -9.683 32.717 42.839 1.00 44.77 115 VAL B O 1
ATOM 2396 N N . ALA B 1 116 ? -11.408 33.610 43.969 1.00 38.93 116 ALA B N 1
ATOM 2397 C CA . ALA B 1 116 ? -10.887 33.141 45.250 1.00 57.83 116 ALA B CA 1
ATOM 2398 C C . ALA B 1 116 ? -10.757 31.625 45.255 1.00 40.41 116 ALA B C 1
ATOM 2399 O O . ALA B 1 116 ? -9.683 31.076 45.534 1.00 58.84 116 ALA B O 1
ATOM 2401 N N . TYR B 1 117 ? -11.850 30.938 44.935 1.00 48.17 117 TYR B N 1
ATOM 2402 C CA . TYR B 1 117 ? -11.855 29.486 44.849 1.00 42.37 117 TYR B CA 1
ATOM 2403 C C . TYR B 1 117 ? -10.755 28.986 43.913 1.00 72.85 117 TYR B C 1
ATOM 2404 O O . TYR B 1 117 ? -9.903 28.181 44.307 1.00 67.34 117 TYR B O 1
ATOM 2413 N N . TRP B 1 118 ? -10.763 29.456 42.658 1.00 51.19 118 TRP B N 1
ATOM 2414 C CA . TRP B 1 118 ? -9.843 28.913 41.659 1.00 54.40 118 TRP B CA 1
ATOM 2415 C C . TRP B 1 118 ? -8.390 29.100 42.086 1.00 42.00 118 TRP B C 1
ATOM 2416 O O . TRP B 1 118 ? -7.580 28.175 41.980 1.00 49.74 118 TRP B O 1
ATOM 2427 N N . LYS B 1 119 ? -8.036 30.300 42.563 1.00 55.03 119 LYS B N 1
ATOM 2428 C CA . LYS B 1 119 ? -6.649 30.569 42.940 1.00 54.29 119 LYS B CA 1
ATOM 2429 C C . LYS B 1 119 ? -6.223 29.691 44.102 1.00 71.45 119 LYS B C 1
ATOM 2430 O O . LYS B 1 119 ? -5.069 29.246 44.167 1.00 78.36 119 LYS B O 1
ATOM 2436 N N . ALA B 1 120 ? -7.141 29.434 45.036 1.00 67.42 120 ALA B N 1
ATOM 2437 C CA . ALA B 1 120 ? -6.799 28.617 46.194 1.00 71.69 120 ALA B CA 1
ATOM 2438 C C . ALA B 1 120 ? -6.611 27.160 45.799 1.00 74.84 120 ALA B C 1
ATOM 2439 O O . ALA B 1 120 ? -5.741 26.474 46.345 1.00 74.68 120 ALA B O 1
ATOM 2441 N N . VAL B 1 121 ? -7.408 26.672 44.841 1.00 64.87 121 VAL B N 1
ATOM 2442 C CA . VAL B 1 121 ? -7.295 25.284 44.398 1.00 60.21 121 VAL B CA 1
ATOM 2443 C C . VAL B 1 121 ? -6.327 25.120 43.233 1.00 52.95 121 VAL B C 1
ATOM 2444 O O . VAL B 1 121 ? -6.153 23.998 42.734 1.00 53.11 121 VAL B O 1
ATOM 2448 N N . GLY B 1 122 ? -5.690 26.199 42.787 1.00 43.68 122 GLY B N 1
ATOM 2449 C CA . GLY B 1 122 ? -4.636 26.078 41.803 1.00 51.47 122 GLY B CA 1
ATOM 2450 C C . GLY B 1 122 ? -5.079 25.815 40.382 1.00 49.21 122 GLY B C 1
ATOM 2451 O O . GLY B 1 122 ? -4.291 25.288 39.594 1.00 48.01 122 GLY B O 1
ATOM 2452 N N . VAL B 1 123 ? -6.314 26.165 40.025 1.00 45.28 123 VAL B N 1
ATOM 2453 C CA . VAL B 1 123 ? -6.788 26.055 38.648 1.00 41.38 123 VAL B CA 1
ATOM 2454 C C . VAL B 1 123 ? -7.063 27.421 38.032 1.00 31.71 123 VAL B C 1
ATOM 2455 O O . VAL B 1 123 ? -7.708 27.503 36.983 1.00 39.61 123 VAL B O 1
ATOM 2459 N N . TYR B 1 124 ? -6.598 28.499 38.653 1.00 27.56 124 TYR B N 1
ATOM 2460 C CA . TYR B 1 124 ? -6.774 29.817 38.058 1.00 38.11 124 TYR B CA 1
ATOM 2461 C C . TYR B 1 124 ? -5.736 30.021 36.958 1.00 45.29 124 TYR B C 1
ATOM 2462 O O . TYR B 1 124 ? -4.530 30.032 37.226 1.00 44.19 124 TYR B O 1
ATOM 2471 N N . THR B 1 125 ? -6.200 30.203 35.728 1.00 31.45 125 THR B N 1
ATOM 2472 C CA . THR B 1 125 ? -5.338 30.501 34.592 1.00 23.46 125 THR B CA 1
ATOM 2473 C C . THR B 1 125 ? -5.680 31.882 34.052 1.00 32.35 125 THR B C 1
ATOM 2474 O O . THR B 1 125 ? -6.687 32.496 34.427 1.00 28.28 125 THR B O 1
ATOM 2478 N N . ASP B 1 126 ? -4.826 32.372 33.151 1.00 24.54 126 ASP B N 1
ATOM 2479 C CA . ASP B 1 126 ? -5.131 33.627 32.482 1.00 25.05 126 ASP B CA 1
ATOM 2480 C C . ASP B 1 126 ? -6.521 33.584 31.854 1.00 20.22 126 ASP B C 1
ATOM 2481 O O . ASP B 1 126 ? -7.175 34.626 31.724 1.00 22.99 126 ASP B O 1
ATOM 2486 N N . ALA B 1 127 ? -6.955 32.404 31.404 1.00 22.51 127 ALA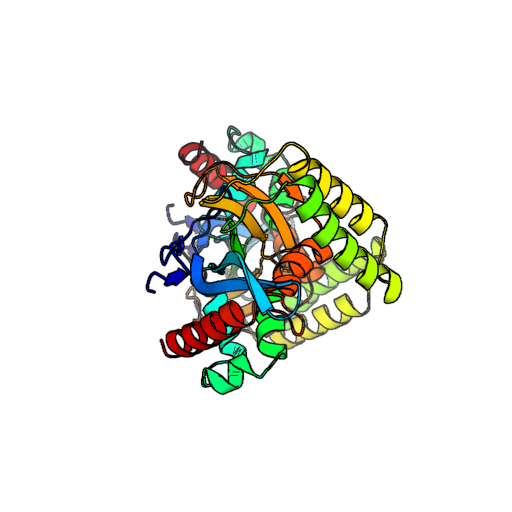 B N 1
ATOM 2487 C CA . ALA B 1 127 ? -8.232 32.302 30.702 1.00 25.40 127 ALA B CA 1
ATOM 2488 C C . ALA B 1 127 ? -9.372 32.743 31.602 1.00 24.45 127 ALA B C 1
ATOM 2489 O O . ALA B 1 127 ? -10.283 33.452 31.156 1.00 21.07 127 ALA B O 1
ATOM 2491 N N . GLU B 1 128 ? -9.337 32.326 32.874 1.00 23.46 128 GLU B N 1
ATOM 2492 C CA . GLU B 1 128 ? -10.358 32.732 33.835 1.00 26.94 128 GLU B CA 1
ATOM 2493 C C . GLU B 1 128 ? -10.244 34.216 34.167 1.00 27.15 128 GLU B C 1
ATOM 2494 O O . GLU B 1 128 ? -11.254 34.916 34.265 1.00 21.68 128 GLU B O 1
ATOM 2500 N N . GLY B 1 129 ? -9.028 34.719 34.354 1.00 24.97 129 GLY B N 1
ATOM 2501 C CA . GLY B 1 129 ? -8.871 36.149 34.543 1.00 27.66 129 GLY B CA 1
ATOM 2502 C C . GLY B 1 129 ? -9.484 36.952 33.413 1.00 22.89 129 GLY B C 1
ATOM 2503 O O . GLY B 1 129 ? -10.163 37.957 33.648 1.00 25.88 129 GLY B O 1
ATOM 2504 N N . ALA B 1 130 ? -9.267 36.511 32.165 1.00 24.56 130 ALA B N 1
ATOM 2505 C CA . ALA B 1 130 ? -9.859 37.211 31.036 1.00 23.87 130 ALA B CA 1
ATOM 2506 C C . ALA B 1 130 ? -11.380 37.096 31.063 1.00 21.49 130 ALA B C 1
ATOM 2507 O O . ALA B 1 130 ? -12.091 38.067 30.786 1.00 22.80 130 ALA B O 1
ATOM 2509 N N . ALA B 1 131 ? -11.893 35.905 31.359 1.00 23.40 131 ALA B N 1
ATOM 2510 C CA . ALA B 1 131 ? -13.341 35.713 31.385 1.00 22.04 131 ALA B CA 1
ATOM 2511 C C . ALA B 1 131 ? -13.997 36.598 32.436 1.00 22.76 131 ALA B C 1
ATOM 2512 O O . ALA B 1 131 ? -15.073 37.156 32.198 1.00 22.04 131 ALA B O 1
ATOM 2514 N N . VAL B 1 132 ? -13.363 36.720 33.608 1.00 21.85 132 VAL B N 1
ATOM 2515 C CA . VAL B 1 132 ? -13.866 37.577 34.680 1.00 23.81 132 VAL B CA 1
ATOM 2516 C C . VAL B 1 132 ? -13.857 39.039 34.248 1.00 22.51 132 VAL B C 1
ATOM 2517 O O . VAL B 1 132 ? -14.815 39.772 34.503 1.00 24.59 132 VAL B O 1
ATOM 2521 N N . ASP B 1 133 ? -12.777 39.488 33.583 1.00 19.21 133 ASP B N 1
ATOM 2522 C CA . ASP B 1 133 ? -12.758 40.860 33.066 1.00 20.19 133 ASP B CA 1
ATOM 2523 C C . ASP B 1 133 ? -13.882 41.092 32.081 1.00 25.88 133 ASP B C 1
ATOM 2524 O O . ASP B 1 133 ? -14.515 42.151 32.094 1.00 27.20 133 ASP B O 1
ATOM 2529 N N . LYS B 1 134 ? -14.113 40.125 31.184 1.00 20.16 134 LYS B N 1
ATOM 2530 C CA . LYS B 1 134 ? -15.162 40.283 30.190 1.00 20.55 134 LYS B CA 1
ATOM 2531 C C . LYS B 1 134 ? -16.536 40.258 30.843 1.00 20.04 134 LYS B C 1
ATOM 2532 O O . LYS B 1 134 ? -17.447 40.969 30.407 1.00 21.40 134 LYS B O 1
ATOM 2538 N N . PHE B 1 135 ? -16.695 39.412 31.864 1.00 20.53 135 PHE B N 1
ATOM 2539 C CA . PHE B 1 135 ? -17.910 39.382 32.686 1.00 16.73 135 PHE B CA 1
ATOM 2540 C C . PHE B 1 135 ? -18.161 40.743 33.337 1.00 19.73 135 PHE B C 1
ATOM 2541 O O . PHE B 1 135 ? -19.238 41.332 33.184 1.00 20.11 135 PHE B O 1
ATOM 2549 N N . LYS B 1 136 ? -17.152 41.287 34.022 1.00 20.36 136 LYS B N 1
ATOM 2550 C CA . LYS B 1 136 ? -17.309 42.604 34.656 1.00 28.60 136 LYS B CA 1
ATOM 2551 C C . LYS B 1 136 ? -17.532 43.736 33.649 1.00 23.29 136 LYS B C 1
ATOM 2552 O O . LYS B 1 136 ? -18.266 44.691 33.943 1.00 22.89 136 LYS B O 1
ATOM 2558 N N . GLU B 1 137 ? -16.918 43.673 32.462 1.00 25.86 137 GLU B N 1
ATOM 2559 C CA . GLU B 1 137 ? -17.174 44.713 31.468 1.00 23.45 137 GLU B CA 1
ATOM 2560 C C . GLU B 1 137 ? -18.641 44.714 31.036 1.00 28.84 137 GLU B C 1
ATOM 2561 O O . GLU B 1 137 ? -19.242 45.781 30.845 1.00 22.96 137 GLU B O 1
ATOM 2567 N N . ALA B 1 138 ? -19.242 43.523 30.884 1.00 22.41 138 ALA B N 1
ATOM 2568 C CA . ALA B 1 138 ? -20.654 43.452 30.527 1.00 27.58 138 ALA B CA 1
ATOM 2569 C C . ALA B 1 138 ? -21.542 44.071 31.608 1.00 22.13 138 ALA B C 1
ATOM 2570 O O . ALA B 1 138 ? -22.547 44.729 31.295 1.00 24.77 138 ALA B O 1
ATOM 2572 N N . PHE B 1 139 ? -21.196 43.879 32.878 1.00 21.61 139 PHE B N 1
ATOM 2573 C CA . PHE B 1 139 ? -22.057 44.376 33.949 1.00 27.58 139 PHE B CA 1
ATOM 2574 C C . PHE B 1 139 ? -21.798 45.832 34.311 1.00 22.03 139 PHE B C 1
ATOM 2575 O O . PHE B 1 139 ? -22.660 46.452 34.932 1.00 25.64 139 PHE B O 1
ATOM 2583 N N . LYS B 1 140 ? -20.645 46.392 33.935 1.00 28.45 140 LYS B N 1
ATOM 2584 C CA . LYS B 1 140 ? -20.251 47.711 34.441 1.00 22.76 140 LYS B CA 1
ATOM 2585 C C . LYS B 1 140 ? -21.288 48.795 34.186 1.00 27.33 140 LYS B C 1
ATOM 2586 O O . LYS B 1 140 ? -21.621 49.534 35.128 1.00 33.00 140 LYS B O 1
ATOM 2592 N N . PRO B 1 141 ? -21.799 48.986 32.972 1.00 25.47 141 PRO B N 1
ATOM 2593 C CA . PRO B 1 141 ? -22.743 50.082 32.731 1.00 32.66 141 PRO B CA 1
ATOM 2594 C C . PRO B 1 141 ? -24.171 49.804 33.171 1.00 40.75 141 PRO B C 1
ATOM 2595 O O . PRO B 1 141 ? -25.041 50.634 32.896 1.00 34.33 141 PRO B O 1
ATOM 2599 N N . GLU B 1 142 ? -24.451 48.691 33.852 1.00 26.06 142 GLU B N 1
ATOM 2600 C CA . GLU B 1 142 ? -25.825 48.258 34.081 1.00 23.29 142 GLU B CA 1
ATOM 2601 C C . GLU B 1 142 ? -26.211 48.479 35.537 1.00 25.19 142 GLU B C 1
ATOM 2602 O O . GLU B 1 142 ? -25.394 48.287 36.441 1.00 29.94 142 GLU B O 1
ATOM 2608 N N . THR B 1 143 ? -27.460 48.890 35.756 1.00 28.00 143 THR B N 1
ATOM 2609 C CA . THR B 1 143 ? -28.072 48.876 37.078 1.00 25.22 143 THR B CA 1
ATOM 2610 C C . THR B 1 143 ? -29.382 48.121 36.966 1.00 25.18 143 THR B C 1
ATOM 2611 O O . THR B 1 143 ? -30.003 48.092 35.897 1.00 31.18 143 THR B O 1
ATOM 2615 N N . PHE B 1 144 ? -29.798 47.514 38.077 1.00 24.50 144 PHE B N 1
ATOM 2616 C CA . PHE B 1 144 ? -30.937 46.601 38.106 1.00 27.46 144 PHE B CA 1
ATOM 2617 C C . PHE B 1 144 ? -31.933 47.018 39.179 1.00 25.22 144 PHE B C 1
ATOM 2618 O O . PHE B 1 144 ? -31.853 46.575 40.335 1.00 29.35 144 PHE B O 1
ATOM 2626 N N . PRO B 1 145 ? -32.897 47.856 38.828 1.00 31.87 145 PRO B N 1
ATOM 2627 C CA . PRO B 1 145 ? -33.999 48.125 39.741 1.00 31.39 145 PRO B CA 1
ATOM 2628 C C . PRO B 1 145 ? -34.850 46.882 39.921 1.00 36.02 145 PRO B C 1
ATOM 2629 O O . PRO B 1 145 ? -34.732 45.921 39.145 1.00 30.28 145 PRO B O 1
ATOM 2633 N N . PRO B 1 146 ? -35.683 46.839 40.959 1.00 30.37 146 PRO B N 1
ATOM 2634 C CA . PRO B 1 146 ? -36.601 45.707 41.117 1.00 25.38 146 PRO B CA 1
ATOM 2635 C C . PRO B 1 146 ? -37.338 45.429 39.817 1.00 38.99 146 PRO B C 1
ATOM 2636 O O . PRO B 1 146 ? -37.752 46.347 39.107 1.00 36.08 146 PRO B O 1
ATOM 2640 N N . GLY B 1 147 ? -37.478 44.146 39.493 1.00 30.07 147 GLY B N 1
ATOM 2641 C CA . GLY B 1 147 ? -38.104 43.743 38.260 1.00 29.60 147 GLY B CA 1
ATOM 2642 C C . GLY B 1 147 ? -37.154 43.538 37.096 1.00 32.73 147 GLY B C 1
ATOM 2643 O O . GLY B 1 147 ? -37.515 42.841 36.145 1.00 32.05 147 GLY B O 1
ATOM 2644 N N . ALA B 1 148 ? -35.964 44.135 37.135 1.00 32.42 148 ALA B N 1
ATOM 2645 C CA . ALA B 1 148 ? -34.973 43.916 36.087 1.00 22.61 148 ALA B CA 1
ATOM 2646 C C . ALA B 1 148 ? -34.390 42.501 36.187 1.00 24.08 148 ALA B C 1
ATOM 2647 O O . ALA B 1 148 ? -34.456 41.849 37.224 1.00 26.21 148 ALA B O 1
ATOM 2649 N N . SER B 1 149 ? -33.798 42.026 35.088 1.00 25.87 149 SER B N 1
ATOM 2650 C CA . SER B 1 149 ? -33.356 40.636 35.034 1.00 26.58 149 SER B CA 1
ATOM 2651 C C . SER B 1 149 ? -31.959 40.521 34.430 1.00 20.36 149 SER B C 1
ATOM 2652 O O . SER B 1 149 ? -31.575 41.294 33.547 1.00 22.57 149 SER B O 1
ATOM 2655 N N . ILE B 1 150 ? -31.212 39.543 34.937 1.00 21.01 150 ILE B N 1
ATOM 2656 C CA . ILE B 1 150 ? -29.963 39.076 34.347 1.00 21.50 150 ILE B CA 1
ATOM 2657 C C . ILE B 1 150 ? -30.255 37.709 33.747 1.00 17.12 150 ILE B C 1
ATOM 2658 O O . ILE B 1 150 ? -30.801 36.834 34.430 1.00 22.07 150 ILE B O 1
ATOM 2663 N N . LEU B 1 151 ? -29.899 37.528 32.476 1.00 21.41 151 LEU B N 1
ATOM 2664 C CA . LEU B 1 151 ? -30.143 36.272 31.768 1.00 17.12 151 LEU B CA 1
ATOM 2665 C C . LEU B 1 151 ? -28.821 35.611 31.402 1.00 18.84 151 LEU B C 1
ATOM 2666 O O . LEU B 1 151 ? -28.040 36.173 30.618 1.00 20.51 151 LEU B O 1
ATOM 2671 N N . PHE B 1 152 ? -28.614 34.394 31.921 1.00 17.77 152 PHE B N 1
ATOM 2672 C CA . PHE B 1 152 ? -27.413 33.591 31.665 1.00 20.50 152 PHE B CA 1
ATOM 2673 C C . PHE B 1 152 ? -27.786 32.369 30.824 1.00 18.81 152 PHE B C 1
ATOM 2674 O O . PHE B 1 152 ? -28.580 31.530 31.266 1.00 19.68 152 PHE B O 1
ATOM 2682 N N . THR B 1 153 ? -27.194 32.252 29.643 1.00 16.57 153 THR B N 1
ATOM 2683 C CA . THR B 1 153 ? -27.251 31.021 28.854 1.00 20.27 153 THR B CA 1
ATOM 2684 C C . THR B 1 153 ? -25.962 30.240 29.090 1.00 20.43 153 THR B C 1
ATOM 2685 O O . THR B 1 153 ? -24.864 30.792 28.963 1.00 20.74 153 THR B O 1
ATOM 2689 N N . HIS B 1 154 ? -26.099 28.976 29.484 1.00 20.57 154 HIS B N 1
ATOM 2690 C CA . HIS B 1 154 ? -24.971 28.087 29.728 1.00 14.55 154 HIS B CA 1
ATOM 2691 C C . HIS B 1 154 ? -24.987 27.056 28.602 1.00 18.97 154 HIS B C 1
ATOM 2692 O O . HIS B 1 154 ? -25.813 26.145 28.609 1.00 19.87 154 HIS B O 1
ATOM 2699 N N . SER B 1 155 ? -24.117 27.235 27.609 1.00 21.14 155 SER B N 1
ATOM 2700 C CA . SER B 1 155 ? -24.164 26.345 26.450 1.00 20.08 155 SER B CA 1
ATOM 2701 C C . SER B 1 155 ? -23.662 24.948 26.811 1.00 24.02 155 SER B C 1
ATOM 2702 O O . SER B 1 155 ? -22.914 24.759 27.780 1.00 21.82 155 SER B O 1
ATOM 2705 N N . PRO B 1 156 ? -24.065 23.947 26.029 1.00 21.45 156 PRO B N 1
ATOM 2706 C CA . PRO B 1 156 ? -23.614 22.575 26.313 1.00 29.81 156 PRO B CA 1
ATOM 2707 C C . PRO B 1 156 ? -22.104 22.455 26.374 1.00 22.24 156 PRO B C 1
ATOM 2708 O O . PRO B 1 156 ? -21.577 21.754 27.242 1.00 28.01 156 PRO B O 1
ATOM 2712 N N . ALA B 1 157 ? -21.380 23.151 25.489 1.00 22.13 157 ALA B N 1
ATOM 2713 C CA . ALA B 1 157 ? -19.923 23.084 25.507 1.00 22.74 157 ALA B CA 1
ATOM 2714 C C . ALA B 1 157 ? -19.294 23.977 26.570 1.00 31.91 157 ALA B C 1
ATOM 2715 O O . ALA B 1 157 ? -18.091 23.868 26.808 1.00 33.69 157 ALA B O 1
ATOM 2717 N N . GLY B 1 158 ? -20.055 24.872 27.194 1.00 26.33 158 GLY B N 1
ATOM 2718 C CA . GLY B 1 158 ? -19.487 25.700 28.244 1.00 28.50 158 GLY B CA 1
ATOM 2719 C C . GLY B 1 158 ? -19.285 27.164 27.894 1.00 24.86 158 GLY B C 1
ATOM 2720 O O . GLY B 1 158 ? -18.381 27.804 28.427 1.00 25.80 158 GLY B O 1
ATOM 2721 N N . VAL B 1 159 ? -20.121 27.722 27.023 1.00 19.34 159 VAL B N 1
ATOM 2722 C CA . VAL B 1 159 ? -20.091 29.153 26.719 1.00 24.49 159 VAL B CA 1
ATOM 2723 C C . VAL B 1 159 ? -21.192 29.839 27.516 1.00 24.64 159 VAL B C 1
ATOM 2724 O O . VAL B 1 159 ? -22.362 29.443 27.442 1.00 19.06 159 VAL B O 1
ATOM 2728 N N . LEU B 1 160 ? -20.822 30.882 28.262 1.00 19.28 160 LEU B N 1
ATOM 2729 C CA . LEU B 1 160 ? -21.750 31.649 29.088 1.00 21.11 160 LEU B CA 1
ATOM 2730 C C . LEU B 1 160 ? -22.143 32.910 28.326 1.00 18.25 160 LEU B C 1
ATOM 2731 O O . LEU B 1 160 ? -21.301 33.772 28.078 1.00 22.77 160 LEU B O 1
ATOM 2736 N N . THR B 1 161 ? -23.416 33.033 27.962 1.00 17.28 161 THR B N 1
ATOM 2737 C CA . THR B 1 161 ? -23.889 34.261 27.331 1.00 19.32 161 THR B CA 1
ATOM 2738 C C . THR B 1 161 ? -24.642 35.105 28.352 1.00 22.75 161 THR B C 1
ATOM 2739 O O . THR B 1 161 ? -25.496 34.593 29.088 1.00 19.86 161 THR B O 1
ATOM 2743 N N . VAL B 1 162 ? -24.309 36.393 28.415 1.00 22.39 162 VAL B N 1
ATOM 2744 C CA . VAL B 1 162 ? -24.835 37.283 29.452 1.00 22.98 162 VAL B CA 1
ATOM 2745 C C . VAL B 1 162 ? -25.695 38.342 28.766 1.00 19.46 162 VAL B C 1
ATOM 2746 O O . VAL B 1 162 ? -25.191 39.117 27.948 1.00 22.42 162 VAL B O 1
ATOM 2750 N N . ALA B 1 163 ? -26.983 38.374 29.089 1.00 21.76 163 ALA B N 1
ATOM 2751 C CA . ALA B 1 163 ? -27.877 39.400 28.554 1.00 20.25 163 ALA B CA 1
ATOM 2752 C C . ALA B 1 163 ? -28.648 40.050 29.693 1.00 19.68 163 ALA B C 1
ATOM 2753 O O . ALA B 1 163 ? -28.666 39.560 30.822 1.00 19.20 163 ALA B O 1
ATOM 2755 N N . PHE B 1 164 ? -29.313 41.155 29.378 1.00 28.53 164 PHE B N 1
ATOM 2756 C CA . PHE B 1 164 ? -30.034 41.920 30.383 1.00 29.44 164 PHE B CA 1
ATOM 2757 C C . PHE B 1 164 ? -31.438 42.255 29.893 1.00 28.71 164 PHE B C 1
ATOM 2758 O O . PHE B 1 164 ? -31.713 42.277 28.689 1.00 24.91 164 PHE B O 1
ATOM 2766 N N . SER B 1 165 ? -32.323 42.520 30.850 1.00 26.82 165 SER B N 1
ATOM 2767 C CA . SER B 1 165 ? -33.682 42.943 30.549 1.00 32.92 165 SER B CA 1
ATOM 2768 C C . SER B 1 165 ? -34.160 43.905 31.631 1.00 30.84 165 SER B C 1
ATOM 2769 O O . SER B 1 165 ? -33.829 43.751 32.809 1.00 32.20 165 SER B O 1
ATOM 2772 N N . LYS B 1 166 ? -34.957 44.895 31.225 1.00 41.38 166 LYS B N 1
ATOM 2773 C CA . LYS B 1 166 ? -35.553 45.808 32.198 1.00 33.47 166 LYS B CA 1
ATOM 2774 C C . LYS B 1 166 ? -36.710 45.184 32.971 1.00 38.35 166 LYS B C 1
ATOM 2775 O O . LYS B 1 166 ? -37.156 45.761 33.970 1.00 36.75 166 LYS B O 1
ATOM 2781 N N . ASP B 1 167 ? -37.211 44.031 32.534 1.00 37.01 167 ASP B N 1
ATOM 2782 C CA . ASP B 1 167 ? -38.307 43.357 33.213 1.00 45.95 167 ASP B CA 1
ATOM 2783 C C . ASP B 1 167 ? -38.060 41.854 33.226 1.00 42.03 167 ASP B C 1
ATOM 2784 O O . ASP B 1 167 ? -36.904 41.413 33.212 1.00 36.39 167 ASP B O 1
ATOM 2789 N N . SER B 1 168 ? -39.131 41.060 33.248 1.00 29.87 168 SER B N 1
ATOM 2790 C CA . SER B 1 168 ? -39.026 39.602 33.274 1.00 31.82 168 SER B CA 1
ATOM 2791 C C . SER B 1 168 ? -38.935 38.980 31.888 1.00 33.24 168 SER B C 1
ATOM 2792 O O . SER B 1 168 ? -38.763 37.759 31.788 1.00 41.29 168 SER B O 1
ATOM 2795 N N . SER B 1 169 ? -39.055 39.777 30.831 1.00 37.46 169 SER B N 1
ATOM 2796 C CA . SER B 1 169 ? -39.055 39.248 29.475 1.00 37.55 169 SER B CA 1
ATOM 2797 C C . SER B 1 169 ? -37.636 38.924 29.024 1.00 33.76 169 SER B C 1
ATOM 2798 O O . SER B 1 169 ? -36.663 39.550 29.454 1.00 33.56 169 SER B O 1
ATOM 2801 N N . VAL B 1 170 ? -37.527 37.925 28.161 1.00 37.07 170 VAL B N 1
ATOM 2802 C CA . VAL B 1 170 ? -36.241 37.429 27.683 1.00 35.17 170 VAL B CA 1
ATOM 2803 C C . VAL B 1 170 ? -35.994 38.034 26.307 1.00 40.71 170 VAL B C 1
ATOM 2804 O O . VAL B 1 170 ? -36.787 37.789 25.386 1.00 48.14 170 VAL B O 1
ATOM 2808 N N . PRO B 1 171 ? -34.953 38.844 26.128 1.00 37.90 171 PRO B N 1
ATOM 2809 C CA . PRO B 1 171 ? -34.683 39.401 24.799 1.00 53.53 171 PRO B CA 1
ATOM 2810 C C . PRO B 1 171 ? -34.460 38.288 23.786 1.00 56.52 171 PRO B C 1
ATOM 2811 O O . PRO B 1 171 ? -34.297 37.112 24.128 1.00 65.11 171 PRO B O 1
ATOM 2815 N N . GLU B 1 172 ? -34.480 38.669 22.509 1.00 63.52 172 GLU B N 1
ATOM 2816 C CA . GLU B 1 172 ? -34.286 37.718 21.422 1.00 61.74 172 GLU B CA 1
ATOM 2817 C C . GLU B 1 172 ? -32.928 37.836 20.743 1.00 47.74 172 GLU B C 1
ATOM 2818 O O . GLU B 1 172 ? -32.557 36.930 19.989 1.00 66.25 172 GLU B O 1
ATOM 2824 N N . SER B 1 173 ? -32.179 38.911 20.991 1.00 65.44 173 SER B N 1
ATOM 2825 C CA . SER B 1 173 ? -30.837 39.092 20.444 1.00 58.84 173 SER B CA 1
ATOM 2826 C C . SER B 1 173 ? -29.807 38.815 21.533 1.00 38.84 173 SER B C 1
ATOM 2827 O O . SER B 1 173 ? -29.879 39.395 22.624 1.00 46.33 173 SER B O 1
ATOM 2830 N N . GLY B 1 174 ? -28.861 37.923 21.237 1.00 41.72 174 GLY B N 1
ATOM 2831 C CA . GLY B 1 174 ? -27.974 37.409 22.267 1.00 36.34 174 GLY B CA 1
ATOM 2832 C C . GLY B 1 174 ? -27.163 38.501 22.936 1.00 35.60 174 GLY B C 1
ATOM 2833 O O . GLY B 1 174 ? -26.970 39.596 22.408 1.00 43.66 174 GLY B O 1
ATOM 2834 N N . GLY B 1 175 ? -26.675 38.183 24.126 1.00 32.07 175 GLY B N 1
ATOM 2835 C CA . GLY B 1 175 ? -25.805 39.095 24.835 1.00 25.12 175 GLY B CA 1
ATOM 2836 C C . GLY B 1 175 ? -24.333 38.863 24.540 1.00 31.46 175 GLY B C 1
ATOM 2837 O O . GLY B 1 175 ? -23.959 38.511 23.416 1.00 32.06 175 GLY B O 1
ATOM 2838 N N . VAL B 1 176 ? -23.500 39.032 25.560 1.00 25.68 176 VAL B N 1
ATOM 2839 C CA . VAL B 1 176 ? -22.053 38.893 25.449 1.00 21.38 176 VAL B CA 1
ATOM 2840 C C . VAL B 1 176 ? -21.678 37.430 25.669 1.00 18.21 176 VAL B C 1
ATOM 2841 O O . VAL B 1 176 ? -21.972 36.873 26.731 1.00 21.12 176 VAL B O 1
ATOM 2845 N N . ALA B 1 177 ? -20.970 36.836 24.709 1.00 22.29 177 ALA B N 1
ATOM 2846 C CA . ALA B 1 177 ? -20.623 35.417 24.773 1.00 20.17 177 ALA B CA 1
ATOM 2847 C C . ALA B 1 177 ? -19.248 35.260 25.409 1.00 20.47 177 ALA B C 1
ATOM 2848 O O . ALA B 1 177 ? -18.240 35.716 24.854 1.00 24.35 177 ALA B O 1
ATOM 2850 N N . ILE B 1 178 ? -19.205 34.614 26.563 1.00 20.44 178 ILE B N 1
ATOM 2851 C CA . ILE B 1 178 ? -17.957 34.435 27.293 1.00 15.98 178 ILE B CA 1
ATOM 2852 C C . ILE B 1 178 ? -17.587 32.960 27.224 1.00 19.96 178 ILE B C 1
ATOM 2853 O O . ILE B 1 178 ? -18.201 32.112 27.886 1.00 20.54 178 ILE B O 1
ATOM 2858 N N . ASP B 1 179 ? -16.575 32.653 26.413 1.00 21.29 179 ASP B N 1
ATOM 2859 C CA . ASP B 1 179 ? -16.170 31.274 26.118 1.00 18.42 179 ASP B CA 1
ATOM 2860 C C . ASP B 1 179 ? -15.161 30.843 27.181 1.00 21.29 179 ASP B C 1
ATOM 2861 O O . ASP B 1 179 ? -13.941 30.890 26.989 1.00 20.31 179 ASP B O 1
ATOM 2866 N N . ASN B 1 180 ? -15.695 30.435 28.338 1.00 20.27 180 ASN B N 1
ATOM 2867 C CA . ASN B 1 180 ? -14.869 29.946 29.440 1.00 25.06 180 ASN B CA 1
ATOM 2868 C C . ASN B 1 180 ? -15.735 28.981 30.252 1.00 21.31 180 ASN B C 1
ATOM 2869 O O . ASN B 1 180 ? -16.635 29.406 30.988 1.00 19.53 180 ASN B O 1
ATOM 2874 N N . LYS B 1 181 ? -15.487 27.683 30.094 1.00 20.55 181 LYS B N 1
ATOM 2875 C CA . LYS B 1 181 ? -16.313 26.709 30.800 1.00 24.87 181 LYS B CA 1
ATOM 2876 C C . LYS B 1 181 ? -16.235 26.847 32.322 1.00 17.16 181 LYS B C 1
ATOM 2877 O O . LYS B 1 181 ? -17.288 26.742 32.978 1.00 22.05 181 LYS B O 1
ATOM 2883 N N . PRO B 1 182 ? -15.078 27.110 32.937 1.00 19.56 182 PRO B N 1
ATOM 2884 C CA . PRO B 1 182 ? -15.071 27.326 34.393 1.00 23.75 182 PRO B CA 1
ATOM 2885 C C . PRO B 1 182 ? -16.023 28.413 34.854 1.00 24.23 182 PRO B C 1
ATOM 2886 O O . PRO B 1 182 ? -16.737 28.220 35.847 1.00 20.71 182 PRO B O 1
ATOM 2890 N N . LEU B 1 183 ? -16.046 29.563 34.173 1.00 20.18 183 LEU B N 1
ATOM 2891 C CA . LEU B 1 183 ? -16.962 30.611 34.594 1.00 19.64 183 LEU B CA 1
ATOM 2892 C C . LEU B 1 183 ? -18.397 30.214 34.298 1.00 18.20 183 LEU B C 1
ATOM 2893 O O . LEU B 1 183 ? -19.288 30.413 35.129 1.00 18.63 183 LEU B O 1
ATOM 2898 N N . CYS B 1 184 ? -18.630 29.649 33.114 1.00 19.41 184 CYS B N 1
ATOM 2899 C CA . CYS B 1 184 ? -19.960 29.186 32.743 1.00 18.56 184 CYS B CA 1
ATOM 2900 C C . CYS B 1 184 ? -20.567 28.297 33.833 1.00 25.05 184 CYS B C 1
ATOM 2901 O O . CYS B 1 184 ? -21.718 28.490 34.240 1.00 19.85 184 CYS B O 1
ATOM 2904 N N . GLU B 1 185 ? -19.812 27.297 34.296 1.00 22.63 185 GLU B N 1
ATOM 2905 C CA . GLU B 1 185 ? -20.320 26.377 35.311 1.00 24.75 185 GLU B CA 1
ATOM 2906 C C . GLU B 1 185 ? -20.341 27.017 36.691 1.00 22.37 185 GLU B C 1
ATOM 2907 O O . GLU B 1 185 ? -21.249 26.746 37.480 1.00 22.29 185 GLU B O 1
ATOM 2913 N N . ALA B 1 186 ? -19.354 27.862 37.000 1.00 24.48 186 ALA B N 1
ATOM 2914 C CA . ALA B 1 186 ? -19.305 28.485 38.321 1.00 24.42 186 ALA B CA 1
ATOM 2915 C C . ALA B 1 186 ? -20.511 29.393 38.578 1.00 22.63 186 ALA B C 1
ATOM 2916 O O . ALA B 1 186 ? -20.989 29.489 39.715 1.00 24.56 186 ALA B O 1
ATOM 2918 N N . VAL B 1 187 ? -21.027 30.063 37.549 1.00 23.33 187 VAL B N 1
ATOM 2919 C CA . VAL B 1 187 ? -22.225 30.878 37.754 1.00 21.66 187 VAL B CA 1
ATOM 2920 C C . VAL B 1 187 ? -23.404 29.998 38.153 1.00 27.12 187 VAL B C 1
ATOM 2921 O O . VAL B 1 187 ? -24.140 30.309 39.099 1.00 24.31 187 VAL B O 1
ATOM 2925 N N . LEU B 1 188 ? -23.580 28.855 37.479 1.00 22.38 188 LEU B N 1
ATOM 2926 C CA . LEU B 1 188 ? -24.685 27.972 37.857 1.00 26.45 188 LEU B CA 1
ATOM 2927 C C . LEU B 1 188 ? -24.399 27.275 39.182 1.00 22.74 188 LEU B C 1
ATOM 2928 O O . LEU B 1 188 ? -25.302 27.100 40.016 1.00 29.03 188 LEU B O 1
ATOM 2933 N N . GLU B 1 189 ? -23.153 26.846 39.377 1.00 23.10 189 GLU B N 1
ATOM 2934 C CA . GLU B 1 189 ? -22.761 26.187 40.617 1.00 29.03 189 GLU B CA 1
ATOM 2935 C C . GLU B 1 189 ? -23.004 27.085 41.825 1.00 31.84 189 GLU B C 1
ATOM 2936 O O . GLU B 1 189 ? -23.393 26.608 42.902 1.00 31.67 189 GLU B O 1
ATOM 2942 N N . SER B 1 190 ? -22.768 28.386 41.675 1.00 28.37 190 SER B N 1
ATOM 2943 C CA . SER B 1 190 ? -22.947 29.279 42.817 1.00 29.13 190 SER B CA 1
ATOM 2944 C C . SER B 1 190 ? -24.403 29.334 43.268 1.00 28.41 190 SER B C 1
ATOM 2945 O O . SER B 1 190 ? -24.675 29.724 44.411 1.00 37.76 190 SER B O 1
ATOM 2948 N N . ILE B 1 191 ? -25.341 28.953 42.406 1.00 25.75 191 ILE B N 1
ATOM 2949 C CA . ILE B 1 191 ? -26.756 28.966 42.761 1.00 34.14 191 ILE B CA 1
ATOM 2950 C C . ILE B 1 191 ? -27.207 27.612 43.308 1.00 38.66 191 ILE B C 1
ATOM 2951 O O . ILE B 1 191 ? -27.845 27.542 44.361 1.00 35.27 191 ILE B O 1
ATOM 2956 N N . ILE B 1 192 ? -26.892 26.512 42.617 1.00 29.67 192 ILE B N 1
ATOM 2957 C CA . ILE B 1 192 ? -27.444 25.200 42.955 1.00 31.73 192 ILE B CA 1
ATOM 2958 C C . ILE B 1 192 ? -26.410 24.235 43.498 1.00 33.32 192 ILE B C 1
ATOM 2959 O O . ILE B 1 192 ? -26.748 23.067 43.745 1.00 36.17 192 ILE B O 1
ATOM 2964 N N . GLY B 1 193 ? -25.172 24.674 43.715 1.00 30.99 193 GLY B N 1
ATOM 2965 C CA . GLY B 1 193 ? -24.143 23.790 44.213 1.00 35.69 193 GLY B CA 1
ATOM 2966 C C . GLY B 1 193 ? -24.185 23.644 45.732 1.00 48.04 193 GLY B C 1
ATOM 2967 O O . GLY B 1 193 ? -24.968 24.286 46.434 1.00 43.38 193 GLY B O 1
ATOM 2968 N N . GLU B 1 194 ? -23.295 22.785 46.241 1.00 42.72 194 GLU B N 1
ATOM 2969 C CA . GLU B 1 194 ? -23.295 22.461 47.669 1.00 53.14 194 GLU B CA 1
ATOM 2970 C C . GLU B 1 194 ? -23.383 23.716 48.529 1.00 48.55 194 GLU B C 1
ATOM 2971 O O . GLU B 1 194 ? -24.165 23.777 49.484 1.00 60.81 194 GLU B O 1
ATOM 2977 N N . HIS B 1 19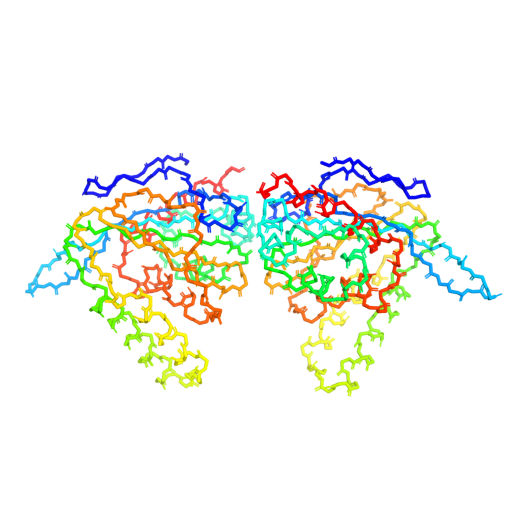5 ? -22.590 24.735 48.205 1.00 44.95 195 HIS B N 1
ATOM 2978 C CA . HIS B 1 195 ? -22.687 26.019 48.888 1.00 46.44 195 HIS B CA 1
ATOM 2979 C C . HIS B 1 195 ? -23.565 27.016 48.140 1.00 50.23 195 HIS B C 1
ATOM 2980 O O . HIS B 1 195 ? -23.465 28.222 48.390 1.00 46.96 195 HIS B O 1
ATOM 2987 N N . GLY B 1 196 ? -24.431 26.533 47.249 1.00 38.50 196 GLY B N 1
ATOM 2988 C CA . GLY B 1 196 ? -25.302 27.370 46.444 1.00 39.49 196 GLY B CA 1
ATOM 2989 C C . GLY B 1 196 ? -26.099 28.404 47.212 1.00 41.88 196 GLY B C 1
ATOM 2990 O O . GLY B 1 196 ? -26.585 28.152 48.323 1.00 38.67 196 GLY B O 1
ATOM 2991 N N . VAL B 1 197 ? -26.260 29.582 46.605 1.00 32.09 197 VAL B N 1
ATOM 2992 C CA . VAL B 1 197 ? -26.920 30.688 47.289 1.00 33.26 197 VAL B CA 1
ATOM 2993 C C . VAL B 1 197 ? -28.438 30.589 47.291 1.00 42.45 197 VAL B C 1
ATOM 2994 O O . VAL B 1 197 ? -29.093 31.400 47.959 1.00 39.13 197 VAL B O 1
ATOM 2998 N N . SER B 1 198 ? -29.030 29.609 46.607 1.00 36.45 198 SER B N 1
ATOM 2999 C CA . SER B 1 198 ? -30.486 29.421 46.629 1.00 38.94 198 SER B CA 1
ATOM 3000 C C . SER B 1 198 ? -30.868 27.994 47.025 1.00 37.28 198 SER B C 1
ATOM 3001 O O . SER B 1 198 ? -31.178 27.152 46.171 1.00 29.41 198 SER B O 1
ATOM 3004 N N . PRO B 1 199 ? -30.905 27.695 48.324 1.00 37.82 199 PRO B N 1
ATOM 3005 C CA . PRO B 1 199 ? -31.490 26.409 48.741 1.00 35.94 199 PRO B CA 1
ATOM 3006 C C . PRO B 1 199 ? -32.937 26.236 48.299 1.00 33.26 199 PRO B C 1
ATOM 3007 O O . PRO B 1 199 ? -33.367 25.098 48.081 1.00 34.67 199 PRO B O 1
ATOM 3011 N N . ALA B 1 200 ? -33.699 27.325 48.135 1.00 30.69 200 ALA B N 1
ATOM 3012 C CA . ALA B 1 200 ? -35.080 27.201 47.660 1.00 37.48 200 ALA B CA 1
ATOM 3013 C C . ALA B 1 200 ? -35.136 26.714 46.209 1.00 44.60 200 ALA B C 1
ATOM 3014 O O . ALA B 1 200 ? -35.932 25.826 45.870 1.00 34.79 200 ALA B O 1
ATOM 3016 N N . ALA B 1 201 ? -34.321 27.303 45.327 1.00 33.34 201 ALA B N 1
ATOM 3017 C CA . ALA B 1 201 ? -34.274 26.813 43.948 1.00 32.47 201 ALA B CA 1
ATOM 3018 C C . ALA B 1 201 ? -33.836 25.355 43.895 1.00 30.42 201 ALA B C 1
ATOM 3019 O O . ALA B 1 201 ? -34.362 24.570 43.097 1.00 36.16 201 ALA B O 1
ATOM 3021 N N . LYS B 1 202 ? -32.864 24.976 44.726 1.00 30.74 202 LYS B N 1
ATOM 3022 C CA . LYS B 1 202 ? -32.390 23.595 44.727 1.00 37.41 202 LYS B CA 1
ATOM 3023 C C . LYS B 1 202 ? -33.514 22.620 45.064 1.00 40.66 202 LYS B C 1
ATOM 3024 O O . LYS B 1 202 ? -33.596 21.533 44.483 1.00 38.41 202 LYS B O 1
ATOM 3030 N N . LEU B 1 203 ? -34.387 22.981 46.005 1.00 44.26 203 LEU B N 1
ATOM 3031 C CA . LEU B 1 203 ? -35.498 22.091 46.335 1.00 41.83 203 LEU B CA 1
ATOM 3032 C C . LEU B 1 203 ? -36.539 22.073 45.226 1.00 40.89 203 LEU B C 1
ATOM 3033 O O . LEU B 1 203 ? -37.128 21.024 44.937 1.00 38.78 203 LEU B O 1
ATOM 3038 N N . SER B 1 204 ? -36.792 23.232 44.612 1.00 29.97 204 SER B N 1
ATOM 3039 C CA . SER B 1 204 ? -37.707 23.317 43.480 1.00 39.08 204 SER B CA 1
ATOM 3040 C C . SER B 1 204 ? -37.234 22.437 42.326 1.00 52.48 204 SER B C 1
ATOM 3041 O O . SER B 1 204 ? -38.015 21.666 41.754 1.00 43.15 204 SER B O 1
ATOM 3044 N N . VAL B 1 205 ? -35.946 22.525 41.979 1.00 41.64 205 VAL B N 1
ATOM 3045 C CA . VAL B 1 205 ? -35.423 21.717 40.879 1.00 40.46 205 VAL B CA 1
ATOM 3046 C C . VAL B 1 205 ? -35.535 20.229 41.202 1.00 41.70 205 VAL B C 1
ATOM 3047 O O . VAL B 1 205 ? -36.068 19.445 40.408 1.00 40.26 205 VAL B O 1
ATOM 3051 N N . ALA B 1 206 ? -35.017 19.813 42.363 1.00 42.35 206 ALA B N 1
ATOM 3052 C CA . ALA B 1 206 ? -35.042 18.392 42.709 1.00 33.28 206 ALA B CA 1
ATOM 3053 C C . ALA B 1 206 ? -36.462 17.840 42.724 1.00 49.64 206 ALA B C 1
ATOM 3054 O O . ALA B 1 206 ? -36.674 16.666 42.394 1.00 43.49 206 ALA B O 1
ATOM 3056 N N . ALA B 1 207 ? -37.445 18.667 43.081 1.00 41.64 207 ALA B N 1
ATOM 3057 C CA . ALA B 1 207 ? -38.823 18.196 43.141 1.00 48.47 207 ALA B CA 1
ATOM 3058 C C . ALA B 1 207 ? -39.447 18.103 41.753 1.00 52.25 207 ALA B C 1
ATOM 3059 O O . ALA B 1 207 ? -40.107 17.111 41.428 1.00 54.06 207 ALA B O 1
ATOM 3061 N N . ARG B 1 208 ? -39.268 19.133 40.925 1.00 40.28 208 ARG B N 1
ATOM 3062 C CA . ARG B 1 208 ? -39.910 19.120 39.615 1.00 47.39 208 ARG B CA 1
ATOM 3063 C C . ARG B 1 208 ? -39.201 18.167 38.658 1.00 51.61 208 ARG B C 1
ATOM 3064 O O . ARG B 1 208 ? -39.833 17.619 37.745 1.00 42.85 208 ARG B O 1
ATOM 3072 N N . VAL B 1 209 ? -37.903 17.936 38.860 1.00 42.13 209 VAL B N 1
ATOM 3073 C CA . VAL B 1 209 ? -37.162 17.059 37.958 1.00 38.73 209 VAL B CA 1
ATOM 3074 C C . VAL B 1 209 ? -37.447 15.593 38.271 1.00 53.41 209 VAL B C 1
ATOM 3075 O O . VAL B 1 209 ? -37.676 14.788 37.361 1.00 40.55 209 VAL B O 1
ATOM 3079 N N . SER B 1 210 ? -37.453 15.220 39.554 1.00 56.40 210 SER B N 1
ATOM 3080 C CA . SER B 1 210 ? -37.771 13.841 39.911 1.00 48.10 210 SER B CA 1
ATOM 3081 C C . SER B 1 210 ? -39.125 13.406 39.364 1.00 44.45 210 SER B C 1
ATOM 3082 O O . SER B 1 210 ? -39.337 12.208 39.144 1.00 72.53 210 SER B O 1
ATOM 3085 N N . GLU B 1 211 ? -40.031 14.349 39.112 1.00 54.57 211 GLU B N 1
ATOM 3086 C CA . GLU B 1 211 ? -41.375 14.021 38.656 1.00 59.44 211 GLU B CA 1
ATOM 3087 C C . GLU B 1 211 ? -41.460 13.848 37.143 1.00 58.61 211 GLU B C 1
ATOM 3088 O O . GLU B 1 211 ? -42.030 12.862 36.671 1.00 50.72 211 GLU B O 1
ATOM 3094 N N . LEU B 1 212 ? -40.912 14.784 36.362 1.00 55.08 212 LEU B N 1
ATOM 3095 C CA . LEU B 1 212 ? -40.918 14.553 34.919 1.00 60.16 212 LEU B CA 1
ATOM 3096 C C . LEU B 1 212 ? -39.962 13.437 34.510 1.00 48.91 212 LEU B C 1
ATOM 3097 O O . LEU B 1 212 ? -40.001 12.999 33.354 1.00 54.21 212 LEU B O 1
ATOM 3102 N N . LEU B 1 213 ? -39.110 12.966 35.426 1.00 52.35 213 LEU B N 1
ATOM 3103 C CA . LEU B 1 213 ? -38.353 11.748 35.171 1.00 53.14 213 LEU B CA 1
ATOM 3104 C C . LEU B 1 213 ? -39.235 10.509 35.241 1.00 68.31 213 LEU B C 1
ATOM 3105 O O . LEU B 1 213 ? -38.770 9.412 34.908 1.00 58.46 213 LEU B O 1
ATOM 3110 N N . LYS B 1 214 ? -40.493 10.664 35.667 1.00 72.98 214 LYS B N 1
ATOM 3111 C CA . LYS B 1 214 ? -41.467 9.582 35.609 1.00 63.63 214 LYS B CA 1
ATOM 3112 C C . LYS B 1 214 ? -42.088 9.459 34.225 1.00 62.98 214 LYS B C 1
ATOM 3113 O O . LYS B 1 214 ? -42.536 8.370 33.849 1.00 66.26 214 LYS B O 1
ATOM 3119 N N . GLU B 1 215 ? -42.131 10.551 33.465 1.00 64.48 215 GLU B N 1
ATOM 3120 C CA . GLU B 1 215 ? -42.631 10.511 32.092 1.00 61.60 215 GLU B CA 1
ATOM 3121 C C . GLU B 1 215 ? -41.722 9.642 31.228 1.00 66.75 215 GLU B C 1
ATOM 3122 O O . GLU B 1 215 ? -41.960 9.480 30.032 1.00 76.87 215 GLU B O 1
#

Foldseek 3Di:
DQWDDEPNFIGHQKDDAAPPPFIWGFLFKYFFFDQDPNDTDTWWIKTKTWTPPQVLVQLLVPCAPHALVVQLPDLVSLVCVLLDLTKMKMKIFTQAKDALQVVLCVLLVVLQVVCVVVVNDDVLSVVLSVQSSVQRHVGIHHGQKIWMWMQGSQAKTWIDIGNHNDHDRHTHDIRRDNSSSSSVSCCQQGPVNRGSNRSSGSSNRSNVVSNVVD/DQWDDEPHAIGGQKDDAAPPPFIWGFLFKFFFFDQDPHDTDTWKIKTKTWTPPQLLVQLLVPCAPHALVVQLPDLVSLVCVLLPLTKMKMKIFTPAKDALQVVLCVLLVVLQVVCVVVVNDDVLSVVLSVLSSVQRHVDIHHGQKIWMWMQGSQAKTWIDIGNHNDHDRHTHDIRRDNSSSSSVSCCQQGPVHRGSRRSSSNSHSSNVVSVD

Solvent-accessible surface area: 18681 Å² total; per-residue (Å²): 79,74,111,28,74,11,81,81,13,85,0,61,45,76,11,137,5,8,31,19,17,15,38,0,13,0,0,0,5,4,19,37,7,69,127,86,75,65,97,112,62,86,36,3,0,5,0,0,2,0,6,76,35,2,0,27,30,41,5,22,142,126,14,39,76,59,56,34,121,75,0,26,92,44,33,50,0,2,98,40,0,1,55,11,37,1,2,7,1,0,3,4,1,3,44,65,82,36,65,0,114,127,26,2,14,74,20,1,124,94,13,25,63,144,18,119,89,90,64,79,77,71,133,55,10,13,62,6,9,92,96,0,81,103,12,0,108,108,56,88,4,74,82,32,3,0,0,1,0,8,2,13,4,40,4,32,0,23,1,8,48,16,168,48,45,68,49,43,152,90,45,36,58,54,2,121,12,93,51,0,3,31,19,4,1,49,48,7,0,1,122,177,12,49,0,83,39,0,32,111,20,0,0,44,26,0,6,104,41,2,129,163,60,115,151,66,95,28,68,12,81,74,16,71,0,63,38,54,10,163,5,8,28,19,36,18,40,0,23,2,0,0,6,3,23,47,7,57,125,91,79,59,105,113,51,94,37,4,0,5,0,0,2,0,6,74,36,3,0,42,23,43,2,29,142,126,15,55,82,68,62,36,118,75,0,28,92,44,34,52,0,2,107,34,0,1,55,11,38,2,2,6,0,0,3,3,0,2,41,64,87,35,70,0,94,111,34,1,21,88,26,3,132,94,9,24,55,144,16,126,91,81,66,82,81,71,130,57,9,11,61,5,9,86,94,0,88,119,13,0,109,105,54,97,3,75,81,31,2,0,0,1,0,7,3,14,6,38,3,32,0,23,1,7,48,18,178,59,45,68,43,40,162,87,37,34,58,54,2,122,11,96,52,0,2,25,19,4,0,48,34,7,0,2,126,175,14,47,0,81,41,0,32,107,23,0,0,44,53,0,11,112,35,21,166,181